Protein 6EH4 (pdb70)

Solvent-accessible surface area: 21125 Å² total; per-residue (Å²): 193,20,109,22,62,10,105,42,77,71,43,69,16,62,57,49,85,107,6,74,0,41,4,42,8,85,31,41,73,8,109,1,0,6,0,0,52,21,48,77,77,89,4,8,73,34,40,11,19,0,49,39,106,66,206,97,65,91,63,78,78,23,40,0,37,10,70,68,104,67,5,132,2,16,0,96,1,43,49,3,88,42,56,7,36,8,33,3,8,0,7,1,12,14,158,70,58,14,62,24,4,99,6,0,128,4,74,5,39,4,101,19,124,123,68,47,8,0,0,0,58,6,96,118,16,200,97,25,101,36,38,2,0,0,0,2,9,0,46,12,148,12,107,21,42,107,28,146,58,108,58,13,48,4,10,90,48,8,56,3,45,14,184,120,97,140,51,65,2,2,3,0,0,0,4,1,97,63,119,122,23,24,1,33,64,7,6,97,64,13,162,38,38,179,112,16,73,75,8,103,103,24,8,117,207,178,59,40,19,68,24,85,40,128,49,42,10,45,30,124,49,71,108,10,74,0,15,1,41,21,39,112,54,29,112,0,0,0,0,1,7,36,19,144,75,125,22,10,70,14,0,1,8,11,58,39,98,75,86,126,26,54,12,133,38,76,71,76,8,50,26,135,9,51,92,113,10,70,0,37,1,34,0,36,89,3,67,56,62,8,35,1,15,0,0,0,0,0,0,136,56,14,25,71,18,54,9,81,23,2,81,8,0,80,1,16,7,6,116,60,27,46,47,0,45,39,4,127,16,10,11,1,46,0,0,104,18,0,8,80,86,21,111,24,0,2,0,0,0,3,0,9,10,0,12,3,55,1,22,70,28,20,2,60,16,78,46,159,79,36,139,67,2,32,19,44,13,86,112,26,32,69,38,104,104,101,73,126,51,1,89,41,2,13,0,0,0,3,5,18,37,0,108,74,0,61,64,72,178,11,46,0,64,0,18,0,47,0,31,14,6,52,165,127,29,151,47,128,72,158,73,88,57,1,58,72,57,100,33,59,20,94,4,115,5,102,98,35

Nearest PDB structures (foldseek):
  6fr5-assembly1_A  TM=1.004E+00  e=1.101E-39  Homo sapiens
  7n2q-assembly2_E  TM=9.812E-01  e=3.203E-37  Homo sapiens
  6px6-assembly1_D  TM=9.253E-01  e=3.366E-32  Homo sapiens
  6dfq-assembly3_C  TM=9.552E-01  e=4.301E-28  Mus musculus
  6dfq-assembly1_E  TM=9.568E-01  e=4.301E-28  Mus musculus

Radius of gyration: 23.77 Å; Cα contacts (8 Å, |Δi|>4): 1247; chains: 2; bounding box: 54×48×65 Å

B-factor: mean 19.68, std 9.57, range [8.16, 81.43]

Structure (mmCIF, N/CA/C/O backbone):
data_6EH4
#
_entry.id   6EH4
#
_cell.length_a   43.230
_cell.length_b   81.220
_cell.length_c   65.070
_cell.angle_alpha   90.00
_cell.angle_beta   90.30
_cell.angle_gamma   90.00
#
_symmetry.space_group_name_H-M   'P 1 21 1'
#
loop_
_entity.id
_entity.type
_entity.pdbx_description
1 polymer 'Human T Cell Receptor Alpha Chain'
2 polymer 'Human T Cell Receptor Beta Chain'
3 non-polymer GLYCEROL
4 non-polymer 1,2-ETHANEDIOL
5 water water
#
loop_
_atom_site.group_PDB
_atom_site.id
_atom_site.type_symbol
_atom_site.label_atom_id
_atom_site.label_alt_id
_atom_site.label_comp_id
_atom_site.label_asym_id
_atom_site.label_entity_id
_atom_site.label_seq_id
_atom_site.pdbx_PDB_ins_code
_atom_site.Cartn_x
_atom_site.Cartn_y
_atom_site.Cartn_z
_atom_site.occupancy
_atom_site.B_iso_or_equiv
_atom_site.auth_seq_id
_atom_site.auth_comp_id
_atom_site.auth_asym_id
_atom_site.auth_atom_id
_atom_site.pdbx_PDB_model_num
ATOM 1 N N . LYS A 1 1 ? 42.071 -18.087 -0.946 1.00 36.29 2 LYS D N 1
ATOM 2 C CA . LYS A 1 1 ? 43.423 -18.017 -0.312 1.00 33.18 2 LYS D CA 1
ATOM 3 C C . LYS A 1 1 ? 43.420 -17.116 0.962 1.00 28.46 2 LYS D C 1
ATOM 4 O O . LYS A 1 1 ? 44.363 -17.209 1.748 1.00 29.41 2 LYS D O 1
ATOM 10 N N . GLN A 1 2 ? 42.422 -16.257 1.175 1.00 24.30 3 GLN D N 1
ATOM 11 C CA . GLN A 1 2 ? 42.300 -15.563 2.468 1.00 21.23 3 GLN D CA 1
ATOM 12 C C . GLN A 1 2 ? 41.917 -16.598 3.578 1.00 21.13 3 GLN D C 1
ATOM 13 O O . GLN A 1 2 ? 41.004 -17.454 3.434 1.00 22.88 3 GLN D O 1
ATOM 19 N N . GLU A 1 3 ? 42.589 -16.532 4.729 1.00 18.50 4 GLU D N 1
ATOM 20 C CA . GLU A 1 3 ? 42.234 -17.339 5.876 1.00 18.43 4 GLU D CA 1
ATOM 21 C C . GLU A 1 3 ? 42.295 -16.357 7.035 1.00 16.48 4 GLU D C 1
ATOM 22 O O . GLU A 1 3 ? 43.322 -15.762 7.322 1.00 16.09 4 GLU D O 1
ATOM 28 N N . VAL A 1 4 ? 41.196 -16.259 7.759 1.00 15.73 5 VAL D N 1
ATOM 29 C CA . VAL A 1 4 ? 41.119 -15.390 8.977 1.00 14.95 5 VAL D CA 1
ATOM 30 C C . VAL A 1 4 ? 41.157 -16.287 10.220 1.00 14.77 5 VAL D C 1
ATOM 31 O O . VAL A 1 4 ? 40.420 -17.283 10.326 1.00 16.79 5 VAL D O 1
ATOM 35 N N . THR A 1 5 ? 42.051 -16.008 11.149 1.00 13.96 6 THR D N 1
ATOM 36 C CA . THR A 1 5 ? 42.213 -16.839 12.396 1.00 13.94 6 THR D CA 1
ATOM 37 C C . THR A 1 5 ? 41.957 -15.937 13.588 1.00 13.02 6 THR D C 1
ATOM 38 O O . THR A 1 5 ? 42.395 -14.738 13.590 1.00 14.27 6 THR D O 1
ATOM 42 N N . GLN A 1 6 ? 41.256 -16.400 14.597 1.00 12.23 7 GLN D N 1
ATOM 43 C CA . GLN A 1 6 ? 41.070 -15.647 15.827 1.00 11.93 7 GLN D CA 1
ATOM 44 C C . GLN A 1 6 ? 41.499 -16.502 16.976 1.00 12.60 7 GLN D C 1
ATOM 45 O O . GLN A 1 6 ? 41.186 -17.714 16.995 1.00 14.30 7 GLN D O 1
ATOM 51 N N . ILE A 1 7 ? 42.221 -15.920 17.915 1.00 12.21 8 ILE D N 1
ATOM 52 C CA . ILE A 1 7 ? 42.555 -16.633 19.188 1.00 12.97 8 ILE D CA 1
ATOM 53 C C . ILE A 1 7 ? 42.397 -15.615 20.284 1.00 12.08 8 ILE D C 1
ATOM 54 O O . ILE A 1 7 ? 42.585 -14.399 20.102 1.00 12.51 8 ILE D O 1
ATOM 59 N N . PRO A 1 8 ? 42.078 -16.072 21.508 1.00 12.40 9 PRO D N 1
ATOM 60 C CA . PRO A 1 8 ? 41.704 -17.465 21.885 1.00 12.61 9 PRO D CA 1
ATOM 61 C C . PRO A 1 8 ? 40.276 -17.812 21.360 1.00 12.60 9 PRO D C 1
ATOM 62 O O . PRO A 1 8 ? 39.471 -16.898 21.136 1.00 13.19 9 PRO D O 1
ATOM 66 N N . ALA A 1 9 ? 39.994 -19.078 21.241 1.00 12.12 10 ALA D N 1
ATOM 67 C CA . ALA A 1 9 ? 38.635 -19.487 20.906 1.00 12.84 10 ALA D CA 1
ATOM 68 C C . ALA A 1 9 ? 37.661 -19.123 21.991 1.00 12.65 10 ALA D C 1
ATOM 69 O O . ALA A 1 9 ? 36.481 -18.780 21.685 1.00 12.45 10 ALA D O 1
ATOM 71 N N . ALA A 1 10 ? 38.087 -19.173 23.239 1.00 13.08 11 ALA D N 1
ATOM 72 C CA . ALA A 1 10 ? 37.175 -18.903 24.368 1.00 13.75 11 ALA D CA 1
ATOM 73 C C . ALA A 1 10 ? 37.990 -18.261 25.452 1.00 13.73 11 ALA D C 1
ATOM 74 O O . ALA A 1 10 ? 39.185 -18.557 25.598 1.00 14.85 11 ALA D O 1
ATOM 76 N N . LEU A 1 11 ? 37.382 -17.323 26.128 1.00 13.92 12 LEU D N 1
ATOM 77 C CA . LEU A 1 11 ? 38.102 -16.568 27.214 1.00 14.69 12 LEU D CA 1
ATOM 78 C C . LEU A 1 11 ? 37.101 -16.412 28.311 1.00 14.82 12 LEU D C 1
ATOM 79 O O . LEU A 1 11 ? 35.941 -16.001 28.128 1.00 14.60 12 LEU D O 1
ATOM 84 N N . SER A 1 12 ? 37.532 -16.727 29.525 1.00 15.72 13 SER D N 1
ATOM 85 C CA . SER A 1 12 ? 36.724 -16.533 30.690 1.00 16.90 13 SER D CA 1
ATOM 86 C C . SER A 1 12 ? 37.572 -15.731 31.691 1.00 17.94 13 SER D C 1
ATOM 87 O O . SER A 1 12 ? 38.764 -16.107 32.008 1.00 20.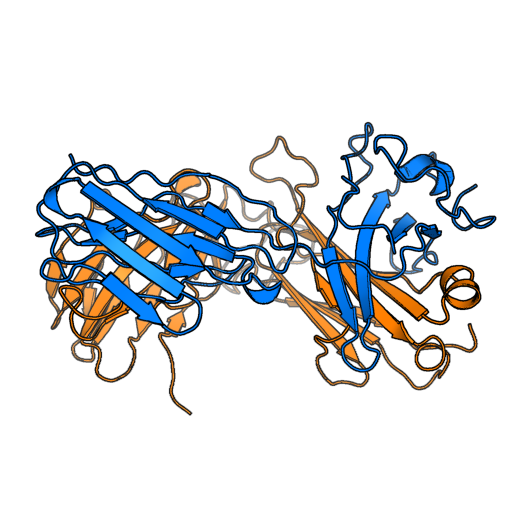13 13 SER D O 1
ATOM 90 N N A VAL A 1 13 ? 37.043 -14.640 32.195 0.50 14.91 14 VAL D N 1
ATOM 91 N N B VAL A 1 13 ? 37.007 -14.612 32.155 0.50 15.44 14 VAL D N 1
ATOM 92 C CA A VAL A 1 13 ? 37.879 -13.850 33.105 0.50 14.60 14 VAL D CA 1
ATOM 93 C CA B VAL A 1 13 ? 37.796 -13.535 32.822 0.50 15.37 14 VAL D CA 1
ATOM 94 C C A VAL A 1 13 ? 37.017 -13.171 34.125 0.50 13.44 14 VAL D C 1
ATOM 95 C C B VAL A 1 13 ? 37.000 -12.897 33.967 0.50 13.84 14 VAL D C 1
ATOM 96 O O A VAL A 1 13 ? 35.827 -13.029 33.979 0.50 12.36 14 VAL D O 1
ATOM 97 O O B VAL A 1 13 ? 35.803 -12.571 33.744 0.50 12.25 14 VAL D O 1
ATOM 104 N N . PRO A 1 14 ? 37.628 -12.673 35.158 1.00 13.30 15 PRO D N 1
ATOM 105 C CA . PRO A 1 14 ? 36.953 -11.894 36.196 1.00 12.76 15 PRO D CA 1
ATOM 106 C C . PRO A 1 14 ? 36.666 -10.485 35.740 1.00 11.79 15 PRO D C 1
ATOM 107 O O . PRO A 1 14 ? 37.537 -9.830 35.124 1.00 11.64 15 PRO D O 1
ATOM 111 N N . GLU A 1 15 ? 35.484 -9.974 36.066 1.00 12.21 16 GLU D N 1
ATOM 112 C CA . GLU A 1 15 ? 35.191 -8.624 35.722 1.00 11.72 16 GLU D CA 1
ATOM 113 C C . GLU A 1 15 ? 36.263 -7.677 36.253 1.00 11.42 16 GLU D C 1
ATOM 114 O O . GLU A 1 15 ? 36.828 -7.844 37.326 1.00 12.27 16 GLU D O 1
ATOM 120 N N . GLY A 1 16 ? 36.447 -6.589 35.494 1.00 11.03 17 GLY D N 1
ATOM 121 C CA . GLY A 1 16 ? 37.436 -5.587 35.834 1.00 11.48 17 GLY D CA 1
ATOM 122 C C . GLY A 1 16 ? 38.730 -5.739 35.115 1.00 11.47 17 GLY D C 1
ATOM 123 O O . GLY A 1 16 ? 39.495 -4.753 34.930 1.00 11.81 17 GLY D O 1
ATOM 124 N N . GLU A 1 17 ? 39.070 -6.954 34.676 1.00 11.00 18 GLU D N 1
ATOM 125 C CA . GLU A 1 17 ? 40.339 -7.162 33.953 1.00 11.19 18 GLU D CA 1
ATOM 126 C C . GLU A 1 17 ? 40.230 -6.634 32.513 1.00 10.68 18 GLU D C 1
ATOM 127 O O . GLU A 1 17 ? 39.188 -6.776 31.819 1.00 10.88 18 GLU D O 1
ATOM 133 N N . ASN A 1 18 ? 41.337 -6.174 32.002 1.00 11.17 19 ASN D N 1
ATOM 134 C CA . ASN A 1 18 ? 41.516 -5.861 30.598 1.00 11.50 19 ASN D CA 1
ATOM 135 C C . ASN A 1 18 ? 41.581 -7.166 29.819 1.00 11.91 19 ASN D C 1
ATOM 136 O O . ASN A 1 18 ? 42.086 -8.196 30.340 1.00 13.70 19 ASN D O 1
ATOM 141 N N . LEU A 1 19 ? 41.198 -7.132 28.548 1.00 11.46 20 LEU D N 1
ATOM 142 C CA . LEU A 1 19 ? 41.169 -8.284 27.663 1.00 13.28 20 LEU D CA 1
ATOM 143 C C . LEU A 1 19 ? 41.858 -7.966 26.329 1.00 11.18 20 LEU D C 1
ATOM 144 O O . LEU A 1 19 ? 41.818 -6.833 25.852 1.00 10.78 20 LEU D O 1
ATOM 149 N N . VAL A 1 20 ? 42.410 -9.024 25.702 1.00 11.00 21 VAL D N 1
ATOM 150 C CA . VAL A 1 20 ? 43.078 -8.933 24.374 1.00 11.31 21 VAL D CA 1
ATOM 151 C C . VAL A 1 20 ? 42.526 -9.975 23.469 1.00 12.21 21 VAL D C 1
ATOM 152 O O . VAL A 1 20 ? 42.588 -11.179 23.824 1.00 14.50 21 VAL D O 1
ATOM 156 N N . LEU A 1 21 ? 41.990 -9.550 22.328 1.00 10.80 22 LEU D N 1
ATOM 157 C CA . LEU A 1 21 ? 41.406 -10.468 21.301 1.00 11.05 22 LEU D CA 1
ATOM 158 C C . LEU A 1 21 ? 42.237 -10.329 20.050 1.00 11.66 22 LEU D C 1
ATOM 159 O O . LEU A 1 21 ? 42.479 -9.215 19.556 1.00 11.84 22 LEU D O 1
ATOM 164 N N . ASN A 1 22 ? 42.676 -11.444 19.486 1.00 11.16 23 ASN D N 1
ATOM 165 C CA . ASN A 1 22 ? 43.611 -11.413 18.372 1.00 11.72 23 ASN D CA 1
ATOM 166 C C . ASN A 1 22 ? 42.932 -11.877 17.088 1.00 11.29 23 ASN D C 1
ATOM 167 O O . ASN A 1 22 ? 42.109 -12.842 17.080 1.00 11.86 23 ASN D O 1
ATOM 172 N N . CYS A 1 23 ? 43.272 -11.214 15.979 1.00 11.67 24 CYS D N 1
ATOM 173 C CA . CYS A 1 23 ? 42.808 -11.609 14.659 1.00 11.97 24 CYS D CA 1
ATOM 174 C C . CYS A 1 23 ? 44.012 -11.593 13.701 1.00 12.36 24 CYS D C 1
ATOM 175 O O . CYS A 1 23 ? 44.870 -10.658 13.755 1.00 13.06 24 CYS D O 1
ATOM 178 N N A SER A 1 24 ? 44.060 -12.547 12.801 0.50 12.25 25 SER D N 1
ATOM 179 N N B SER A 1 24 ? 44.066 -12.561 12.800 0.50 11.96 25 SER D N 1
ATOM 180 C CA A SER A 1 24 ? 45.078 -12.478 11.770 0.50 13.01 25 SER D CA 1
ATOM 181 C CA B SER A 1 24 ? 45.175 -12.638 11.830 0.50 12.58 25 SER D CA 1
ATOM 182 C C A SER A 1 24 ? 44.449 -12.889 10.464 0.50 12.87 25 SER D C 1
ATOM 183 C C B SER A 1 24 ? 44.583 -13.079 10.468 0.50 12.77 25 SER D C 1
ATOM 184 O O A SER A 1 24 ? 43.377 -13.523 10.435 0.50 12.42 25 SER D O 1
ATOM 185 O O B SER A 1 24 ? 43.656 -13.921 10.406 0.50 12.56 25 SER D O 1
ATOM 190 N N . PHE A 1 25 ? 45.112 -12.507 9.393 1.00 13.18 26 PHE D N 1
ATOM 191 C CA . PHE A 1 25 ? 44.630 -12.754 8.024 1.00 13.94 26 PHE D CA 1
ATOM 192 C C . PHE A 1 25 ? 45.813 -12.923 7.108 1.00 14.77 26 PHE D C 1
ATOM 193 O O . PHE A 1 25 ? 46.816 -12.192 7.201 1.00 15.10 26 PHE D O 1
ATOM 201 N N . THR A 1 26 ? 45.731 -13.857 6.194 1.00 15.52 27 THR D N 1
ATOM 202 C CA . THR A 1 26 ? 46.868 -14.251 5.364 1.00 17.28 27 THR D CA 1
ATOM 203 C C . THR A 1 26 ? 47.052 -13.357 4.185 1.00 17.89 27 THR D C 1
ATOM 204 O O . THR A 1 26 ? 48.178 -13.345 3.637 1.00 19.61 27 THR D O 1
ATOM 208 N N . ASP A 1 27 ? 46.011 -12.735 3.659 1.00 17.91 28 ASP D N 1
ATOM 209 C CA . ASP A 1 27 ? 46.042 -11.816 2.551 1.00 19.29 28 ASP D CA 1
ATOM 210 C C . ASP A 1 27 ? 45.896 -10.385 2.962 1.00 19.23 28 ASP D C 1
ATOM 211 O O . ASP A 1 27 ? 44.840 -9.973 3.416 1.00 18.24 28 ASP D O 1
ATOM 216 N N A SER A 1 28 ? 46.970 -9.641 2.772 0.50 20.73 29 SER D N 1
ATOM 217 N N B SER A 1 28 ? 46.972 -9.596 2.845 0.50 19.47 29 SER D N 1
ATOM 218 C CA A SER A 1 28 ? 47.061 -8.291 3.238 0.50 21.59 29 SER D CA 1
ATOM 219 C CA B SER A 1 28 ? 46.985 -8.185 3.317 0.50 19.39 29 SER D CA 1
ATOM 220 C C A SER A 1 28 ? 46.273 -7.295 2.420 0.50 21.07 29 SER D C 1
ATOM 221 C C B SER A 1 28 ? 46.290 -7.201 2.350 0.50 20.18 29 SER D C 1
ATOM 222 O O A SER A 1 28 ? 46.074 -6.170 2.923 0.50 21.18 29 SER D O 1
ATOM 223 O O B SER A 1 28 ? 46.177 -5.967 2.623 0.50 20.82 29 SER D O 1
ATOM 228 N N . ALA A 1 29 ? 45.774 -7.691 1.227 1.00 20.93 30 ALA D N 1
ATOM 229 C CA . ALA A 1 29 ? 45.035 -6.805 0.283 1.00 21.56 30 ALA D CA 1
ATOM 230 C C . ALA A 1 29 ? 43.547 -6.643 0.668 1.00 21.65 30 ALA D C 1
ATOM 231 O O . ALA A 1 29 ? 42.662 -7.102 -0.001 1.00 23.43 30 ALA D O 1
ATOM 233 N N . ILE A 1 30 ? 43.309 -5.961 1.770 1.00 20.80 31 ILE D N 1
ATOM 234 C CA . ILE A 1 30 ? 41.990 -5.758 2.322 1.00 20.02 31 ILE D CA 1
ATOM 235 C C . ILE A 1 30 ? 41.593 -4.312 2.201 1.00 20.44 31 ILE D C 1
ATOM 236 O O . ILE A 1 30 ? 42.481 -3.428 2.161 1.00 22.20 31 ILE D O 1
ATOM 241 N N . TYR A 1 31 ? 40.296 -4.028 2.114 1.00 20.15 32 TYR D N 1
ATOM 242 C CA . TYR A 1 31 ? 39.708 -2.677 2.104 1.00 20.72 32 TYR D CA 1
ATOM 243 C C . TYR A 1 31 ? 39.433 -2.174 3.517 1.00 19.01 32 TYR D C 1
ATOM 244 O O . TYR A 1 31 ? 39.538 -0.992 3.790 1.00 19.75 32 TYR D O 1
ATOM 253 N N . ASN A 1 32 ? 38.967 -3.065 4.401 1.00 16.53 33 ASN D N 1
ATOM 254 C CA . ASN A 1 32 ? 38.697 -2.732 5.788 1.00 16.18 33 ASN D CA 1
ATOM 255 C C . ASN A 1 32 ? 38.724 -4.017 6.610 1.00 14.61 33 ASN D C 1
ATOM 256 O O . ASN A 1 32 ? 38.675 -5.121 6.045 1.00 14.39 33 ASN D O 1
ATOM 261 N N . LEU A 1 33 ? 38.869 -3.823 7.912 1.00 13.62 34 LEU D N 1
ATOM 262 C CA . LEU A 1 33 ? 38.715 -4.870 8.888 1.00 12.57 34 LEU D CA 1
ATOM 263 C C . LEU A 1 33 ? 37.661 -4.368 9.887 1.00 12.34 34 LEU D C 1
ATOM 264 O O . LEU A 1 33 ? 37.653 -3.195 10.266 1.00 13.25 34 LEU D O 1
ATOM 269 N N A GLN A 1 34 ? 36.786 -5.277 10.309 0.50 11.84 35 GLN D N 1
ATOM 270 N N B GLN A 1 34 ? 36.723 -5.259 10.253 0.50 11.79 35 GLN D N 1
ATOM 271 C CA A GLN A 1 34 ? 35.651 -4.869 11.116 0.50 11.92 35 GLN D CA 1
ATOM 272 C CA B GLN A 1 34 ? 35.683 -4.936 11.242 0.50 11.66 35 GLN D CA 1
ATOM 273 C C A GLN A 1 34 ? 35.538 -5.873 12.274 0.50 11.09 35 GLN D C 1
ATOM 274 C C B GLN A 1 34 ? 35.658 -5.924 12.373 0.50 10.97 35 GLN D C 1
ATOM 275 O O A GLN A 1 34 ? 35.677 -7.075 12.057 0.50 11.44 35 GLN D O 1
ATOM 276 O O B GLN A 1 34 ? 35.969 -7.119 12.290 0.50 11.40 35 GLN D O 1
ATOM 287 N N . TRP A 1 35 ? 35.294 -5.371 13.512 1.00 11.05 36 TRP D N 1
ATOM 288 C CA . TRP A 1 35 ? 34.990 -6.186 14.709 1.00 10.37 36 TRP D CA 1
ATOM 289 C C . TRP A 1 35 ? 33.546 -6.040 15.046 1.00 10.65 36 TRP D C 1
ATOM 290 O O . TRP A 1 35 ? 32.995 -4.938 15.035 1.00 11.74 36 TRP D O 1
ATOM 301 N N . PHE A 1 36 ? 32.921 -7.155 15.408 1.00 10.42 37 PHE D N 1
ATOM 302 C CA . PHE A 1 36 ? 31.529 -7.283 15.783 1.00 10.37 37 PHE D CA 1
ATOM 303 C C . PHE A 1 36 ? 31.382 -8.060 17.086 1.00 10.04 37 PHE D C 1
ATOM 304 O O . PHE A 1 36 ? 32.254 -8.857 17.432 1.00 10.72 37 PHE D O 1
ATOM 312 N N . ARG A 1 37 ? 30.256 -7.846 17.775 1.00 10.79 38 ARG D N 1
ATOM 313 C CA . ARG A 1 37 ? 29.839 -8.744 18.856 1.00 11.40 38 ARG D CA 1
ATOM 314 C C . ARG A 1 37 ? 28.544 -9.387 18.463 1.00 11.59 38 ARG D C 1
ATOM 315 O O . ARG A 1 37 ? 27.687 -8.772 17.775 1.00 12.70 38 ARG D O 1
ATOM 323 N N . GLN A 1 38 ? 28.312 -10.598 18.956 1.00 12.04 39 GLN D N 1
ATOM 324 C CA . GLN A 1 38 ? 27.080 -11.360 18.736 1.00 12.92 39 GLN D CA 1
ATOM 325 C C . GLN A 1 38 ? 26.640 -11.972 20.063 1.00 13.58 39 GLN D C 1
ATOM 326 O O . GLN A 1 38 ? 27.375 -12.747 20.671 1.00 13.98 39 GLN D O 1
ATOM 332 N N . ASP A 1 39 ? 25.394 -11.724 20.473 1.00 15.60 40 ASP D N 1
ATOM 333 C CA . ASP A 1 39 ? 24.846 -12.363 21.641 1.00 18.68 40 ASP D CA 1
ATOM 334 C C . ASP A 1 39 ? 24.091 -13.623 21.218 1.00 20.98 40 ASP D C 1
ATOM 335 O O . ASP A 1 39 ? 23.624 -13.701 20.077 1.00 20.35 40 ASP D O 1
ATOM 340 N N . PRO A 1 40 ? 23.894 -14.595 22.148 1.00 23.25 41 PRO D N 1
ATOM 341 C CA . PRO A 1 40 ? 23.140 -15.826 21.873 1.00 27.73 41 PRO D CA 1
ATOM 342 C C . PRO A 1 40 ? 21.762 -15.487 21.317 1.00 29.51 41 PRO D C 1
ATOM 343 O O . PRO A 1 40 ? 21.006 -14.632 21.853 1.00 30.21 41 PRO D O 1
ATOM 347 N N . GLY A 1 41 ? 21.470 -16.096 20.184 1.00 30.36 42 GLY D N 1
ATOM 348 C CA . GLY A 1 41 ? 20.132 -16.002 19.604 1.00 32.11 42 GLY D CA 1
ATOM 349 C C . GLY A 1 41 ? 19.853 -14.688 18.890 1.00 29.41 42 GLY D C 1
ATOM 350 O O . GLY A 1 41 ? 18.682 -14.412 18.463 1.00 33.87 42 GLY D O 1
ATOM 351 N N . LYS A 1 42 ? 20.923 -13.935 18.620 1.00 27.83 43 LYS D N 1
ATOM 352 C CA . LYS A 1 42 ? 20.797 -12.635 17.924 1.00 25.54 43 LYS D CA 1
ATOM 353 C C . LYS A 1 42 ? 21.728 -12.575 16.726 1.00 23.88 43 LYS D C 1
ATOM 354 O O . LYS A 1 42 ? 22.604 -13.465 16.540 1.00 22.73 43 LYS D O 1
ATOM 360 N N . GLY A 1 43 ? 21.580 -11.478 15.932 1.00 22.22 44 GLY D N 1
ATOM 361 C CA . GLY A 1 43 ? 22.504 -11.082 14.920 1.00 21.18 44 GLY D CA 1
ATOM 362 C C . GLY A 1 43 ? 23.740 -10.355 15.430 1.00 18.52 44 GLY D C 1
ATOM 363 O O . GLY A 1 43 ? 24.007 -10.393 16.661 1.00 19.18 44 GLY D O 1
ATOM 364 N N . LEU A 1 44 ? 24.530 -9.759 14.563 1.00 16.41 45 LEU D N 1
ATOM 365 C CA . LEU A 1 44 ? 25.810 -9.150 14.943 1.00 15.39 45 LEU D CA 1
ATOM 366 C C . LEU A 1 44 ? 25.631 -7.639 15.099 1.00 14.83 45 LEU D C 1
ATOM 367 O O . LEU A 1 44 ? 24.784 -7.032 14.416 1.00 17.14 45 LEU D O 1
ATOM 372 N N . THR A 1 45 ? 26.467 -7.021 15.936 1.00 14.56 46 THR D N 1
ATOM 373 C CA . THR A 1 45 ? 26.569 -5.558 16.149 1.00 15.42 46 THR D CA 1
ATOM 374 C C . THR A 1 45 ? 27.948 -5.117 15.806 1.00 14.17 46 THR D C 1
ATOM 375 O O . THR A 1 45 ? 28.926 -5.615 16.412 1.00 13.36 46 THR D O 1
ATOM 379 N N . SER A 1 46 ? 28.085 -4.157 14.879 1.00 14.71 47 SER D N 1
ATOM 380 C CA . SER A 1 46 ? 29.385 -3.598 14.504 1.00 15.27 47 SER D CA 1
ATOM 381 C C . SER A 1 46 ? 29.900 -2.800 15.688 1.00 14.99 47 SER D C 1
ATOM 382 O O . SER A 1 46 ? 29.185 -1.929 16.259 1.00 17.69 47 SER D O 1
ATOM 385 N N . LEU A 1 47 ? 31.143 -3.063 16.021 1.00 13.12 48 LEU D N 1
ATOM 386 C CA . LEU A 1 47 ? 31.852 -2.308 17.102 1.00 13.45 48 LEU D CA 1
ATOM 387 C C . LEU A 1 47 ? 32.820 -1.290 16.537 1.00 13.64 48 LEU D C 1
ATOM 388 O O . LEU A 1 47 ? 32.825 -0.126 17.001 1.00 14.59 48 LEU D O 1
ATOM 393 N N . LEU A 1 48 ? 33.663 -1.687 15.594 1.00 12.92 49 LEU D N 1
ATOM 394 C CA . LEU A 1 48 ? 34.750 -0.825 14.997 1.00 13.59 49 LEU D CA 1
ATOM 395 C C . LEU A 1 48 ? 34.888 -1.231 13.544 1.00 13.51 49 LEU D C 1
ATOM 396 O O . LEU A 1 48 ? 34.757 -2.414 13.204 1.00 14.52 49 LEU D O 1
ATOM 401 N N . LEU A 1 49 ? 35.231 -0.260 12.733 1.00 13.88 50 LEU D N 1
ATOM 402 C CA . LEU A 1 49 ? 35.587 -0.471 11.326 1.00 14.67 50 LEU D CA 1
ATOM 403 C C . LEU A 1 49 ? 36.870 0.307 11.165 1.00 15.24 50 LEU D C 1
ATOM 404 O O . LEU A 1 49 ? 36.936 1.514 11.395 1.00 16.32 50 LEU D O 1
ATOM 409 N N . ILE A 1 50 ? 37.883 -0.390 10.708 1.00 14.43 51 ILE D N 1
ATOM 410 C CA . ILE A 1 50 ? 39.189 0.214 10.485 1.00 14.81 51 ILE D CA 1
ATOM 411 C C . ILE A 1 50 ? 39.430 0.161 8.992 1.00 15.95 51 ILE D C 1
ATOM 412 O O . ILE A 1 50 ? 39.527 -0.936 8.372 1.00 15.79 51 ILE D O 1
ATOM 417 N N . GLN A 1 51 ? 39.578 1.313 8.381 1.00 16.88 52 GLN D N 1
ATOM 418 C CA . GLN A 1 51 ? 39.880 1.319 6.930 1.00 18.77 52 GLN D CA 1
ATOM 419 C C . GLN A 1 51 ? 41.306 0.830 6.670 1.00 18.80 52 GLN D C 1
ATOM 420 O O . GLN A 1 51 ? 42.195 1.000 7.525 1.00 18.23 52 GLN D O 1
ATOM 426 N N . SER A 1 52 ? 41.572 0.298 5.467 1.00 20.64 53 SER D N 1
ATOM 427 C CA . SER A 1 52 ? 42.926 -0.174 5.136 1.00 22.56 53 SER D CA 1
ATOM 428 C C . SER A 1 52 ? 44.040 0.922 5.319 1.00 23.28 53 SER D C 1
ATOM 429 O O . SER A 1 52 ? 45.202 0.554 5.551 1.00 26.62 53 SER D O 1
ATOM 432 N N . SER A 1 53 ? 43.688 2.206 5.277 1.00 23.66 54 SER D N 1
ATOM 433 C CA . SER A 1 53 ? 44.657 3.271 5.460 1.00 25.02 54 SER D CA 1
ATOM 434 C C . SER A 1 53 ? 44.866 3.689 6.907 1.00 24.84 54 SER D C 1
ATOM 435 O O . SER A 1 53 ? 45.693 4.545 7.166 1.00 27.28 54 SER D O 1
ATOM 438 N N . GLN A 1 54 ? 44.100 3.127 7.847 1.00 21.00 55 GLN D N 1
ATOM 439 C CA . GLN A 1 54 ? 44.150 3.529 9.249 1.00 20.80 55 GLN D CA 1
ATOM 440 C C . GLN A 1 54 ? 44.886 2.503 10.066 1.00 19.46 55 GLN D C 1
ATOM 441 O O . GLN A 1 54 ? 44.927 1.308 9.742 1.00 20.28 55 GLN D O 1
ATOM 447 N N . ARG A 1 55 ? 45.472 2.984 11.139 1.00 18.82 56 ARG D N 1
ATOM 448 C CA . ARG A 1 55 ? 46.223 2.125 12.043 1.00 19.45 56 ARG D CA 1
ATOM 449 C C . ARG A 1 55 ? 45.463 1.717 13.313 1.00 17.17 56 ARG D C 1
ATOM 450 O O . ARG A 1 55 ? 45.868 0.796 14.030 1.00 16.85 56 ARG D O 1
ATOM 458 N N . GLU A 1 56 ? 44.396 2.425 13.681 1.00 17.10 57 GLU D N 1
ATOM 459 C CA . GLU A 1 56 ? 43.622 2.099 14.878 1.00 16.78 57 GLU D CA 1
ATOM 460 C C . GLU A 1 56 ? 42.305 2.828 14.883 1.00 15.84 57 GLU D C 1
ATOM 461 O O . GLU A 1 56 ? 42.114 3.790 14.091 1.00 16.95 57 GLU D O 1
ATOM 467 N N . GLN A 1 57 ? 41.354 2.320 15.672 1.00 14.82 58 GLN D N 1
ATOM 468 C CA . GLN A 1 57 ? 40.096 2.988 15.963 1.00 14.94 58 GLN D CA 1
ATOM 469 C C . GLN A 1 57 ? 39.739 2.746 17.398 1.00 13.82 58 GLN D C 1
ATOM 470 O O . GLN A 1 57 ? 40.077 1.701 17.991 1.00 13.19 58 GLN D O 1
ATOM 476 N N . THR A 1 58 ? 39.142 3.718 18.031 1.00 14.54 59 THR D N 1
ATOM 477 C CA . THR A 1 58 ? 38.720 3.604 19.436 1.00 14.97 59 THR D CA 1
ATOM 478 C C . THR A 1 58 ? 37.276 3.997 19.584 1.00 14.56 59 THR D C 1
ATOM 479 O O . THR A 1 58 ? 36.810 4.992 18.977 1.00 17.24 59 THR D O 1
ATOM 483 N N . SER A 1 59 ? 36.552 3.286 20.463 1.00 13.80 60 SER D N 1
ATOM 484 C CA . SER A 1 59 ? 35.178 3.631 20.833 1.00 14.66 60 SER D CA 1
ATOM 485 C C . SER A 1 59 ? 35.015 3.214 22.316 1.00 13.13 60 SER D C 1
ATOM 486 O O . SER A 1 59 ? 34.954 2.045 22.563 1.00 12.27 60 SER D O 1
ATOM 489 N N . GLY A 1 60 ? 34.901 4.194 23.217 1.00 14.52 61 GLY D N 1
ATOM 490 C CA . GLY A 1 60 ? 34.771 3.871 24.629 1.00 14.00 61 GLY D CA 1
ATOM 491 C C . GLY A 1 60 ? 35.934 3.064 25.177 1.00 12.70 61 GLY D C 1
ATOM 492 O O . GLY A 1 60 ? 37.066 3.464 25.090 1.00 14.58 61 GLY D O 1
ATOM 493 N N . ARG A 1 61 ? 35.594 1.929 25.730 1.00 11.73 62 ARG D N 1
ATOM 494 C CA . ARG A 1 61 ? 36.555 0.985 26.294 1.00 11.36 62 ARG D CA 1
ATOM 495 C C . ARG A 1 61 ? 37.196 0.067 25.258 1.00 11.01 62 ARG D C 1
ATOM 496 O O . ARG A 1 61 ? 38.084 -0.726 25.605 1.00 11.27 62 ARG D O 1
ATOM 504 N N . LEU A 1 62 ? 36.829 0.210 23.972 1.00 11.26 63 LEU D N 1
ATOM 505 C CA . LEU A 1 62 ? 37.373 -0.636 22.931 1.00 10.88 63 LEU D CA 1
ATOM 506 C C . LEU A 1 62 ? 38.372 0.123 22.106 1.00 11.03 63 LEU D C 1
ATOM 507 O O . LEU A 1 62 ? 38.093 1.241 21.649 1.00 12.07 63 LEU D O 1
ATOM 512 N N . ASN A 1 63 ? 39.509 -0.498 21.819 1.00 10.92 64 ASN D N 1
ATOM 513 C CA . ASN A 1 63 ? 40.512 0.057 20.921 1.00 12.17 64 ASN D CA 1
ATOM 514 C C . ASN A 1 63 ? 41.028 -1.062 20.114 1.00 11.72 64 ASN D C 1
ATOM 515 O O . ASN A 1 63 ? 41.351 -2.138 20.647 1.00 12.09 64 ASN D O 1
ATOM 520 N N . ALA A 1 64 ? 41.111 -0.868 18.775 1.00 11.95 65 ALA D N 1
ATOM 521 C CA . ALA A 1 64 ? 41.681 -1.947 17.914 1.00 12.32 65 ALA D CA 1
ATOM 522 C C . ALA A 1 64 ? 42.747 -1.369 17.032 1.00 12.75 65 ALA D C 1
ATOM 523 O O . ALA A 1 64 ? 42.583 -0.292 16.470 1.00 14.74 65 ALA D O 1
ATOM 525 N N . SER A 1 65 ? 43.870 -2.081 16.920 1.00 13.12 66 SER D N 1
ATOM 526 C CA . SER A 1 65 ? 44.913 -1.747 16.020 1.00 14.14 66 SER D CA 1
ATOM 527 C C . SER A 1 65 ? 44.760 -2.543 14.739 1.00 13.11 66 SER D C 1
ATOM 528 O O . SER A 1 65 ? 44.216 -3.656 14.766 1.00 13.77 66 SER D O 1
ATOM 531 N N . LEU A 1 66 ? 45.308 -2.007 13.651 1.00 13.06 67 LEU D N 1
ATOM 532 C CA . LEU A 1 66 ? 45.415 -2.736 12.400 1.00 13.77 67 LEU D CA 1
ATOM 533 C C . LEU A 1 66 ? 46.843 -2.582 11.907 1.00 14.75 67 LEU D C 1
ATOM 534 O O . LEU A 1 66 ? 47.363 -1.468 11.731 1.00 15.78 67 LEU D O 1
ATOM 539 N N . ASP A 1 67 ? 47.487 -3.731 11.683 1.00 15.06 68 ASP D N 1
ATOM 540 C CA . ASP A 1 67 ? 48.826 -3.784 11.033 1.00 16.99 68 ASP D CA 1
ATOM 541 C C . ASP A 1 67 ? 48.638 -4.543 9.730 1.00 16.14 68 ASP D C 1
ATOM 542 O O . ASP A 1 67 ? 48.721 -5.769 9.709 1.00 15.92 68 ASP D O 1
ATOM 547 N N . LYS A 1 68 ? 48.245 -3.847 8.721 1.00 16.04 69 LYS D N 1
ATOM 548 C CA . LYS A 1 68 ? 47.870 -4.443 7.445 1.00 16.24 69 LYS D CA 1
ATOM 549 C C . LYS A 1 68 ? 48.991 -5.320 6.893 1.00 15.80 69 LYS D C 1
ATOM 550 O O . LYS A 1 68 ? 48.695 -6.465 6.487 1.00 15.90 69 LYS D O 1
ATOM 556 N N . SER A 1 69 ? 50.206 -4.790 6.800 1.00 16.24 70 SER D N 1
ATOM 557 C CA . SER A 1 69 ? 51.297 -5.535 6.174 1.00 16.95 70 SER D CA 1
ATOM 558 C C . SER A 1 69 ? 51.598 -6.807 7.001 1.00 16.14 70 SER D C 1
ATOM 559 O O . SER A 1 69 ? 52.062 -7.754 6.399 1.00 16.64 70 SER D O 1
ATOM 562 N N . SER A 1 70 ? 51.422 -6.774 8.307 1.00 15.58 71 SER D N 1
ATOM 563 C CA . SER A 1 70 ? 51.656 -7.963 9.134 1.00 15.55 71 SER D CA 1
ATOM 564 C C . SER A 1 70 ? 50.509 -8.931 9.088 1.00 15.14 71 SER D C 1
ATOM 565 O O . SER A 1 70 ? 50.629 -10.039 9.649 1.00 15.96 71 SER D O 1
ATOM 568 N N . GLY A 1 71 ? 49.353 -8.522 8.560 1.00 14.54 72 GLY D N 1
ATOM 569 C CA . GLY A 1 71 ? 48.134 -9.317 8.605 1.00 14.27 72 GLY D CA 1
ATOM 570 C C . GLY A 1 71 ? 47.555 -9.511 9.972 1.00 13.39 72 GLY D C 1
ATOM 571 O O . GLY A 1 71 ? 47.124 -10.643 10.328 1.00 13.07 72 GLY D O 1
ATOM 572 N N . ARG A 1 72 ? 47.501 -8.464 10.792 1.00 12.87 73 ARG D N 1
ATOM 573 C CA . ARG A 1 72 ? 47.041 -8.617 12.171 1.00 12.85 73 ARG D CA 1
ATOM 574 C C . ARG A 1 72 ? 46.168 -7.462 12.607 1.00 12.16 73 ARG D C 1
ATOM 575 O O . ARG A 1 72 ? 46.375 -6.303 12.199 1.00 12.63 73 ARG D O 1
ATOM 583 N N . SER A 1 73 ? 45.217 -7.734 13.491 1.00 11.92 74 SER D N 1
ATOM 584 C CA . SER A 1 73 ? 44.472 -6.733 14.260 1.00 11.64 74 SER D CA 1
ATOM 585 C C . SER A 1 73 ? 44.354 -7.254 15.665 1.00 11.30 74 SER D C 1
ATOM 586 O O . SER A 1 73 ? 44.142 -8.455 15.872 1.00 12.39 74 SER D O 1
ATOM 589 N N . THR A 1 74 ? 44.451 -6.341 16.638 1.00 11.46 75 THR D N 1
ATOM 590 C CA . THR A 1 74 ? 44.206 -6.696 18.044 1.00 11.57 75 THR D CA 1
ATOM 591 C C . THR A 1 74 ? 43.163 -5.807 18.613 1.00 11.04 75 THR D C 1
ATOM 592 O O . THR A 1 74 ? 43.236 -4.579 18.439 1.00 11.88 75 THR D O 1
ATOM 596 N N . LEU A 1 75 ? 42.107 -6.393 19.199 1.00 10.73 76 LEU D N 1
ATOM 597 C CA . LEU A 1 75 ? 41.086 -5.666 19.914 1.00 10.75 76 LEU D CA 1
ATOM 598 C C . LEU A 1 75 ? 41.386 -5.679 21.405 1.00 10.16 76 LEU D C 1
ATOM 599 O O . LEU A 1 75 ? 41.464 -6.808 22.000 1.00 11.90 76 LEU D O 1
ATOM 604 N N . TYR A 1 76 ? 41.523 -4.528 22.013 1.00 10.02 77 TYR D N 1
ATOM 605 C CA . TYR A 1 76 ? 41.730 -4.368 23.460 1.00 10.71 77 TYR D CA 1
ATOM 606 C C . TYR A 1 76 ? 40.434 -3.900 24.060 1.00 10.09 77 TYR D C 1
ATOM 607 O O . TYR A 1 76 ? 39.815 -2.887 23.654 1.00 11.34 77 TYR D O 1
ATOM 616 N N . ILE A 1 77 ? 39.932 -4.618 25.086 1.00 9.92 78 ILE D N 1
ATOM 617 C CA . ILE A 1 77 ? 38.750 -4.218 25.840 1.00 10.36 78 ILE D CA 1
ATOM 618 C C . ILE A 1 77 ? 39.201 -3.872 27.261 1.00 10.20 78 ILE D C 1
ATOM 619 O O . ILE A 1 77 ? 39.683 -4.775 28.020 1.00 10.71 78 ILE D O 1
ATOM 624 N N . ALA A 1 78 ? 39.117 -2.610 27.621 1.00 9.87 79 ALA D N 1
ATOM 625 C CA . ALA A 1 78 ? 39.499 -2.178 28.950 1.00 10.50 79 ALA D CA 1
ATOM 626 C C . ALA A 1 78 ? 38.444 -2.499 29.983 1.00 10.75 79 ALA D C 1
ATOM 627 O O . ALA A 1 78 ? 37.237 -2.372 29.738 1.00 10.93 79 ALA D O 1
ATOM 629 N N . ALA A 1 79 ? 38.880 -2.890 31.183 1.00 11.57 80 ALA D N 1
ATOM 630 C CA . ALA A 1 79 ? 38.031 -2.880 32.361 1.00 11.50 80 ALA D CA 1
ATOM 631 C C . ALA A 1 79 ? 36.730 -3.625 32.132 1.00 11.51 80 ALA D C 1
ATOM 632 O O . ALA A 1 79 ? 35.603 -3.094 32.195 1.00 12.00 80 ALA D O 1
ATOM 634 N N . SER A 1 80 ? 36.832 -4.881 31.801 1.00 10.86 81 SER D N 1
ATOM 635 C CA . SER A 1 80 ? 35.715 -5.697 31.347 1.00 10.82 81 SER D CA 1
ATOM 636 C C . SER A 1 80 ? 34.538 -5.727 32.284 1.00 10.85 81 SER D C 1
ATOM 637 O O . SER A 1 80 ? 34.706 -5.722 33.483 1.00 11.79 81 SER D O 1
ATOM 640 N N . GLN A 1 81 ? 33.364 -5.868 31.666 1.00 10.89 82 GLN D N 1
ATOM 641 C CA . GLN A 1 81 ? 32.112 -5.880 32.395 1.00 12.07 82 GLN D CA 1
ATOM 642 C C . GLN A 1 81 ? 31.359 -7.141 32.047 1.00 11.76 82 GLN D C 1
ATOM 643 O O . GLN A 1 81 ? 31.457 -7.624 30.918 1.00 10.99 82 GLN D O 1
ATOM 649 N N . PRO A 1 82 ? 30.450 -7.589 32.918 1.00 12.76 83 PRO D N 1
ATOM 650 C CA . PRO A 1 82 ? 29.568 -8.709 32.530 1.00 13.72 83 PRO D CA 1
ATOM 651 C C . PRO A 1 82 ? 28.835 -8.541 31.225 1.00 13.55 83 PRO D C 1
ATOM 652 O O . PRO A 1 82 ? 28.757 -9.508 30.431 1.00 13.84 83 PRO D O 1
ATOM 656 N N . GLY A 1 83 ? 28.387 -7.362 30.896 1.00 13.54 84 GLY D N 1
ATOM 657 C CA . GLY A 1 83 ? 27.689 -7.084 29.659 1.00 13.65 84 GLY D CA 1
ATOM 658 C C . GLY A 1 83 ? 28.564 -7.045 28.401 1.00 12.52 84 GLY D C 1
ATOM 659 O O . GLY A 1 83 ? 28.039 -6.983 27.296 1.00 13.53 84 GLY D O 1
ATOM 660 N N . ASP A 1 84 ? 29.871 -7.265 28.582 1.00 11.57 85 ASP D N 1
ATOM 661 C CA . ASP A 1 84 ? 30.733 -7.532 27.456 1.00 10.71 85 ASP D CA 1
ATOM 662 C C . ASP A 1 84 ? 30.638 -8.990 26.998 1.00 10.92 85 ASP D C 1
ATOM 663 O O . ASP A 1 84 ? 31.144 -9.338 25.901 1.00 10.94 85 ASP D O 1
ATOM 668 N N . SER A 1 85 ? 30.057 -9.870 27.791 1.00 10.95 86 SER D N 1
ATOM 669 C CA . SER A 1 85 ? 30.014 -11.327 27.413 1.00 11.68 86 SER D CA 1
ATOM 670 C C . SER A 1 85 ? 29.231 -11.456 26.112 1.00 11.87 86 SER D C 1
ATOM 671 O O . SER A 1 85 ? 28.086 -10.972 25.972 1.00 13.19 86 SER D O 1
ATOM 674 N N . ALA A 1 86 ? 29.852 -12.123 25.120 1.00 11.43 87 ALA D N 1
ATOM 675 C CA . ALA A 1 86 ? 29.397 -12.217 23.737 1.00 11.49 87 ALA D CA 1
ATOM 676 C C . ALA A 1 86 ? 30.413 -13.019 22.948 1.00 11.13 87 ALA D C 1
ATOM 677 O O . ALA A 1 86 ? 31.532 -13.262 23.461 1.00 10.78 87 ALA D O 1
ATOM 679 N N . THR A 1 87 ? 30.052 -13.334 21.704 1.00 11.19 88 THR D N 1
ATOM 680 C CA . THR A 1 87 ? 31.048 -13.785 20.747 1.00 11.64 88 THR D CA 1
ATOM 681 C C . THR A 1 87 ? 31.603 -12.636 19.960 1.00 10.69 88 THR D C 1
ATOM 682 O O . THR A 1 87 ? 30.785 -11.845 19.402 1.00 12.99 88 THR D O 1
ATOM 686 N N . TYR A 1 88 ? 32.911 -12.495 19.839 1.00 9.99 89 TYR D N 1
ATOM 687 C CA . TYR A 1 88 ? 33.491 -11.391 19.117 1.00 10.33 89 TYR D CA 1
ATOM 688 C C . TYR A 1 88 ? 34.094 -11.908 17.792 1.00 10.30 89 TYR D C 1
ATOM 689 O O . TYR A 1 88 ? 34.884 -12.884 17.764 1.00 11.26 89 TYR D O 1
ATOM 698 N N . LEU A 1 89 ? 33.676 -11.287 16.687 1.00 10.28 90 LEU D N 1
ATOM 699 C CA . LEU A 1 89 ? 34.016 -11.749 15.310 1.00 11.65 90 LEU D CA 1
ATOM 700 C C . LEU A 1 89 ? 34.851 -10.685 14.646 1.00 10.87 90 LEU D C 1
ATOM 701 O O . LEU A 1 89 ? 34.554 -9.502 14.694 1.00 12.17 90 LEU D O 1
ATOM 706 N N A CYS A 1 90 ? 35.874 -11.175 13.937 0.50 10.85 91 CYS D N 1
ATOM 707 N N B CYS A 1 90 ? 35.969 -11.069 14.018 0.50 12.03 91 CYS D N 1
ATOM 708 C CA A CYS A 1 90 ? 36.797 -10.387 13.114 0.50 10.63 91 CYS D CA 1
ATOM 709 C CA B CYS A 1 90 ? 36.642 -10.150 13.085 0.50 12.68 91 CYS D CA 1
ATOM 710 C C A CYS A 1 90 ? 36.371 -10.654 11.647 0.50 11.59 91 CYS D C 1
ATOM 711 C C B CYS A 1 90 ? 36.508 -10.607 11.657 0.50 12.61 91 CYS D C 1
ATOM 712 O O A CYS A 1 90 ? 36.062 -11.796 11.284 0.50 11.79 91 CYS D O 1
ATOM 713 O O B CYS A 1 90 ? 36.647 -11.810 11.309 0.50 12.17 91 CYS D O 1
ATOM 718 N N . ALA A 1 91 ? 36.221 -9.614 10.840 1.00 12.11 92 ALA D N 1
ATOM 719 C CA . ALA A 1 91 ? 35.952 -9.820 9.411 1.00 12.69 92 ALA D CA 1
ATOM 720 C C . ALA A 1 91 ? 36.803 -8.934 8.615 1.00 12.58 92 ALA D C 1
ATOM 721 O O . ALA A 1 91 ? 37.108 -7.784 8.977 1.00 12.23 92 ALA D O 1
ATOM 723 N N . VAL A 1 92 ? 37.157 -9.444 7.427 1.00 12.67 93 VAL D N 1
ATOM 724 C CA . VAL A 1 92 ? 37.843 -8.597 6.482 1.00 13.98 93 VAL D CA 1
ATOM 725 C C . VAL A 1 92 ? 37.059 -8.561 5.176 1.00 14.49 93 VAL D C 1
ATOM 726 O O . VAL A 1 92 ? 36.403 -9.505 4.772 1.00 14.73 93 VAL D O 1
ATOM 730 N N . THR A 1 93 ? 37.149 -7.405 4.504 1.00 15.39 94 THR D N 1
ATOM 731 C CA . THR A 1 93 ? 36.592 -7.183 3.164 1.00 17.50 94 THR D CA 1
ATOM 732 C C . THR A 1 93 ? 37.740 -7.164 2.222 1.00 18.92 94 THR D C 1
ATOM 733 O O . THR A 1 93 ? 38.614 -6.298 2.286 1.00 18.47 94 THR D O 1
ATOM 737 N N . ASN A 1 94 ? 37.726 -8.140 1.310 1.00 21.16 95 ASN D N 1
ATOM 738 C CA . ASN A 1 94 ? 38.679 -8.299 0.259 1.00 21.77 95 ASN D CA 1
ATOM 739 C C . ASN A 1 94 ? 38.120 -7.676 -1.053 1.00 23.98 95 ASN D C 1
ATOM 740 O O . ASN A 1 94 ? 37.051 -7.031 -1.092 1.00 24.54 95 ASN D O 1
ATOM 745 N N . PHE A 1 95 ? 38.842 -7.796 -2.148 1.00 25.48 96 PHE D N 1
ATOM 746 C CA . PHE A 1 95 ? 38.417 -7.078 -3.348 1.00 27.88 96 PHE D CA 1
ATOM 747 C C . PHE A 1 95 ? 36.941 -7.412 -3.690 1.00 27.04 96 PHE D C 1
ATOM 748 O O . PHE A 1 95 ? 36.129 -6.533 -4.132 1.00 27.95 96 PHE D O 1
ATOM 756 N N . ASN A 1 96 ? 36.645 -8.712 -3.656 1.00 25.66 97 ASN D N 1
ATOM 757 C CA . ASN A 1 96 ? 35.332 -9.193 -4.168 1.00 25.47 97 ASN D CA 1
ATOM 758 C C . ASN A 1 96 ? 34.762 -10.346 -3.266 1.00 23.70 97 ASN D C 1
ATOM 759 O O . ASN A 1 96 ? 33.955 -11.148 -3.740 1.00 24.54 97 ASN D O 1
ATOM 764 N N . LYS A 1 97 ? 35.245 -10.447 -2.030 1.00 22.65 98 LYS D N 1
ATOM 765 C CA . LYS A 1 97 ? 34.820 -11.464 -1.093 1.00 21.89 98 LYS D CA 1
ATOM 766 C C . LYS A 1 97 ? 34.817 -10.862 0.317 1.00 20.76 98 LYS D C 1
ATOM 767 O O . LYS A 1 97 ? 35.491 -9.822 0.612 1.00 20.03 98 LYS D O 1
ATOM 773 N N . PHE A 1 98 ? 34.161 -11.544 1.267 1.00 19.59 99 PHE D N 1
ATOM 774 C CA . PHE A 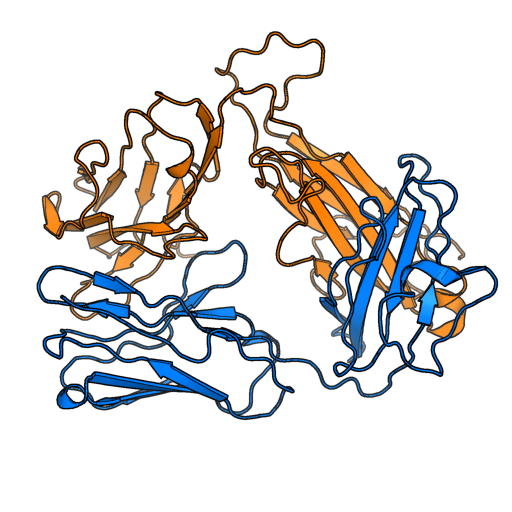1 98 ? 34.119 -11.143 2.624 1.00 18.13 99 PHE D CA 1
ATOM 775 C C . PHE A 1 98 ? 34.341 -12.343 3.490 1.00 16.15 99 PHE D C 1
ATOM 776 O O . PHE A 1 98 ? 33.821 -13.377 3.150 1.00 17.14 99 PHE D O 1
ATOM 784 N N . TYR A 1 99 ? 35.181 -12.219 4.535 1.00 14.80 100 TYR D N 1
ATOM 785 C CA . TYR A 1 99 ? 35.575 -13.405 5.310 1.00 14.69 100 TYR D CA 1
ATOM 786 C C . TYR A 1 99 ? 35.503 -13.107 6.756 1.00 13.90 100 TYR D C 1
ATOM 787 O O . TYR A 1 99 ? 36.008 -12.089 7.230 1.00 14.46 100 TYR D O 1
ATOM 796 N N . PHE A 1 100 ? 34.830 -13.982 7.490 1.00 13.33 101 PHE D N 1
ATOM 797 C CA . PHE A 1 100 ? 34.724 -13.896 8.943 1.00 13.53 101 PHE D CA 1
ATOM 798 C C . PHE A 1 100 ? 35.554 -14.938 9.660 1.00 13.45 101 PHE D C 1
ATOM 799 O O . PHE A 1 100 ? 35.576 -16.109 9.253 1.00 15.17 101 PHE D O 1
ATOM 807 N N . GLY A 1 101 ? 36.218 -14.540 10.720 1.00 12.49 102 GLY D N 1
ATOM 808 C CA . GLY A 1 101 ? 36.837 -15.527 11.633 1.00 13.13 102 GLY D CA 1
ATOM 809 C C . GLY A 1 101 ? 35.779 -16.304 12.409 1.00 13.64 102 GLY D C 1
ATOM 810 O O . GLY A 1 101 ? 34.590 -16.006 12.437 1.00 14.76 102 GLY D O 1
ATOM 811 N N . SER A 1 102 ? 36.266 -17.346 13.097 1.00 14.17 103 SER D N 1
ATOM 812 C CA . SER A 1 102 ? 35.426 -18.230 13.857 1.00 15.40 103 SER D CA 1
ATOM 813 C C . SER A 1 102 ? 35.053 -17.710 15.216 1.00 14.02 103 SER D C 1
ATOM 814 O O . SER A 1 102 ? 34.214 -18.373 15.866 1.00 16.41 103 SER D O 1
ATOM 817 N N . GLY A 1 103 ? 35.598 -16.602 15.673 1.00 12.07 104 GLY D N 1
ATOM 818 C CA . GLY A 1 103 ? 35.164 -15.982 16.895 1.00 12.17 104 GLY D CA 1
ATOM 819 C C . GLY A 1 103 ? 35.960 -16.260 18.122 1.00 12.14 104 GLY D C 1
ATOM 820 O O . GLY A 1 103 ? 36.530 -17.347 18.261 1.00 13.08 104 GLY D O 1
ATOM 821 N N . THR A 1 104 ? 35.899 -15.326 19.042 1.00 11.24 105 THR D N 1
ATOM 822 C CA . THR A 1 104 ? 36.305 -15.544 20.448 1.00 10.91 105 THR D CA 1
ATOM 823 C C . THR A 1 104 ? 35.002 -15.463 21.286 1.00 11.49 105 THR D C 1
ATOM 824 O O . THR A 1 104 ? 34.332 -14.399 21.313 1.00 11.26 105 THR D O 1
ATOM 828 N N . LYS A 1 105 ? 34.710 -16.512 22.019 1.00 11.22 106 LYS D N 1
ATOM 829 C CA . LYS A 1 105 ? 33.552 -16.531 22.928 1.00 12.01 106 LYS D CA 1
ATOM 830 C C . LYS A 1 105 ? 34.043 -16.046 24.279 1.00 11.25 106 LYS D C 1
ATOM 831 O O . LYS A 1 105 ? 34.785 -16.766 24.981 1.00 12.12 106 LYS D O 1
ATOM 837 N N . LEU A 1 106 ? 33.572 -14.889 24.659 1.00 10.22 107 LEU D N 1
ATOM 838 C CA . LEU A 1 106 ? 33.982 -14.192 25.913 1.00 10.69 107 LEU D CA 1
ATOM 839 C C . LEU A 1 106 ? 32.908 -14.322 26.996 1.00 11.25 107 LEU D C 1
ATOM 840 O O . LEU A 1 106 ? 31.779 -13.920 26.785 1.00 11.41 107 LEU D O 1
ATOM 845 N N . ASN A 1 107 ? 33.347 -14.795 28.155 1.00 11.28 108 ASN D N 1
ATOM 846 C CA . ASN A 1 107 ? 32.522 -14.750 29.339 1.00 12.06 108 ASN D CA 1
ATOM 847 C C . ASN A 1 107 ? 33.233 -13.940 30.432 1.00 12.13 108 ASN D C 1
ATOM 848 O O . ASN A 1 107 ? 34.334 -14.311 30.807 1.00 13.20 108 ASN D O 1
ATOM 853 N N . VAL A 1 108 ? 32.595 -12.861 30.895 1.00 11.57 109 VAL D N 1
ATOM 854 C CA . VAL A 1 108 ? 33.157 -11.997 31.964 1.00 11.24 109 VAL D CA 1
ATOM 855 C C . VAL A 1 108 ? 32.349 -12.291 33.222 1.00 11.95 109 VAL D C 1
ATOM 856 O O . VAL A 1 108 ? 31.140 -12.063 33.271 1.00 12.34 109 VAL D O 1
ATOM 860 N N . LYS A 1 109 ? 33.029 -12.898 34.233 1.00 12.07 110 LYS D N 1
ATOM 861 C CA . LYS A 1 109 ? 32.361 -13.381 35.450 1.00 12.79 110 LYS D CA 1
ATOM 862 C C . LYS A 1 109 ? 32.222 -12.277 36.494 1.00 13.38 110 LYS D C 1
ATOM 863 O O . LYS A 1 109 ? 33.131 -11.511 36.768 1.00 13.09 110 LYS D O 1
ATOM 869 N N . PRO A 1 110 ? 31.087 -12.241 37.244 1.00 13.97 111 PRO D N 1
ATOM 870 C CA . PRO A 1 110 ? 30.974 -11.306 38.348 1.00 15.06 111 PRO D CA 1
ATOM 871 C C . PRO A 1 110 ? 31.824 -11.678 39.491 1.00 15.12 111 PRO D C 1
ATOM 872 O O . PRO A 1 110 ? 32.023 -12.854 39.794 1.00 14.98 111 PRO D O 1
ATOM 876 N N . ASN A 1 111 ? 32.262 -10.680 40.254 1.00 15.74 112 ASN D N 1
ATOM 877 C CA . ASN A 1 111 ? 32.896 -10.955 41.519 1.00 17.28 112 ASN D CA 1
ATOM 878 C C . ASN A 1 111 ? 31.809 -11.073 42.585 1.00 17.83 112 ASN D C 1
ATOM 879 O O . ASN A 1 111 ? 31.294 -10.034 43.002 1.00 20.00 112 ASN D O 1
ATOM 884 N N . ILE A 1 112 ? 31.620 -12.230 43.145 1.00 17.35 113 ILE D N 1
ATOM 885 C CA . ILE A 1 112 ? 30.587 -12.460 44.106 1.00 18.28 113 ILE D CA 1
ATOM 886 C C . ILE A 1 112 ? 31.168 -12.007 45.451 1.00 20.05 113 ILE D C 1
ATOM 887 O O . ILE A 1 112 ? 32.088 -12.601 46.000 1.00 22.39 113 ILE D O 1
ATOM 892 N N A GLN A 1 113 ? 30.512 -11.000 46.018 0.50 21.13 114 GLN D N 1
ATOM 893 N N B GLN A 1 113 ? 30.541 -11.000 46.026 0.50 21.41 114 GLN D N 1
ATOM 894 C CA A GLN A 1 113 ? 30.956 -10.352 47.252 0.50 22.72 114 GLN D CA 1
ATOM 895 C CA B GLN A 1 113 ? 31.119 -10.394 47.204 0.50 23.18 114 GLN D CA 1
ATOM 896 C C A GLN A 1 113 ? 30.814 -11.254 48.452 0.50 23.26 114 GLN D C 1
ATOM 897 C C B GLN A 1 113 ? 30.792 -11.192 48.486 0.50 23.53 114 GLN D C 1
ATOM 898 O O A GLN A 1 113 ? 31.731 -11.363 49.282 0.50 24.05 114 GLN D O 1
ATOM 899 O O B GLN A 1 113 ? 31.600 -11.197 49.411 0.50 24.20 114 GLN D O 1
ATOM 910 N N . ASN A 1 114 ? 29.652 -11.892 48.558 1.00 23.41 115 ASN D N 1
ATOM 911 C CA . ASN A 1 114 ? 29.292 -12.677 49.699 1.00 24.55 115 ASN D CA 1
ATOM 912 C C . ASN A 1 114 ? 28.797 -14.066 49.295 1.00 23.77 115 ASN D C 1
ATOM 913 O O . ASN A 1 114 ? 27.620 -14.360 49.484 1.00 23.39 115 ASN D O 1
ATOM 918 N N . PRO A 1 115 ? 29.762 -14.959 48.971 1.00 16.61 116 PRO D N 1
ATOM 919 C CA . PRO A 1 115 ? 29.298 -16.324 48.605 1.00 16.49 116 PRO D CA 1
ATOM 920 C C . PRO A 1 115 ? 28.587 -17.028 49.775 1.00 16.67 116 PRO D C 1
ATOM 921 O O . PRO A 1 115 ? 28.936 -16.852 50.958 1.00 17.91 116 PRO D O 1
ATOM 925 N N . ASP A 1 116 ? 27.573 -17.791 49.413 1.00 14.28 117 ASP D N 1
ATOM 926 C CA . ASP A 1 116 ? 26.716 -18.503 50.355 1.00 14.55 117 ASP D CA 1
ATOM 927 C C . ASP A 1 116 ? 26.262 -19.788 49.711 1.00 13.55 117 ASP D C 1
ATOM 928 O O . ASP A 1 116 ? 25.061 -20.047 49.512 1.00 12.72 117 ASP D O 1
ATOM 933 N N . PRO A 1 117 ? 27.194 -20.640 49.279 1.00 12.84 118 PRO D N 1
ATOM 934 C CA . PRO A 1 117 ? 26.824 -21.795 48.452 1.00 12.44 118 PRO D CA 1
ATOM 935 C C . PRO A 1 117 ? 25.824 -22.713 49.141 1.00 12.50 118 PRO D C 1
ATOM 936 O O . PRO A 1 117 ? 25.957 -23.019 50.330 1.00 13.33 118 PRO D O 1
ATOM 940 N N . ALA A 1 118 ? 24.831 -23.169 48.373 1.00 11.69 119 ALA D N 1
ATOM 941 C CA . ALA A 1 118 ? 23.785 -24.006 48.889 1.00 11.91 119 ALA D CA 1
ATOM 942 C C . ALA A 1 118 ? 23.151 -24.850 47.788 1.00 11.18 119 ALA D C 1
ATOM 943 O O . ALA A 1 118 ? 23.172 -24.410 46.620 1.00 10.97 119 ALA D O 1
ATOM 945 N N . VAL A 1 119 ? 22.610 -26.009 48.127 1.00 11.30 120 VAL D N 1
ATOM 946 C CA . VAL A 1 119 ? 21.791 -26.791 47.190 1.00 11.21 120 VAL D CA 1
ATOM 947 C C . VAL A 1 119 ? 20.409 -26.940 47.824 1.00 11.57 120 VAL D C 1
ATOM 948 O O . VAL A 1 119 ? 20.253 -27.510 48.903 1.00 12.88 120 VAL D O 1
ATOM 952 N N . TYR A 1 120 ? 19.416 -26.375 47.066 1.00 11.06 121 TYR D N 1
ATOM 953 C CA . TYR A 1 120 ? 18.017 -26.372 47.523 1.00 11.61 121 TYR D CA 1
ATOM 954 C C . TYR A 1 120 ? 17.156 -27.294 46.653 1.00 12.00 121 TYR D C 1
ATOM 955 O O . TYR A 1 120 ? 17.427 -27.457 45.443 1.00 11.78 121 TYR D O 1
ATOM 964 N N . GLN A 1 121 ? 16.125 -27.854 47.207 1.00 13.20 122 GLN D N 1
ATOM 965 C CA . GLN A 1 121 ? 15.138 -28.617 46.453 1.00 14.68 122 GLN D CA 1
ATOM 966 C C . GLN A 1 121 ? 13.953 -27.716 46.189 1.00 14.63 122 GLN D C 1
ATOM 967 O O . GLN A 1 121 ? 13.382 -27.176 47.118 1.00 16.01 122 GLN D O 1
ATOM 973 N N A LEU A 1 122 ? 13.561 -27.544 44.928 0.50 13.52 123 LEU D N 1
ATOM 974 N N B LEU A 1 122 ? 13.592 -27.578 44.897 0.50 13.74 123 LEU D N 1
ATOM 975 C CA A LEU A 1 122 ? 12.353 -26.747 44.674 0.50 13.85 123 LEU D CA 1
ATOM 976 C CA B LEU A 1 122 ? 12.391 -26.831 44.444 0.50 14.13 123 LEU D CA 1
ATOM 977 C C A LEU A 1 122 ? 11.141 -27.602 44.835 0.50 14.60 123 LEU D C 1
ATOM 978 C C B LEU A 1 122 ? 11.144 -27.620 44.821 0.50 14.80 123 LEU D C 1
ATOM 979 O O A LEU A 1 122 ? 11.204 -28.835 44.912 0.50 14.41 123 LEU D O 1
ATOM 980 O O B LEU A 1 122 ? 11.176 -28.856 44.963 0.50 14.64 123 LEU D O 1
ATOM 989 N N . ARG A 1 123 ? 10.012 -26.936 44.998 1.00 15.60 124 ARG D N 1
ATOM 990 C CA . ARG A 1 123 ? 8.813 -27.677 45.308 1.00 18.31 124 ARG D CA 1
ATOM 991 C C . ARG A 1 123 ? 8.374 -28.527 44.073 1.00 18.28 124 ARG D C 1
ATOM 992 O O . ARG A 1 123 ? 8.533 -28.091 42.990 1.00 18.43 124 ARG D O 1
ATOM 1000 N N . ASP A 1 124 ? 7.844 -29.713 44.320 1.00 21.93 125 ASP D N 1
ATOM 1001 C CA . ASP A 1 124 ? 7.256 -30.577 43.283 1.00 24.34 125 ASP D CA 1
ATOM 1002 C C . ASP A 1 124 ? 6.199 -29.745 42.382 1.00 24.63 125 ASP D C 1
ATOM 1003 O O . ASP A 1 124 ? 5.430 -28.958 43.011 1.00 25.52 125 ASP D O 1
ATOM 1008 N N . SER A 1 125 ? 6.139 -29.802 41.027 1.00 26.15 126 SER D N 1
ATOM 1009 C CA . SER A 1 125 ? 5.026 -29.159 40.273 1.00 28.65 126 SER D CA 1
ATOM 1010 C C . SER A 1 125 ? 3.959 -30.223 40.084 1.00 30.42 126 SER D C 1
ATOM 1011 O O . SER A 1 125 ? 4.238 -31.383 39.804 1.00 29.01 126 SER D O 1
ATOM 1014 N N . LYS A 1 126 ? 2.731 -29.767 40.143 1.00 32.85 127 LYS D N 1
ATOM 1015 C CA . LYS A 1 126 ? 1.597 -30.690 40.049 1.00 36.74 127 LYS D CA 1
ATOM 1016 C C . LYS A 1 126 ? 1.327 -30.906 38.591 1.00 36.99 127 LYS D C 1
ATOM 1017 O O . LYS A 1 126 ? 0.466 -31.716 38.254 1.00 36.84 127 LYS D O 1
ATOM 1023 N N . SER A 1 127 ? 2.000 -30.152 37.710 1.00 33.88 128 SER D N 1
ATOM 1024 C CA . SER A 1 127 ? 1.853 -30.352 36.276 1.00 35.64 128 SER D CA 1
ATOM 1025 C C . SER A 1 127 ? 3.217 -30.616 35.719 1.00 32.81 128 SER D C 1
ATOM 1026 O O . SER A 1 127 ? 3.546 -30.063 34.655 1.00 37.26 128 SER D O 1
ATOM 1029 N N . SER A 1 128 ? 4.118 -31.280 36.484 1.00 25.36 129 SER D N 1
ATOM 1030 C CA . SER A 1 128 ? 5.359 -31.822 35.885 1.00 21.90 129 SER D CA 1
ATOM 1031 C C . SER A 1 128 ? 5.729 -33.099 36.609 1.00 21.23 129 SER D C 1
ATOM 1032 O O . SER A 1 128 ? 5.441 -33.201 37.771 1.00 25.22 129 SER D O 1
ATOM 1035 N N . ASP A 1 129 ? 6.391 -33.985 35.945 1.00 19.46 130 ASP D N 1
ATOM 1036 C CA . ASP A 1 129 ? 6.901 -35.157 36.672 1.00 19.85 130 ASP D CA 1
ATOM 1037 C C . ASP A 1 129 ? 8.388 -35.089 37.024 1.00 18.17 130 ASP D C 1
ATOM 1038 O O . ASP A 1 129 ? 8.988 -36.094 37.418 1.00 17.38 130 ASP D O 1
ATOM 1043 N N . LYS A 1 130 ? 8.986 -33.939 36.896 1.00 16.23 131 LYS D N 1
ATOM 1044 C CA . LYS A 1 130 ? 10.402 -33.771 37.238 1.00 15.09 131 LYS D CA 1
ATOM 1045 C C . LYS A 1 130 ? 10.632 -33.285 38.622 1.00 14.23 131 LYS D C 1
ATOM 1046 O O . LYS A 1 130 ? 9.829 -32.599 39.227 1.00 15.88 131 LYS D O 1
ATOM 1052 N N . SER A 1 131 ? 11.779 -33.725 39.180 1.00 13.35 132 SER D N 1
ATOM 1053 C CA . SER A 1 131 ? 12.304 -33.222 40.470 1.00 13.19 132 SER D CA 1
ATOM 1054 C C . SER A 1 131 ? 13.408 -32.270 40.162 1.00 11.84 132 SER D C 1
ATOM 1055 O O . SER A 1 131 ? 14.290 -32.610 39.331 1.00 11.53 132 SER D O 1
ATOM 1058 N N . VAL A 1 132 ? 13.495 -31.130 40.836 1.00 11.12 133 VAL D N 1
ATOM 1059 C CA . VAL A 1 132 ? 14.421 -30.071 40.473 1.00 11.20 133 VAL D CA 1
ATOM 1060 C C . VAL A 1 132 ? 15.245 -29.609 41.684 1.00 10.62 133 VAL D C 1
ATOM 1061 O O . VAL A 1 132 ? 14.655 -29.386 42.794 1.00 11.31 133 VAL D O 1
ATOM 1065 N N . CYS A 1 133 ? 16.520 -29.432 41.471 1.00 10.42 134 CYS D N 1
ATOM 1066 C CA . CYS A 1 133 ? 17.460 -29.034 42.518 1.00 11.30 134 CYS D CA 1
ATOM 1067 C C . CYS A 1 133 ? 18.181 -27.788 42.022 1.00 10.91 134 CYS D C 1
ATOM 1068 O O . CYS A 1 133 ? 18.489 -27.656 40.780 1.00 12.47 134 CYS D O 1
ATOM 1071 N N . LEU A 1 134 ? 18.505 -26.847 42.883 1.00 10.37 135 LEU D N 1
ATOM 1072 C CA . LEU A 1 134 ? 19.123 -25.597 42.544 1.00 10.09 135 LEU D CA 1
ATOM 1073 C C . LEU A 1 134 ? 20.422 -25.426 43.309 1.00 10.00 135 LEU D C 1
ATOM 1074 O O . LEU A 1 134 ? 20.351 -25.319 44.602 1.00 10.96 135 LEU D O 1
ATOM 1079 N N . PHE A 1 135 ? 21.566 -25.452 42.667 1.00 9.59 136 PHE D N 1
ATOM 1080 C CA . PHE A 1 135 ? 22.846 -25.114 43.333 1.00 9.89 136 PHE D CA 1
ATOM 1081 C C . PHE A 1 135 ? 23.053 -23.634 43.113 1.00 9.55 136 PHE D C 1
ATOM 1082 O O . PHE A 1 135 ? 23.016 -23.149 41.947 1.00 10.12 136 PHE D O 1
ATOM 1090 N N . THR A 1 136 ? 23.199 -22.813 44.172 1.00 9.69 137 THR D N 1
ATOM 1091 C CA . THR A 1 136 ? 23.150 -21.362 44.024 1.00 9.62 137 THR D CA 1
ATOM 1092 C C . THR A 1 136 ? 24.135 -20.704 44.979 1.00 9.96 137 THR D C 1
ATOM 1093 O O . THR A 1 136 ? 24.530 -21.294 46.012 1.00 10.80 137 THR D O 1
ATOM 1097 N N . ASP A 1 137 ? 24.467 -19.463 44.647 1.00 9.83 138 ASP D N 1
ATOM 1098 C CA . ASP A 1 137 ? 25.140 -18.512 45.558 1.00 10.58 138 ASP D CA 1
ATOM 1099 C C . ASP A 1 137 ? 26.596 -18.836 45.745 1.00 10.81 138 ASP D C 1
ATOM 1100 O O . ASP A 1 137 ? 27.254 -18.293 46.657 1.00 11.92 138 ASP D O 1
ATOM 1105 N N . PHE A 1 138 ? 27.190 -19.685 44.913 1.00 10.72 139 PHE D N 1
ATOM 1106 C CA . PHE A 1 138 ? 28.582 -19.989 44.947 1.00 11.32 139 PHE D CA 1
ATOM 1107 C C . PHE A 1 138 ? 29.440 -18.902 44.231 1.00 11.61 139 PHE D C 1
ATOM 1108 O O . PHE A 1 138 ? 28.903 -18.152 43.391 1.00 11.21 139 PHE D O 1
ATOM 1116 N N A ASP A 1 139 ? 30.720 -18.848 44.581 0.50 12.84 140 ASP D N 1
ATOM 1117 N N B ASP A 1 139 ? 30.701 -18.852 44.499 0.50 12.52 140 ASP D N 1
ATOM 1118 C CA A ASP A 1 139 ? 31.719 -17.966 43.962 0.50 13.94 140 ASP D CA 1
ATOM 1119 C CA B ASP A 1 139 ? 31.455 -17.879 43.792 0.50 13.11 140 ASP D CA 1
ATOM 1120 C C A ASP A 1 139 ? 31.847 -18.331 42.432 0.50 13.11 140 ASP D C 1
ATOM 1121 C C B ASP A 1 139 ? 31.887 -18.355 42.391 0.50 12.85 140 ASP D C 1
ATOM 1122 O O A ASP A 1 139 ? 31.465 -19.420 42.004 0.50 12.47 140 ASP D O 1
ATOM 1123 O O B ASP A 1 139 ? 31.894 -19.535 42.032 0.50 12.48 140 ASP D O 1
ATOM 1132 N N . SER A 1 140 ? 32.355 -17.385 41.636 1.00 13.47 141 SER D N 1
ATOM 1133 C CA . SER A 1 140 ? 32.555 -17.605 40.205 1.00 13.93 141 SER D CA 1
ATOM 1134 C C . SER A 1 140 ? 33.728 -18.513 39.861 1.00 15.21 141 SER D C 1
ATOM 1135 O O . SER A 1 140 ? 33.835 -18.920 38.694 1.00 16.45 141 SER D O 1
ATOM 1138 N N . GLN A 1 141 ? 34.592 -18.895 40.802 1.00 15.56 142 GLN D N 1
ATOM 1139 C CA . GLN A 1 141 ? 35.608 -19.885 40.596 1.00 16.83 142 GLN D CA 1
ATOM 1140 C C . GLN A 1 141 ? 35.038 -21.298 40.530 1.00 16.78 142 GLN D C 1
ATOM 1141 O O . GLN A 1 141 ? 35.780 -22.217 40.096 1.00 18.01 142 GLN D O 1
ATOM 1147 N N . THR A 1 142 ? 33.853 -21.509 41.034 1.00 16.05 143 THR D N 1
ATOM 1148 C CA . THR A 1 142 ? 33.232 -22.845 40.987 1.00 17.84 143 THR D CA 1
ATOM 1149 C C . THR A 1 142 ? 32.906 -23.256 39.547 1.00 18.65 143 THR D C 1
ATOM 1150 O O . THR A 1 142 ? 32.308 -22.496 38.807 1.00 18.80 143 THR D O 1
ATOM 1154 N N . ASN A 1 143 ? 33.316 -24.471 39.190 1.00 19.73 144 ASN D N 1
ATOM 1155 C CA . ASN A 1 143 ? 32.969 -25.138 37.931 1.00 20.81 144 ASN D CA 1
ATOM 1156 C C . ASN A 1 143 ? 31.837 -26.186 38.169 1.00 19.44 144 ASN D C 1
ATOM 1157 O O . ASN A 1 143 ? 31.982 -27.011 39.065 1.00 20.50 144 ASN D O 1
ATOM 1162 N N . VAL A 1 144 ? 30.784 -26.104 37.367 1.00 18.99 145 VAL D N 1
ATOM 1163 C CA . VAL A 1 144 ? 29.662 -27.067 37.424 1.00 17.62 145 VAL D CA 1
ATOM 1164 C C . VAL A 1 144 ? 29.824 -28.134 36.332 1.00 18.56 145 VAL D C 1
ATOM 1165 O O . VAL A 1 144 ? 30.012 -27.786 35.184 1.00 20.69 145 VAL D O 1
ATOM 1169 N N . SER A 1 145 ? 29.930 -29.384 36.759 1.00 19.23 146 SER D N 1
ATOM 1170 C CA . SER A 1 145 ? 30.105 -30.533 35.845 1.00 20.20 146 SER D CA 1
ATOM 1171 C C . SER A 1 145 ? 28.733 -31.172 35.490 1.00 18.82 146 SER D C 1
ATOM 1172 O O . SER A 1 145 ? 27.766 -31.041 36.212 1.00 17.75 146 SER D O 1
ATOM 1175 N N . GLN A 1 146 ? 28.696 -31.856 34.352 1.00 20.15 147 GLN D N 1
ATOM 1176 C CA . GLN A 1 146 ? 27.553 -32.722 33.989 1.00 20.05 147 GLN D CA 1
ATOM 1177 C C . GLN A 1 146 ? 27.475 -33.915 34.920 1.00 19.71 147 GLN D C 1
ATOM 1178 O O . GLN A 1 146 ? 28.487 -34.323 35.545 1.00 21.24 147 GLN D O 1
ATOM 1184 N N . SER A 1 147 ? 26.272 -34.486 35.049 1.00 19.08 148 SER D N 1
ATOM 1185 C CA . SER A 1 147 ? 26.118 -35.695 35.839 1.00 19.35 148 SER D CA 1
ATOM 1186 C C . SER A 1 147 ? 26.777 -36.895 35.173 1.00 21.26 148 SER D C 1
ATOM 1187 O O . SER A 1 147 ? 26.942 -36.914 33.980 1.00 21.60 148 SER D O 1
ATOM 1190 N N A LYS A 1 148 ? 27.149 -37.863 36.012 0.50 22.80 149 LYS D N 1
ATOM 1191 N N B LYS A 1 148 ? 27.164 -37.889 35.963 0.50 22.90 149 LYS D N 1
ATOM 1192 C CA A LYS A 1 148 ? 27.529 -39.203 35.584 0.50 24.98 149 LYS D CA 1
ATOM 1193 C CA B LYS A 1 148 ? 27.565 -39.163 35.389 0.50 25.10 149 LYS D CA 1
ATOM 1194 C C A LYS A 1 148 ? 26.343 -39.928 34.903 0.50 24.57 149 LYS D C 1
ATOM 1195 C C B LYS A 1 148 ? 26.336 -39.978 34.914 0.50 24.65 149 LYS D C 1
ATOM 1196 O O A LYS A 1 148 ? 26.555 -40.768 34.038 0.50 25.93 149 LYS D O 1
ATOM 1197 O O B LYS A 1 148 ? 26.515 -40.962 34.214 0.50 26.08 149 LYS D O 1
ATOM 1208 N N . ASP A 1 149 ? 25.107 -39.567 35.271 1.00 22.91 150 ASP D N 1
ATOM 1209 C CA . ASP A 1 149 ? 23.867 -40.249 34.797 1.00 23.41 150 ASP D CA 1
ATOM 1210 C C . ASP A 1 149 ? 23.293 -39.548 33.515 1.00 21.32 150 ASP D C 1
ATOM 1211 O O . ASP A 1 149 ? 22.995 -38.353 33.535 1.00 19.46 150 ASP D O 1
ATOM 1216 N N . SER A 1 150 ? 23.074 -40.315 32.442 1.00 22.00 151 SER D N 1
ATOM 1217 C CA . SER A 1 150 ? 22.510 -39.721 31.214 1.00 22.36 151 SER D CA 1
ATOM 1218 C C . SER A 1 150 ? 21.081 -39.188 31.331 1.00 21.40 151 SER D C 1
ATOM 1219 O O . SER A 1 150 ? 20.684 -38.389 30.510 1.00 22.72 151 SER D O 1
ATOM 1222 N N . ASP A 1 151 ? 20.332 -39.623 32.363 1.00 19.43 152 ASP D N 1
ATOM 1223 C CA . ASP A 1 151 ? 18.958 -39.099 32.576 1.00 18.12 152 ASP D CA 1
ATOM 1224 C C . ASP A 1 151 ? 18.896 -38.083 33.720 1.00 15.88 152 ASP D C 1
ATOM 1225 O O . ASP A 1 151 ? 17.760 -37.758 34.193 1.00 15.03 152 ASP D O 1
ATOM 1230 N N . VAL A 1 152 ? 20.004 -37.474 34.095 1.00 14.31 153 VAL D N 1
ATOM 1231 C CA . VAL A 1 152 ? 20.009 -36.307 34.989 1.00 13.21 153 VAL D CA 1
ATOM 1232 C C . VAL A 1 152 ? 20.549 -35.168 34.151 1.00 12.96 153 VAL D C 1
ATOM 1233 O O . VAL A 1 152 ? 21.632 -35.292 33.534 1.00 14.08 153 VAL D O 1
ATOM 1237 N N . TYR A 1 153 ? 19.824 -34.066 34.125 1.00 12.17 154 TYR D N 1
ATOM 1238 C CA . TYR A 1 153 ? 20.184 -32.912 33.316 1.00 12.40 154 TYR D CA 1
ATOM 1239 C C . TYR A 1 153 ? 20.693 -31.815 34.217 1.00 11.28 154 TYR D C 1
ATOM 1240 O O . TYR A 1 153 ? 20.047 -31.487 35.211 1.00 11.56 154 TYR D O 1
ATOM 1249 N N . ILE A 1 154 ? 21.853 -31.219 33.885 1.00 11.37 155 ILE D N 1
ATOM 1250 C CA . ILE A 1 154 ? 22.422 -30.155 34.676 1.00 11.17 155 ILE D CA 1
ATOM 1251 C C . ILE A 1 154 ? 22.817 -29.011 33.722 1.00 11.77 155 ILE D C 1
ATOM 1252 O O . ILE A 1 154 ? 23.548 -29.237 32.735 1.00 12.81 155 ILE D O 1
ATOM 1257 N N A THR A 1 155 ? 22.366 -27.820 34.044 0.50 10.93 156 THR D N 1
ATOM 1258 N N B THR A 1 155 ? 22.405 -27.809 34.075 0.50 12.28 156 THR D N 1
ATOM 1259 C CA A THR A 1 155 ? 22.700 -26.642 33.176 0.50 11.35 156 THR D CA 1
ATOM 1260 C CA B THR A 1 155 ? 22.834 -26.607 33.298 0.50 13.92 156 THR D CA 1
ATOM 1261 C C A THR A 1 155 ? 23.761 -25.816 33.911 0.50 12.32 156 THR D C 1
ATOM 1262 C C B THR A 1 155 ? 24.141 -26.118 33.850 0.50 15.52 156 THR D C 1
ATOM 1263 O O A THR A 1 155 ? 23.721 -25.740 35.174 0.50 11.42 156 THR D O 1
ATOM 1264 O O B THR A 1 155 ? 24.704 -26.554 34.829 0.50 17.46 156 THR D O 1
ATOM 1271 N N . ASP A 1 156 ? 24.728 -25.262 33.081 1.00 15.83 157 ASP D N 1
ATOM 1272 C CA . ASP A 1 156 ? 25.860 -24.528 33.580 1.00 17.52 157 ASP D CA 1
ATOM 1273 C C . ASP A 1 156 ? 25.488 -23.337 34.377 1.00 17.27 157 ASP D C 1
ATOM 1274 O O . ASP A 1 156 ? 24.311 -22.869 34.340 1.00 16.36 157 ASP D O 1
ATOM 1279 N N A LYS A 1 157 ? 26.440 -22.798 35.098 0.50 16.79 158 LYS D N 1
ATOM 1280 N N B LYS A 1 157 ? 26.429 -22.815 35.176 0.50 15.66 158 LYS D N 1
ATOM 1281 C CA A LYS A 1 157 ? 26.203 -21.624 35.863 0.50 16.08 158 LYS D CA 1
ATOM 1282 C CA B LYS A 1 157 ? 26.259 -21.595 35.985 0.50 14.52 158 LYS D CA 1
ATOM 1283 C C A LYS A 1 157 ? 25.690 -20.507 34.955 0.50 14.55 158 LYS D C 1
ATOM 1284 C C B LYS A 1 157 ? 25.791 -20.441 35.063 0.50 13.78 158 LYS D C 1
ATOM 1285 O O A LYS A 1 157 ? 26.095 -20.331 33.823 0.50 15.83 158 LYS D O 1
ATOM 1286 O O B LYS A 1 157 ? 26.366 -20.143 34.066 0.50 14.50 158 LYS D O 1
ATOM 1297 N N . CYS A 1 158 ? 24.725 -19.789 35.530 1.00 12.62 159 CYS D N 1
ATOM 1298 C CA . CYS A 1 158 ? 24.044 -18.693 34.912 1.00 12.04 159 CYS D CA 1
ATOM 1299 C C . CYS A 1 158 ? 24.034 -17.569 35.950 1.00 11.16 159 CYS D C 1
ATOM 1300 O O . CYS A 1 158 ? 23.692 -17.858 37.125 1.00 11.68 159 CYS D O 1
ATOM 1303 N N . VAL A 1 159 ? 24.385 -16.322 35.614 1.00 11.08 160 VAL D N 1
ATOM 1304 C CA . VAL A 1 159 ? 24.390 -15.242 36.552 1.00 11.70 160 VAL D CA 1
ATOM 1305 C C . VAL A 1 159 ? 23.110 -14.401 36.435 1.00 11.28 160 VAL D C 1
ATOM 1306 O O . VAL A 1 159 ? 22.769 -13.935 35.343 1.00 11.86 160 VAL D O 1
ATOM 1310 N N . LEU A 1 160 ? 22.411 -14.189 37.536 1.00 10.51 161 LEU D N 1
ATOM 1311 C CA . LEU A 1 160 ? 21.250 -13.256 37.611 1.00 11.38 161 LEU D CA 1
ATOM 1312 C C . LEU A 1 160 ? 21.646 -12.049 38.430 1.00 11.83 161 LEU D C 1
ATOM 1313 O O . LEU A 1 160 ? 22.530 -12.146 39.327 1.00 11.21 161 LEU D O 1
ATOM 1318 N N . ASP A 1 161 ? 21.051 -10.912 38.095 1.00 12.87 162 ASP D N 1
ATOM 1319 C CA . ASP A 1 161 ? 21.378 -9.639 38.722 1.00 14.10 162 ASP D CA 1
ATOM 1320 C C . ASP A 1 161 ? 20.084 -9.050 39.260 1.00 15.10 162 ASP D C 1
ATOM 1321 O O . ASP A 1 161 ? 19.142 -8.756 38.519 1.00 16.20 162 ASP D O 1
ATOM 1326 N N . MET A 1 162 ? 20.075 -8.888 40.555 1.00 15.49 163 MET D N 1
ATOM 1327 C CA . MET A 1 162 ? 18.967 -8.223 41.262 1.00 17.57 163 MET D CA 1
ATOM 1328 C C . MET A 1 162 ? 19.403 -6.789 41.491 1.00 20.14 163 MET D C 1
ATOM 1329 O O . MET A 1 162 ? 19.887 -6.434 42.554 1.00 19.68 163 MET D O 1
ATOM 1334 N N A ARG A 1 163 ? 19.167 -5.972 40.468 0.50 22.99 164 ARG D N 1
ATOM 1335 N N B ARG A 1 163 ? 19.312 -5.912 40.483 0.50 22.79 164 ARG D N 1
ATOM 1336 C CA A ARG A 1 163 ? 19.791 -4.652 40.407 0.50 25.59 164 ARG D CA 1
ATOM 1337 C CA B ARG A 1 163 ? 19.988 -4.595 40.599 0.50 25.26 164 ARG D CA 1
ATOM 1338 C C A ARG A 1 163 ? 19.430 -3.723 41.600 0.50 26.07 164 ARG D C 1
ATOM 1339 C C B ARG A 1 163 ? 19.464 -3.693 41.725 0.50 25.72 164 ARG D C 1
ATOM 1340 O O A ARG A 1 163 ? 20.281 -3.085 42.189 0.50 26.84 164 ARG D O 1
ATOM 1341 O O B ARG A 1 163 ? 20.241 -3.009 42.395 0.50 26.52 164 ARG D O 1
ATOM 1356 N N . SER A 1 164 ? 18.153 -3.698 41.956 1.00 26.93 165 SER D N 1
ATOM 1357 C CA . SER A 1 164 ? 17.656 -2.840 43.041 1.00 28.28 165 SER D CA 1
ATOM 1358 C C . SER A 1 164 ? 18.200 -3.239 44.418 1.00 28.07 165 SER D C 1
ATOM 1359 O O . SER A 1 164 ? 18.146 -2.429 45.348 1.00 28.40 165 SER D O 1
ATOM 1362 N N A MET A 1 165 ? 18.714 -4.465 44.556 0.50 25.91 166 MET D N 1
ATOM 1363 N N B MET A 1 165 ? 18.748 -4.442 44.555 0.50 25.87 166 MET D N 1
ATOM 1364 C CA A MET A 1 165 ? 19.381 -4.924 45.803 0.50 26.31 166 MET D CA 1
ATOM 1365 C CA B MET A 1 165 ? 19.404 -4.856 45.812 0.50 26.27 166 MET D CA 1
ATOM 1366 C C A MET A 1 165 ? 20.906 -4.913 45.769 0.50 25.57 166 MET D C 1
ATOM 1367 C C B MET A 1 165 ? 20.910 -4.968 45.741 0.50 25.52 166 MET D C 1
ATOM 1368 O O A MET A 1 165 ? 21.574 -5.338 46.739 0.50 24.82 166 MET D O 1
ATOM 1369 O O B MET A 1 165 ? 21.563 -5.530 46.644 0.50 24.77 166 MET D O 1
ATOM 1378 N N . ASP A 1 166 ? 21.472 -4.469 44.654 1.00 25.08 167 ASP D N 1
ATOM 1379 C CA . ASP A 1 166 ? 22.952 -4.494 44.506 1.00 24.37 167 ASP D CA 1
ATOM 1380 C C . ASP A 1 166 ? 23.472 -5.905 44.710 1.00 22.35 167 ASP D C 1
ATOM 1381 O O . ASP A 1 166 ? 24.461 -6.095 45.498 1.00 23.14 167 ASP D O 1
ATOM 1386 N N . PHE A 1 167 ? 22.848 -6.871 44.022 1.00 19.17 168 PHE D N 1
ATOM 1387 C CA . PHE A 1 167 ? 23.130 -8.253 44.314 1.00 17.25 168 PHE D CA 1
ATOM 1388 C C . PHE A 1 167 ? 23.176 -9.081 43.075 1.00 15.95 168 PHE D C 1
ATOM 1389 O O . PHE A 1 167 ? 22.265 -8.964 42.240 1.00 18.10 168 PHE D O 1
ATOM 1397 N N . LYS A 1 168 ? 24.178 -9.946 42.907 1.00 14.55 169 LYS D N 1
ATOM 1398 C CA . LYS A 1 168 ? 24.235 -10.891 41.775 1.00 14.16 169 LYS D CA 1
ATOM 1399 C C . LYS A 1 168 ? 24.490 -12.238 42.321 1.00 12.63 169 LYS D C 1
ATOM 1400 O O . LYS A 1 168 ? 25.096 -12.396 43.409 1.00 12.77 169 LYS D O 1
ATOM 1406 N N . SER A 1 169 ? 24.035 -13.261 41.611 1.00 11.01 170 SER D N 1
ATOM 1407 C CA . SER A 1 169 ? 24.262 -14.646 42.066 1.00 10.63 170 SER D CA 1
ATOM 1408 C C . SER A 1 169 ? 24.346 -15.609 40.894 1.00 10.06 170 SER D C 1
ATOM 1409 O O . SER A 1 169 ? 23.655 -15.437 39.847 1.00 10.44 170 SER D O 1
ATOM 1412 N N . ASN A 1 170 ? 25.231 -16.566 41.047 1.00 9.83 171 ASN D N 1
ATOM 1413 C CA . ASN A 1 170 ? 25.347 -17.744 40.166 1.00 9.96 171 ASN D CA 1
ATOM 1414 C C . ASN A 1 170 ? 24.378 -18.829 40.565 1.00 10.02 171 ASN D C 1
ATOM 1415 O O . ASN A 1 170 ? 24.036 -19.009 41.753 1.00 10.36 171 ASN D O 1
ATOM 1420 N N . SER A 1 171 ? 23.845 -19.588 39.609 1.00 9.92 172 SER D N 1
ATOM 1421 C CA . SER A 1 171 ? 23.190 -20.845 39.900 1.00 10.21 172 SER D CA 1
ATOM 1422 C C . SER A 1 171 ? 23.277 -21.817 38.795 1.00 10.25 172 SER D C 1
ATOM 1423 O O . SER A 1 171 ? 23.470 -21.425 37.591 1.00 11.87 172 SER D O 1
ATOM 1426 N N . ALA A 1 172 ? 23.132 -23.108 39.112 1.00 9.61 173 ALA D N 1
ATOM 1427 C CA . ALA A 1 172 ? 22.983 -24.209 38.180 1.00 10.38 173 ALA D CA 1
ATOM 1428 C C . ALA A 1 172 ? 21.794 -25.022 38.552 1.00 9.90 173 ALA D C 1
ATOM 1429 O O . ALA A 1 172 ? 21.498 -25.193 39.771 1.00 10.63 173 ALA D O 1
ATOM 1431 N N . VAL A 1 173 ? 21.041 -25.502 37.562 1.00 9.75 174 VAL D N 1
ATOM 1432 C CA . VAL A 1 173 ? 19.826 -26.322 37.806 1.00 9.97 174 VAL D CA 1
ATOM 1433 C C . VAL A 1 173 ? 20.104 -27.737 37.463 1.00 9.90 174 VAL D C 1
ATOM 1434 O O . VAL A 1 173 ? 20.681 -28.024 36.407 1.00 10.89 174 VAL D O 1
ATOM 1438 N N . ALA A 1 174 ? 19.701 -28.706 38.288 1.00 9.98 175 ALA D N 1
ATOM 1439 C CA . ALA A 1 174 ? 19.698 -30.103 37.966 1.00 10.28 175 ALA D CA 1
ATOM 1440 C C . ALA A 1 174 ? 18.314 -30.667 38.048 1.00 10.39 175 ALA D C 1
ATOM 1441 O O . ALA A 1 174 ? 17.536 -30.319 38.997 1.00 11.53 175 ALA D O 1
ATOM 1443 N N . TRP A 1 175 ? 17.933 -31.540 37.169 1.00 10.00 176 TRP D N 1
ATOM 1444 C CA . TRP A 1 175 ? 16.602 -32.199 37.279 1.00 10.40 176 TRP D CA 1
ATOM 1445 C C . TRP A 1 175 ? 16.638 -33.591 36.698 1.00 10.60 176 TRP D C 1
ATOM 1446 O O . TRP A 1 175 ? 17.514 -33.950 35.864 1.00 10.81 176 TRP D O 1
ATOM 1457 N N . SER A 1 176 ? 15.615 -34.352 37.057 1.00 10.82 177 SER D N 1
ATOM 1458 C CA . SER A 1 176 ? 15.436 -35.695 36.528 1.00 11.44 177 SER D CA 1
ATOM 1459 C C . SER A 1 176 ? 14.028 -36.140 36.824 1.00 12.08 177 SER D C 1
ATOM 1460 O O . SER A 1 176 ? 13.402 -35.615 37.754 1.00 12.32 177 SER D O 1
ATOM 1463 N N . ASN A 1 177 ? 13.544 -37.152 36.143 1.00 12.63 178 ASN D N 1
ATOM 1464 C CA . ASN A 1 177 ? 12.334 -37.859 36.565 1.00 13.78 178 ASN D CA 1
ATOM 1465 C C . ASN A 1 177 ? 12.579 -39.312 36.939 1.00 14.46 178 ASN D C 1
ATOM 1466 O O . ASN A 1 177 ? 11.633 -40.065 37.175 1.00 14.91 178 ASN D O 1
ATOM 1471 N N . LYS A 1 178 ? 13.856 -39.679 37.122 1.00 14.44 179 LYS D N 1
ATOM 1472 C CA . LYS A 1 178 ? 14.119 -40.992 37.694 1.00 15.98 179 LYS D CA 1
ATOM 1473 C C . LYS A 1 178 ? 13.786 -40.931 39.224 1.00 16.05 179 LYS D C 1
ATOM 1474 O O . LYS A 1 178 ? 13.876 -39.872 39.853 1.00 15.42 179 LYS D O 1
ATOM 1480 N N . SER A 1 179 ? 13.473 -42.086 39.800 1.00 17.47 180 SER D N 1
ATOM 1481 C CA . SER A 1 179 ? 13.151 -42.113 41.236 1.00 18.48 180 SER D CA 1
ATOM 1482 C C . SER A 1 179 ? 14.369 -42.213 42.161 1.00 19.91 180 SER D C 1
ATOM 1483 O O . SER A 1 179 ? 14.224 -41.808 43.295 1.00 21.29 180 SER D O 1
ATOM 1486 N N . ASP A 1 180 ? 15.497 -42.713 41.688 1.00 21.19 181 ASP D N 1
ATOM 1487 C CA . ASP A 1 180 ? 16.742 -42.766 42.501 1.00 23.30 181 ASP D CA 1
ATOM 1488 C C . ASP A 1 180 ? 17.526 -41.525 42.139 1.00 22.26 181 ASP D C 1
ATOM 1489 O O . ASP A 1 180 ? 18.507 -41.546 41.315 1.00 24.17 181 ASP D O 1
ATOM 1494 N N . PHE A 1 181 ? 16.969 -40.398 42.545 1.00 21.45 182 PHE D N 1
ATOM 1495 C CA . PHE A 1 181 ? 17.533 -39.087 42.308 1.00 20.35 182 PHE D CA 1
ATOM 1496 C C . PHE A 1 181 ? 17.197 -38.247 43.515 1.00 20.51 182 PHE D C 1
ATOM 1497 O O . PHE A 1 181 ? 16.067 -38.238 43.923 1.00 22.68 182 PHE D O 1
ATOM 1505 N N . ALA A 1 182 ? 18.181 -37.568 44.107 1.00 19.67 183 ALA D N 1
ATOM 1506 C CA . ALA A 1 182 ? 17.930 -36.674 45.241 1.00 20.47 183 ALA D CA 1
ATOM 1507 C C . ALA A 1 182 ? 18.890 -35.482 45.137 1.00 18.55 183 ALA D C 1
ATOM 1508 O O . ALA A 1 182 ? 20.020 -35.610 44.688 1.00 17.40 183 ALA D O 1
ATOM 1510 N N . CYS A 1 183 ? 18.453 -34.357 45.678 1.00 17.51 184 CYS D N 1
ATOM 1511 C CA . CYS A 1 183 ? 19.351 -33.162 45.670 1.00 17.21 184 CYS D CA 1
ATOM 1512 C C . CYS A 1 183 ? 20.664 -33.339 46.391 1.00 18.27 184 CYS D C 1
ATOM 1513 O O . CYS A 1 183 ? 21.665 -32.752 45.981 1.00 17.78 184 CYS D O 1
ATOM 1516 N N . ALA A 1 184 ? 20.662 -34.178 47.434 1.00 19.50 185 ALA D N 1
ATOM 1517 C CA . ALA A 1 184 ? 21.918 -34.482 48.164 1.00 22.15 185 ALA D CA 1
ATOM 1518 C C . ALA A 1 184 ? 23.013 -34.973 47.189 1.00 21.81 185 ALA D C 1
ATOM 1519 O O . ALA A 1 184 ? 24.209 -34.711 47.453 1.00 24.25 185 ALA D O 1
ATOM 1521 N N . ASN A 1 185 ? 22.607 -35.724 46.143 1.00 21.41 186 ASN D N 1
ATOM 1522 C CA . ASN A 1 185 ? 23.522 -36.375 45.197 1.00 22.35 186 ASN D CA 1
ATOM 1523 C C . ASN A 1 185 ? 23.628 -35.732 43.839 1.00 20.19 186 ASN D C 1
ATOM 1524 O O . ASN A 1 185 ? 24.465 -36.101 43.031 1.00 20.93 186 ASN D O 1
ATOM 1529 N N . ALA A 1 186 ? 22.811 -34.753 43.596 1.00 17.49 187 ALA D N 1
ATOM 1530 C CA . ALA A 1 186 ? 22.596 -34.263 42.219 1.00 16.40 187 ALA D CA 1
ATOM 1531 C C . ALA A 1 186 ? 23.913 -33.739 41.641 1.00 16.09 187 ALA D C 1
ATOM 1532 O O . ALA A 1 186 ? 24.245 -33.996 40.453 1.00 15.62 187 ALA D O 1
ATOM 1534 N N . PHE A 1 187 ? 24.680 -33.033 42.475 1.00 15.73 188 PHE D N 1
ATOM 1535 C CA . PHE A 1 187 ? 25.927 -32.378 42.028 1.00 17.04 188 PHE D CA 1
ATOM 1536 C C . PHE A 1 187 ? 27.189 -33.135 42.405 1.00 18.93 188 PHE D C 1
ATOM 1537 O O . PHE A 1 187 ? 28.277 -32.533 42.438 1.00 20.59 188 PHE D O 1
ATOM 1545 N N . ASN A 1 188 ? 27.048 -34.412 42.672 1.00 20.54 189 ASN D N 1
ATOM 1546 C CA . ASN A 1 188 ? 28.177 -35.213 43.168 1.00 23.40 189 ASN D CA 1
ATOM 1547 C C . ASN A 1 188 ? 29.361 -35.246 42.218 1.00 23.84 189 ASN D C 1
ATOM 1548 O O . ASN A 1 188 ? 30.469 -35.544 42.687 1.00 25.32 189 ASN D O 1
ATOM 1553 N N . ASN A 1 189 ? 29.201 -34.980 40.920 1.00 22.82 190 ASN D N 1
ATOM 1554 C CA . ASN A 1 189 ? 30.263 -35.023 39.933 1.00 24.50 190 ASN D CA 1
ATOM 1555 C C . ASN A 1 189 ? 30.949 -33.684 39.770 1.00 23.72 190 ASN D C 1
ATOM 1556 O O . ASN A 1 189 ? 31.865 -33.558 38.992 1.00 25.68 190 ASN D O 1
ATOM 1561 N N . SER A 1 190 ? 30.521 -32.695 40.561 1.00 22.32 191 SER D N 1
ATOM 1562 C CA . SER A 1 190 ? 31.154 -31.407 40.536 1.00 21.78 191 SER D CA 1
ATOM 1563 C C . SER A 1 190 ? 31.991 -31.216 41.785 1.00 22.97 191 SER D C 1
ATOM 1564 O O . SER A 1 190 ? 31.705 -31.773 42.818 1.00 23.84 191 SER D O 1
ATOM 1567 N N . ILE A 1 191 ? 33.031 -30.386 41.671 1.00 22.78 192 ILE D N 1
ATOM 1568 C CA . ILE A 1 191 ? 33.797 -29.924 42.846 1.00 23.56 192 ILE D CA 1
ATOM 1569 C C . ILE A 1 191 ? 33.123 -28.694 43.427 1.00 23.22 192 ILE D C 1
ATOM 1570 O O . ILE A 1 191 ? 33.167 -27.633 42.825 1.00 23.69 192 ILE D O 1
ATOM 1575 N N . ILE A 1 192 ? 32.399 -28.881 44.528 1.00 21.98 193 ILE D N 1
ATOM 1576 C CA . ILE A 1 192 ? 31.662 -27.830 45.159 1.00 21.66 193 ILE D CA 1
ATOM 1577 C C . ILE A 1 192 ? 32.265 -27.424 46.481 1.00 22.94 193 ILE D C 1
ATOM 1578 O O . ILE A 1 192 ? 33.090 -28.157 47.064 1.00 24.00 193 ILE D O 1
ATOM 1583 N N . PRO A 1 193 ? 31.941 -26.203 46.944 1.00 21.48 194 PRO D N 1
ATOM 1584 C CA . PRO A 1 193 ? 32.625 -25.760 48.149 1.00 23.27 194 PRO D CA 1
ATOM 1585 C C . PRO A 1 193 ? 32.348 -26.673 49.343 1.00 24.55 194 PRO D C 1
ATOM 1586 O O . PRO A 1 193 ? 31.249 -27.259 49.502 1.00 23.90 194 PRO D O 1
ATOM 1590 N N . GLU A 1 194 ? 33.364 -26.868 50.160 1.00 27.46 195 GLU D N 1
ATOM 1591 C CA . GLU A 1 194 ? 33.167 -27.748 51.229 1.00 29.87 195 GLU D CA 1
ATOM 1592 C C . GLU A 1 194 ? 32.085 -27.296 52.198 1.00 28.44 195 GLU D C 1
ATOM 1593 O O . GLU A 1 194 ? 31.444 -28.136 52.796 1.00 29.89 195 GLU D O 1
ATOM 1599 N N . ASP A 1 195 ? 31.884 -25.976 52.320 1.00 27.89 196 ASP D N 1
ATOM 1600 C CA . ASP A 1 195 ? 30.865 -25.376 53.207 1.00 28.72 196 ASP D CA 1
ATOM 1601 C C . ASP A 1 195 ? 29.470 -25.230 52.565 1.00 25.40 196 ASP D C 1
ATOM 1602 O O . ASP A 1 195 ? 28.640 -24.518 53.096 1.00 25.78 196 ASP D O 1
ATOM 1607 N N . THR A 1 196 ? 29.252 -25.866 51.427 1.00 21.08 197 THR D N 1
ATOM 1608 C CA . THR A 1 196 ? 27.928 -25.785 50.790 1.00 18.42 197 THR D CA 1
ATOM 1609 C C . THR A 1 196 ? 26.861 -26.251 51.749 1.00 18.38 197 THR D C 1
ATOM 1610 O O . THR A 1 196 ? 26.936 -27.363 52.364 1.00 20.96 197 THR D O 1
ATOM 1614 N N . PHE A 1 197 ? 25.793 -25.450 51.845 1.00 16.80 198 PHE D N 1
ATOM 1615 C CA . PHE A 1 197 ? 24.636 -25.730 52.723 1.00 17.23 198 PHE D CA 1
ATOM 1616 C C . PHE A 1 197 ? 23.669 -26.705 52.045 1.00 16.41 198 PHE D C 1
ATOM 1617 O O . PHE A 1 197 ? 23.192 -26.398 50.956 1.00 14.82 198 PHE D O 1
ATOM 1625 N N . PHE A 1 198 ? 23.354 -27.844 52.688 1.00 17.60 199 PHE D N 1
ATOM 1626 C CA . PHE A 1 198 ? 22.402 -28.818 52.238 1.00 17.88 199 PHE D CA 1
ATOM 1627 C C . PHE A 1 198 ? 21.314 -28.863 53.333 1.00 19.01 199 PHE D C 1
ATOM 1628 O O . PHE A 1 198 ? 21.437 -29.587 54.335 1.00 21.18 199 PHE D O 1
ATOM 1636 N N . PRO A 1 199 ? 20.250 -28.084 53.156 1.00 18.14 200 PRO D N 1
ATOM 1637 C CA . PRO A 1 199 ? 19.165 -28.121 54.129 1.00 20.15 200 PRO D CA 1
ATOM 1638 C C . PRO A 1 199 ? 18.507 -29.458 54.231 1.00 22.56 200 PRO D C 1
ATOM 1639 O O . PRO A 1 199 ? 18.390 -30.182 53.273 1.00 22.69 200 PRO D O 1
ATOM 1643 N N . SER A 1 200 ? 17.998 -29.805 55.390 1.00 25.90 201 SER D N 1
ATOM 1644 C CA . SER A 1 200 ? 17.250 -31.082 55.535 1.00 31.19 201 SER D CA 1
ATOM 1645 C C . SER A 1 200 ? 15.745 -30.795 55.418 1.00 37.83 201 SER D C 1
ATOM 1646 O O . SER A 1 200 ? 15.246 -30.123 56.342 1.00 40.62 201 SER D O 1
ATOM 1649 N N . PRO A 1 201 ? 14.987 -31.299 54.411 1.00 47.12 202 PRO D N 1
ATOM 1650 C CA . PRO A 1 201 ? 15.491 -32.016 53.178 1.00 49.04 202 PRO D CA 1
ATOM 1651 C C . PRO A 1 201 ? 15.354 -31.321 51.787 1.00 53.08 202 PRO D C 1
ATOM 1652 O O . PRO A 1 201 ? 14.745 -31.887 50.868 1.00 61.24 202 PRO D O 1
ATOM 1656 N N . GLU A 1 202 ? 15.966 -30.133 51.625 1.00 51.13 203 GLU D N 1
ATOM 1657 C CA . GLU A 1 202 ? 16.368 -29.597 50.310 1.00 39.20 203 GLU D CA 1
ATOM 1658 C C . GLU A 1 202 ? 17.659 -30.390 49.800 1.00 45.53 203 GLU D C 1
ATOM 1659 O O . GLU A 1 202 ? 18.685 -29.828 49.220 1.00 31.17 203 GLU D O 1
ATOM 1665 N N . SER A 1 203 ? 17.598 -31.721 49.974 1.00 46.98 204 SER D N 1
ATOM 1666 C CA . SER A 1 203 ? 18.790 -32.560 49.765 1.00 45.48 204 SER D CA 1
ATOM 1667 C C . SER A 1 203 ? 18.505 -34.086 49.960 1.00 45.52 204 SER D C 1
ATOM 1668 O O . SER A 1 203 ? 18.230 -34.819 48.967 1.00 30.77 204 SER D O 1
ATOM 1671 N N . SER A 1 204 ? 18.571 -34.518 51.241 1.00 53.06 205 SER D N 1
ATOM 1672 C CA . SER A 1 204 ? 18.502 -35.949 51.722 1.00 55.96 205 SER D CA 1
ATOM 1673 C C . SER A 1 204 ? 19.415 -36.252 52.953 1.00 61.54 205 SER D C 1
ATOM 1674 O O . SER A 1 204 ? 20.381 -37.048 52.888 1.00 61.07 205 SER D O 1
ATOM 1678 N N . MET B 2 1 ? 12.308 6.230 16.616 1.00 72.86 1 MET E N 1
ATOM 1679 C CA . MET B 2 1 ? 11.446 5.126 16.108 1.00 71.17 1 MET E CA 1
ATOM 1680 C C . MET B 2 1 ? 12.231 4.056 15.352 1.00 60.56 1 MET E C 1
ATOM 1681 O O . MET B 2 1 ? 11.935 2.871 15.488 1.00 61.43 1 MET E O 1
ATOM 1686 N N . LYS B 2 2 ? 13.253 4.490 14.616 1.00 53.11 2 LYS E N 1
ATOM 1687 C CA . LYS B 2 2 ? 13.697 3.853 13.354 1.00 46.39 2 LYS E CA 1
ATOM 1688 C C . LYS B 2 2 ? 13.769 2.346 13.327 1.00 40.79 2 LYS E C 1
ATOM 1689 O O . LYS B 2 2 ? 14.283 1.711 14.262 1.00 39.17 2 LYS E O 1
ATOM 1695 N N . ALA B 2 3 ? 13.219 1.778 12.244 1.00 34.36 3 ALA E N 1
ATOM 1696 C CA . ALA B 2 3 ? 13.419 0.380 11.948 1.00 30.27 3 ALA E CA 1
ATOM 1697 C C . ALA B 2 3 ? 14.896 0.085 11.619 1.00 26.50 3 ALA E C 1
ATOM 1698 O O . ALA B 2 3 ? 15.599 0.889 10.952 1.00 27.07 3 ALA E O 1
ATOM 1700 N N . GLY B 2 4 ? 15.342 -1.006 12.194 1.00 24.07 4 GLY E N 1
ATOM 1701 C CA . GLY B 2 4 ? 16.594 -1.635 11.894 1.00 20.98 4 GLY E CA 1
ATOM 1702 C C . GLY B 2 4 ? 16.421 -2.468 10.618 1.00 18.31 4 GLY E C 1
ATOM 1703 O O . GLY B 2 4 ? 15.432 -2.298 9.883 1.00 19.32 4 GLY E O 1
ATOM 1704 N N . VAL B 2 5 ? 17.363 -3.331 10.377 1.00 16.37 5 VAL E N 1
ATOM 1705 C CA . VAL B 2 5 ? 17.225 -4.339 9.297 1.00 15.02 5 VAL E CA 1
ATOM 1706 C C . VAL B 2 5 ? 16.123 -5.283 9.703 1.00 14.78 5 VAL E C 1
ATOM 1707 O O . VAL B 2 5 ? 16.107 -5.796 10.833 1.00 17.19 5 VAL E O 1
ATOM 1711 N N . THR B 2 6 ? 15.207 -5.532 8.781 1.00 13.12 6 THR E N 1
ATOM 1712 C CA . THR B 2 6 ? 14.138 -6.486 9.049 1.00 12.99 6 THR E CA 1
ATOM 1713 C C . THR B 2 6 ? 14.252 -7.713 8.180 1.00 11.66 6 THR E C 1
ATOM 1714 O O . THR B 2 6 ? 14.715 -7.614 7.006 1.00 11.30 6 THR E O 1
ATOM 1718 N N . GLN B 2 7 ? 13.914 -8.894 8.693 1.00 11.27 7 GLN E N 1
ATOM 1719 C CA . GLN B 2 7 ? 13.976 -10.174 8.013 1.00 11.04 7 GLN E CA 1
ATOM 1720 C C . GLN B 2 7 ? 12.671 -10.884 8.253 1.00 11.90 7 GLN E C 1
ATOM 1721 O O . GLN B 2 7 ? 12.132 -10.904 9.366 1.00 14.01 7 GLN E O 1
ATOM 1727 N N . THR B 2 8 ? 12.217 -11.586 7.239 1.00 11.89 8 THR E N 1
ATOM 1728 C CA . THR B 2 8 ? 10.976 -12.387 7.326 1.00 13.78 8 THR E CA 1
ATOM 1729 C C . THR B 2 8 ? 11.163 -13.589 6.495 1.00 13.00 8 THR E C 1
ATOM 1730 O O . THR B 2 8 ? 11.825 -13.533 5.393 1.00 14.01 8 THR E O 1
ATOM 1734 N N . PRO B 2 9 ? 10.697 -14.790 6.875 1.00 13.08 9 PRO E N 1
ATOM 1735 C CA . PRO B 2 9 ? 10.121 -15.103 8.163 1.00 13.97 9 PRO E CA 1
ATOM 1736 C C . PRO B 2 9 ? 11.188 -15.205 9.213 1.00 13.27 9 PRO E C 1
ATOM 1737 O O . PRO B 2 9 ? 12.388 -15.332 8.930 1.00 15.82 9 PRO E O 1
ATOM 1741 N N . ARG B 2 10 ? 10.768 -15.237 10.453 1.00 13.56 10 ARG E N 1
ATOM 1742 C CA . ARG B 2 10 ? 11.753 -15.459 11.569 1.00 14.19 10 ARG E CA 1
ATOM 1743 C C . ARG B 2 10 ? 12.224 -16.912 11.689 1.00 13.19 10 ARG E C 1
ATOM 1744 O O . ARG B 2 10 ? 13.395 -17.150 11.966 1.00 12.15 10 ARG E O 1
ATOM 1752 N N . TYR B 2 11 ? 11.292 -17.817 11.473 1.00 13.01 11 TYR E N 1
ATOM 1753 C CA . TYR B 2 11 ? 11.562 -19.240 11.695 1.00 13.27 11 TYR E CA 1
ATOM 1754 C C . TYR B 2 11 ? 10.943 -20.069 10.561 1.00 13.44 11 TYR E C 1
ATOM 1755 O O . TYR B 2 11 ? 9.766 -19.724 10.111 1.00 15.96 11 TYR E O 1
ATOM 1764 N N . LEU B 2 12 ? 11.567 -21.145 10.156 1.00 12.28 12 LEU E N 1
ATOM 1765 C CA . LEU B 2 12 ? 11.004 -22.074 9.145 1.00 13.09 12 LEU E CA 1
ATOM 1766 C C . LEU B 2 12 ? 11.376 -23.487 9.458 1.00 12.05 12 LEU E C 1
ATOM 1767 O O . LEU B 2 12 ? 12.557 -23.716 9.787 1.00 11.54 12 LEU E O 1
ATOM 1772 N N . ILE B 2 13 ? 10.446 -24.412 9.270 1.00 12.23 13 ILE E N 1
ATOM 1773 C CA . ILE B 2 13 ? 10.754 -25.843 9.354 1.00 12.92 13 ILE E CA 1
ATOM 1774 C C . ILE B 2 13 ? 10.357 -26.463 8.016 1.00 13.19 13 ILE E C 1
ATOM 1775 O O . ILE B 2 13 ? 9.211 -26.281 7.537 1.00 14.26 13 ILE E O 1
ATOM 1780 N N . LYS B 2 14 ? 11.291 -27.131 7.365 1.00 12.41 14 LYS E N 1
ATOM 1781 C CA . LYS B 2 14 ? 11.094 -27.692 6.006 1.00 12.83 14 LYS E CA 1
ATOM 1782 C C . LYS B 2 14 ? 11.571 -29.119 6.046 1.00 13.30 14 LYS E C 1
ATOM 1783 O O . LYS B 2 14 ? 12.397 -29.521 6.885 1.00 13.47 14 LYS E O 1
ATOM 1789 N N . THR B 2 15 ? 11.103 -29.878 5.071 1.00 13.47 15 THR E N 1
ATOM 1790 C CA . THR B 2 15 ? 11.624 -31.217 4.813 1.00 14.00 15 THR E CA 1
ATOM 1791 C C . THR B 2 15 ? 12.586 -31.233 3.662 1.00 13.43 15 THR E C 1
ATOM 1792 O O . THR B 2 15 ? 12.658 -30.263 2.876 1.00 12.52 15 THR E O 1
ATOM 1796 N N . ARG B 2 16 ? 13.347 -32.318 3.516 1.00 14.24 16 ARG E N 1
ATOM 1797 C CA . ARG B 2 16 ? 14.352 -32.396 2.518 1.00 13.74 16 ARG E CA 1
ATOM 1798 C C . ARG B 2 16 ? 13.730 -32.272 1.083 1.00 13.70 16 ARG E C 1
ATOM 1799 O O . ARG B 2 16 ? 12.649 -32.782 0.812 1.00 15.00 16 ARG E O 1
ATOM 1807 N N . GLY B 2 17 ? 14.429 -31.564 0.197 1.00 13.41 17 GLY E N 1
ATOM 1808 C CA . GLY B 2 17 ? 13.932 -31.390 -1.153 1.00 14.11 17 GLY E CA 1
ATOM 1809 C C . GLY B 2 17 ? 13.077 -30.164 -1.416 1.00 14.07 17 GLY E C 1
ATOM 1810 O O . GLY B 2 17 ? 12.775 -29.824 -2.568 1.00 14.80 17 GLY E O 1
ATOM 1811 N N . GLN B 2 18 ? 12.551 -29.556 -0.350 1.00 13.25 18 GLN E N 1
ATOM 1812 C CA . GLN B 2 18 ? 11.713 -28.395 -0.488 1.00 13.34 18 GLN E CA 1
ATOM 1813 C C . GLN B 2 18 ? 12.558 -27.163 -0.828 1.00 13.12 18 GLN E C 1
ATOM 1814 O O . GLN B 2 18 ? 13.778 -27.218 -0.942 1.00 13.17 18 GLN E O 1
ATOM 1820 N N . GLN B 2 19 ? 11.882 -26.054 -0.986 1.00 13.29 19 GLN E N 1
ATOM 1821 C CA . GLN B 2 19 ? 12.545 -24.770 -1.263 1.00 13.83 19 GLN E CA 1
ATOM 1822 C C . GLN B 2 19 ? 12.024 -23.692 -0.338 1.00 13.35 19 GLN E C 1
ATOM 1823 O O . GLN B 2 19 ? 10.926 -23.780 0.186 1.00 15.03 19 GLN E O 1
ATOM 1829 N N . VAL B 2 20 ? 12.840 -22.678 -0.128 1.00 12.07 20 VAL E N 1
ATOM 1830 C CA . VAL B 2 20 ? 12.416 -21.490 0.691 1.00 12.43 20 VAL E CA 1
ATOM 1831 C C . VAL B 2 20 ? 12.864 -20.203 0.037 1.00 11.28 20 VAL E C 1
ATOM 1832 O O . VAL B 2 20 ? 13.879 -20.175 -0.657 1.00 12.51 20 VAL E O 1
ATOM 1836 N N . THR B 2 21 ? 12.065 -19.159 0.229 1.00 11.46 21 THR E N 1
ATOM 1837 C CA . THR B 2 21 ? 12.414 -17.781 -0.140 1.00 11.49 21 THR E CA 1
ATOM 1838 C C . THR B 2 21 ? 12.362 -16.910 1.100 1.00 11.09 21 THR E C 1
ATOM 1839 O O . THR B 2 21 ? 11.364 -16.923 1.862 1.00 12.47 21 THR E O 1
ATOM 1843 N N . LEU B 2 22 ? 13.450 -16.186 1.349 1.00 10.07 22 LEU E N 1
ATOM 1844 C CA . LEU B 2 22 ? 13.652 -15.353 2.558 1.00 10.39 22 LEU E CA 1
ATOM 1845 C C . LEU B 2 22 ? 13.749 -13.898 2.111 1.00 10.33 22 LEU E C 1
ATOM 1846 O O . LEU B 2 22 ? 14.294 -13.641 1.003 1.00 11.52 22 LEU E O 1
ATOM 1851 N N . SER B 2 23 ? 13.248 -12.940 2.897 1.00 9.93 23 SER E N 1
ATOM 1852 C CA . SER B 2 23 ? 13.291 -11.508 2.558 1.00 10.30 23 SER E CA 1
ATOM 1853 C C . SER B 2 23 ? 14.025 -10.705 3.603 1.00 10.07 23 SER E C 1
ATOM 1854 O O . SER B 2 23 ? 13.982 -11.011 4.820 1.00 10.11 23 SER E O 1
ATOM 1857 N N . CYS B 2 24 ? 14.657 -9.643 3.170 1.00 10.09 24 CYS E N 1
ATOM 1858 C CA . CYS B 2 24 ? 15.346 -8.696 4.010 1.00 10.42 24 CYS E CA 1
ATOM 1859 C C . CYS B 2 24 ? 15.098 -7.285 3.530 1.00 10.86 24 CYS E C 1
ATOM 1860 O O . CYS B 2 24 ? 15.267 -7.006 2.329 1.00 11.93 24 CYS E O 1
ATOM 1863 N N . SER B 2 25 ? 14.754 -6.370 4.437 1.00 10.45 25 SER E N 1
ATOM 1864 C CA . SER B 2 25 ? 14.655 -4.954 4.151 1.00 11.39 25 SER E CA 1
ATOM 1865 C C . SER B 2 25 ? 15.792 -4.237 4.852 1.00 11.79 25 SER E C 1
ATOM 1866 O O . SER B 2 25 ? 15.901 -4.268 6.120 1.00 12.11 25 SER E O 1
ATOM 1869 N N . PRO B 2 26 ? 16.590 -3.520 4.089 1.00 12.03 26 PRO E N 1
ATOM 1870 C CA . PRO B 2 26 ? 17.715 -2.745 4.742 1.00 12.67 26 PRO E CA 1
ATOM 1871 C C . PRO B 2 26 ? 17.231 -1.588 5.534 1.00 13.93 26 PRO E C 1
ATOM 1872 O O . PRO B 2 26 ? 16.078 -1.109 5.399 1.00 13.90 26 PRO E O 1
ATOM 1876 N N . ILE B 2 27 ? 18.093 -1.039 6.371 1.00 14.12 27 ILE E N 1
ATOM 1877 C CA . ILE B 2 27 ? 17.869 0.253 6.958 1.00 15.96 27 ILE E CA 1
ATOM 1878 C C . ILE B 2 27 ? 17.655 1.288 5.899 1.00 16.48 27 ILE E C 1
ATOM 1879 O O . ILE B 2 27 ? 18.271 1.251 4.871 1.00 15.23 27 ILE E O 1
ATOM 1884 N N . SER B 2 28 ? 16.752 2.233 6.154 1.00 18.01 28 SER E N 1
ATOM 1885 C CA . SER B 2 28 ? 16.435 3.258 5.157 1.00 20.20 28 SER E CA 1
ATOM 1886 C C . SER B 2 28 ? 17.658 4.040 4.851 1.00 21.48 28 SER E C 1
ATOM 1887 O O . SER B 2 28 ? 18.378 4.548 5.758 1.00 22.96 28 SER E O 1
ATOM 1890 N N . GLY B 2 29 ? 17.958 4.153 3.569 1.00 21.96 29 GLY E N 1
ATOM 1891 C CA . GLY B 2 29 ? 19.192 4.833 3.165 1.00 22.73 29 GLY E CA 1
ATOM 1892 C C . GLY B 2 29 ? 20.332 3.902 2.839 1.00 22.22 29 GLY E C 1
ATOM 1893 O O . GLY B 2 29 ? 21.317 4.333 2.211 1.00 23.58 29 GLY E O 1
ATOM 1894 N N . HIS B 2 30 ? 20.238 2.648 3.256 1.00 18.86 30 HIS E N 1
ATOM 1895 C CA . HIS B 2 30 ? 21.289 1.654 2.910 1.00 17.32 30 HIS E CA 1
ATOM 1896 C C . HIS B 2 30 ? 20.877 1.005 1.626 1.00 18.02 30 HIS E C 1
ATOM 1897 O O . HIS B 2 30 ? 19.714 0.600 1.443 1.00 20.80 30 HIS E O 1
ATOM 1904 N N . ARG B 2 31 ? 21.826 0.870 0.722 1.00 16.90 31 ARG E N 1
ATOM 1905 C CA . ARG B 2 31 ? 21.617 0.293 -0.561 1.00 17.23 31 ARG E CA 1
ATOM 1906 C C . ARG B 2 31 ? 22.317 -1.020 -0.773 1.00 15.74 31 ARG E C 1
ATOM 1907 O O . ARG B 2 31 ? 21.928 -1.768 -1.662 1.00 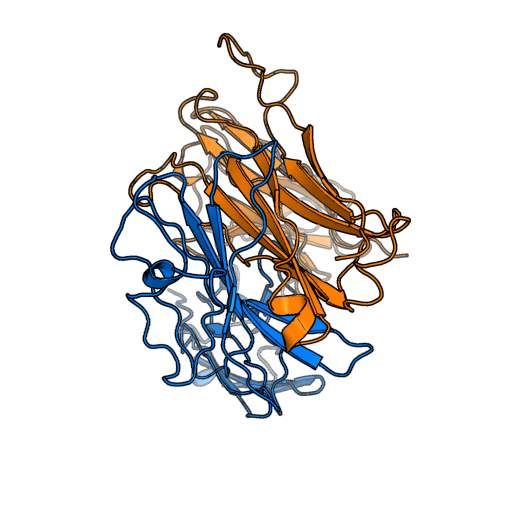16.13 31 ARG E O 1
ATOM 1915 N N . SER B 2 32 ? 23.338 -1.322 -0.003 1.00 13.79 32 SER E N 1
ATOM 1916 C CA . SER B 2 32 ? 24.061 -2.623 -0.059 1.00 13.56 32 SER E CA 1
ATOM 1917 C C . SER B 2 32 ? 23.422 -3.634 0.857 1.00 12.61 32 SER E C 1
ATOM 1918 O O . SER B 2 32 ? 23.221 -3.330 2.074 1.00 13.96 32 SER E O 1
ATOM 1921 N N . VAL B 2 33 ? 23.012 -4.794 0.296 1.00 11.97 33 VAL E N 1
ATOM 1922 C CA . VAL B 2 33 ? 22.424 -5.851 1.074 1.00 11.77 33 VAL E CA 1
ATOM 1923 C C . VAL B 2 33 ? 23.181 -7.125 0.865 1.00 11.44 33 VAL E C 1
ATOM 1924 O O . VAL B 2 33 ? 23.299 -7.567 -0.287 1.00 11.96 33 VAL E O 1
ATOM 1928 N N . SER B 2 34 ? 23.628 -7.733 1.943 1.00 11.73 34 SER E N 1
ATOM 1929 C CA . SER B 2 34 ? 24.473 -8.933 1.912 1.00 12.63 34 SER E CA 1
ATOM 1930 C C . SER B 2 34 ? 23.752 -10.068 2.653 1.00 11.80 34 SER E C 1
ATOM 1931 O O . SER B 2 34 ? 23.056 -9.809 3.688 1.00 12.23 34 SER E O 1
ATOM 1934 N N . TRP B 2 35 ? 23.924 -11.306 2.219 1.00 10.25 35 TRP E N 1
ATOM 1935 C CA . TRP B 2 35 ? 23.421 -12.502 2.884 1.00 9.94 35 TRP E CA 1
ATOM 1936 C C . TRP B 2 35 ? 24.572 -13.352 3.365 1.00 10.37 35 TRP E C 1
ATOM 1937 O O . TRP B 2 35 ? 25.563 -13.519 2.625 1.00 10.66 35 TRP E O 1
ATOM 1948 N N . TYR B 2 36 ? 24.435 -13.946 4.515 1.00 10.25 36 TYR E N 1
ATOM 1949 C CA . TYR B 2 36 ? 25.385 -14.883 5.123 1.00 10.97 36 TYR E CA 1
ATOM 1950 C C . TYR B 2 36 ? 24.680 -16.060 5.722 1.00 10.98 36 TYR E C 1
ATOM 1951 O O . TYR B 2 36 ? 23.538 -15.960 6.194 1.00 11.32 36 TYR E O 1
ATOM 1960 N N . GLN B 2 37 ? 25.327 -17.239 5.714 1.00 10.67 37 GLN E N 1
ATOM 1961 C CA . GLN B 2 37 ? 24.821 -18.450 6.380 1.00 10.72 37 GLN E CA 1
ATOM 1962 C C . GLN B 2 37 ? 25.684 -18.686 7.603 1.00 11.58 37 GLN E C 1
ATOM 1963 O O . GLN B 2 37 ? 26.894 -18.800 7.500 1.00 12.30 37 GLN E O 1
ATOM 1969 N N . GLN B 2 38 ? 25.015 -18.878 8.744 1.00 11.79 38 GLN E N 1
ATOM 1970 C CA . GLN B 2 38 ? 25.717 -19.189 10.005 1.00 13.52 38 GLN E CA 1
ATOM 1971 C C . GLN B 2 38 ? 25.331 -20.523 10.466 1.00 13.93 38 GLN E C 1
ATOM 1972 O O . GLN B 2 38 ? 24.166 -20.787 10.732 1.00 13.75 38 GLN E O 1
ATOM 1978 N N . THR B 2 39 ? 26.308 -21.412 10.565 1.00 16.36 39 THR E N 1
ATOM 1979 C CA . THR B 2 39 ? 26.110 -22.763 11.061 1.00 18.12 39 THR E CA 1
ATOM 1980 C C . THR B 2 39 ? 27.121 -22.953 12.230 1.00 20.56 39 THR E C 1
ATOM 1981 O O . THR B 2 39 ? 28.164 -22.293 12.318 1.00 19.93 39 THR E O 1
ATOM 1985 N N . PRO B 2 40 ? 26.844 -23.888 13.166 1.00 26.09 40 PRO E N 1
ATOM 1986 C CA . PRO B 2 40 ? 27.765 -24.227 14.265 1.00 29.44 40 PRO E CA 1
ATOM 1987 C C . PRO B 2 40 ? 29.171 -24.624 13.752 1.00 29.75 40 PRO E C 1
ATOM 1988 O O . PRO B 2 40 ? 30.235 -24.161 14.223 1.00 33.52 40 PRO E O 1
ATOM 1992 N N . GLY B 2 41 ? 29.135 -25.474 12.753 1.00 29.66 41 GLY E N 1
ATOM 1993 C CA . GLY B 2 41 ? 30.356 -26.069 12.200 1.00 32.67 41 GLY E CA 1
ATOM 1994 C C . GLY B 2 41 ? 31.170 -25.250 11.212 1.00 33.81 41 GLY E C 1
ATOM 1995 O O . GLY B 2 41 ? 32.393 -25.440 11.129 1.00 35.83 41 GLY E O 1
ATOM 1996 N N . GLN B 2 42 ? 30.531 -24.346 10.445 1.00 30.64 42 GLN E N 1
ATOM 1997 C CA . GLN B 2 42 ? 31.300 -23.507 9.521 1.00 31.88 42 GLN E CA 1
ATOM 1998 C C . GLN B 2 42 ? 31.248 -22.051 9.870 1.00 28.09 42 GLN E C 1
ATOM 1999 O O . GLN B 2 42 ? 31.849 -21.208 9.188 1.00 30.03 42 GLN E O 1
ATOM 2005 N N . GLY B 2 43 ? 30.538 -21.687 10.943 1.00 25.72 43 GLY E N 1
ATOM 2006 C CA . GLY B 2 43 ? 30.503 -20.267 11.381 1.00 24.12 43 GLY E CA 1
ATOM 2007 C C . GLY B 2 43 ? 29.758 -19.436 10.316 1.00 19.67 43 GLY E C 1
ATOM 2008 O O . GLY B 2 43 ? 28.874 -19.959 9.651 1.00 19.46 43 GLY E O 1
ATOM 2009 N N A LEU B 2 44 ? 29.971 -18.081 10.226 0.50 19.31 44 LEU E N 1
ATOM 2010 N N B LEU B 2 44 ? 30.163 -18.203 10.149 0.50 20.08 44 LEU E N 1
ATOM 2011 C CA A LEU B 2 44 ? 29.438 -17.186 9.120 0.50 16.99 44 LEU E CA 1
ATOM 2012 C CA B LEU B 2 44 ? 29.523 -17.282 9.258 0.50 17.58 44 LEU E CA 1
ATOM 2013 C C A LEU B 2 44 ? 30.176 -17.347 7.813 0.50 16.18 44 LEU E C 1
ATOM 2014 C C B LEU B 2 44 ? 30.178 -17.311 7.831 0.50 16.41 44 LEU E C 1
ATOM 2015 O O A LEU B 2 44 ? 31.407 -17.168 7.730 0.50 18.07 44 LEU E O 1
ATOM 2016 O O B LEU B 2 44 ? 31.397 -17.095 7.704 0.50 18.33 44 LEU E O 1
ATOM 2025 N N . GLN B 2 45 ? 29.381 -17.647 6.783 1.00 14.20 45 GLN E N 1
ATOM 2026 C CA . GLN B 2 45 ? 29.882 -17.803 5.372 1.00 13.84 45 GLN E CA 1
ATOM 2027 C C . GLN B 2 45 ? 29.105 -16.897 4.453 1.00 12.87 45 GLN E C 1
ATOM 2028 O O . GLN B 2 45 ? 27.889 -16.897 4.429 1.00 12.37 45 GLN E O 1
ATOM 2034 N N . PHE B 2 46 ? 29.826 -16.141 3.630 1.00 12.83 46 PHE E N 1
ATOM 2035 C CA . PHE B 2 46 ? 29.211 -15.190 2.691 1.00 12.51 46 PHE E CA 1
ATOM 2036 C C . PHE B 2 46 ? 28.465 -15.892 1.569 1.00 11.92 46 PHE E C 1
ATOM 2037 O O . PHE B 2 46 ? 29.057 -16.756 0.908 1.00 13.76 46 PHE E O 1
ATOM 2045 N N . LEU B 2 47 ? 27.246 -15.433 1.309 1.00 11.27 47 LEU E N 1
ATOM 2046 C CA . LEU B 2 47 ? 26.474 -15.907 0.155 1.00 11.49 47 LEU E CA 1
ATOM 2047 C C . LEU B 2 47 ? 26.687 -14.942 -1.037 1.00 11.74 47 LEU E C 1
ATOM 2048 O O . LEU B 2 47 ? 27.160 -15.358 -2.109 1.00 12.72 47 LEU E O 1
ATOM 2053 N N . PHE B 2 48 ? 26.234 -13.702 -0.885 1.00 11.66 48 PHE E N 1
ATOM 2054 C CA . PHE B 2 48 ? 26.232 -12.736 -1.982 1.00 11.74 48 PHE E CA 1
ATOM 2055 C C . PHE B 2 48 ? 25.794 -11.365 -1.483 1.00 11.31 48 PHE E C 1
ATOM 2056 O O . PHE B 2 48 ? 25.191 -11.232 -0.424 1.00 11.32 48 PHE E O 1
ATOM 2064 N N . GLU B 2 49 ? 26.131 -10.354 -2.271 1.00 12.36 49 GLU E N 1
ATOM 2065 C CA . GLU B 2 49 ? 25.791 -8.953 -1.948 1.00 12.56 49 GLU E CA 1
ATOM 2066 C C . GLU B 2 49 ? 25.173 -8.323 -3.168 1.00 12.44 49 GLU E C 1
ATOM 2067 O O . GLU B 2 49 ? 25.646 -8.519 -4.280 1.00 13.16 49 GLU E O 1
ATOM 2073 N N . TYR B 2 50 ? 24.162 -7.484 -2.956 1.00 12.22 50 TYR E N 1
ATOM 2074 C CA . TYR B 2 50 ? 23.410 -6.800 -3.992 1.00 12.64 50 TYR E CA 1
ATOM 2075 C C . TYR B 2 50 ? 23.512 -5.273 -3.783 1.00 12.86 50 TYR E C 1
ATOM 2076 O O . TYR B 2 50 ? 23.487 -4.801 -2.600 1.00 13.12 50 TYR E O 1
ATOM 2085 N N . PHE B 2 51 ? 23.531 -4.479 -4.857 1.00 13.83 51 PHE E N 1
ATOM 2086 C CA . PHE B 2 51 ? 23.471 -3.016 -4.792 1.00 14.46 51 PHE E CA 1
ATOM 2087 C C . PHE B 2 51 ? 22.773 -2.592 -6.075 1.00 15.23 51 PHE E C 1
ATOM 2088 O O . PHE B 2 51 ? 23.129 -3.087 -7.182 1.00 15.94 51 PHE E O 1
ATOM 2096 N N A SER B 2 52 ? 21.777 -1.702 -5.953 0.50 15.45 52 SER E N 1
ATOM 2097 N N B SER B 2 52 ? 21.814 -1.653 -6.002 0.50 15.39 52 SER E N 1
ATOM 2098 C CA A SER B 2 52 ? 21.041 -1.148 -7.066 0.50 16.73 52 SER E CA 1
ATOM 2099 C CA B SER B 2 52 ? 21.091 -1.145 -7.165 0.50 16.65 52 SER E CA 1
ATOM 2100 C C A SER B 2 52 ? 20.580 -2.260 -8.008 0.50 16.72 52 SER E C 1
ATOM 2101 C C B SER B 2 52 ? 20.583 -2.282 -8.033 0.50 16.64 52 SER E C 1
ATOM 2102 O O A SER B 2 52 ? 20.712 -2.176 -9.249 0.50 17.56 52 SER E O 1
ATOM 2103 O O B SER B 2 52 ? 20.696 -2.241 -9.274 0.50 17.42 52 SER E O 1
ATOM 2108 N N . GLU B 2 53 ? 19.976 -3.292 -7.430 1.00 16.03 53 GLU E N 1
ATOM 2109 C CA . GLU B 2 53 ? 19.298 -4.380 -8.175 1.00 16.79 53 GLU E CA 1
ATOM 2110 C C . GLU B 2 53 ? 20.214 -5.405 -8.837 1.00 17.07 53 GLU E C 1
ATOM 2111 O O . GLU B 2 53 ? 19.688 -6.301 -9.518 1.00 17.86 53 GLU E O 1
ATOM 2117 N N . THR B 2 54 ? 21.528 -5.288 -8.670 1.00 16.54 54 THR E N 1
ATOM 2118 C CA . THR B 2 54 ? 22.412 -6.295 -9.234 1.00 16.90 54 THR E CA 1
ATOM 2119 C C . THR B 2 54 ? 23.345 -6.908 -8.242 1.00 16.29 54 THR E C 1
ATOM 2120 O O . THR B 2 54 ? 23.707 -6.288 -7.194 1.00 15.86 54 THR E O 1
ATOM 2124 N N . GLN B 2 55 ? 23.692 -8.188 -8.483 1.00 16.27 55 GLN E N 1
ATOM 2125 C CA . GLN B 2 55 ? 24.632 -8.905 -7.611 1.00 16.17 55 GLN E CA 1
ATOM 2126 C C . GLN B 2 55 ? 26.008 -8.316 -7.853 1.00 16.51 55 GLN E C 1
ATOM 2127 O O . GLN B 2 55 ? 26.480 -8.226 -9.011 1.00 19.22 55 GLN E O 1
ATOM 2133 N N . ARG B 2 56 ? 26.666 -7.819 -6.797 1.00 15.90 56 ARG E N 1
ATOM 2134 C CA . ARG B 2 56 ? 27.996 -7.198 -6.941 1.00 17.18 56 ARG E CA 1
ATOM 2135 C C . ARG B 2 56 ? 29.118 -8.159 -6.579 1.00 17.18 56 ARG E C 1
ATOM 2136 O O . ARG B 2 56 ? 30.222 -8.052 -7.076 1.00 18.93 56 ARG E O 1
ATOM 2144 N N . ASN B 2 57 ? 28.859 -9.050 -5.612 1.00 16.56 57 ASN E N 1
ATOM 2145 C CA . ASN B 2 57 ? 29.867 -10.023 -5.143 1.00 17.18 57 ASN E CA 1
ATOM 2146 C C . ASN B 2 57 ? 29.131 -11.328 -4.772 1.00 16.24 57 ASN E C 1
ATOM 2147 O O . ASN B 2 57 ? 27.935 -11.287 -4.422 1.00 14.52 57 ASN E O 1
ATOM 2152 N N A LYS B 2 58 ? 29.794 -12.484 -4.907 0.50 16.88 58 LYS E N 1
ATOM 2153 N N B LYS B 2 58 ? 29.901 -12.409 -4.769 0.50 16.74 58 LYS E N 1
ATOM 2154 C CA A LYS B 2 58 ? 29.203 -13.809 -4.577 0.50 17.12 58 LYS E CA 1
ATOM 2155 C CA B LYS B 2 58 ? 29.353 -13.706 -4.490 0.50 16.94 58 LYS E CA 1
ATOM 2156 C C A LYS B 2 58 ? 30.283 -14.661 -3.942 0.50 17.11 58 LYS E C 1
ATOM 2157 C C B LYS B 2 58 ? 30.384 -14.568 -3.791 0.50 16.87 58 LYS E C 1
ATOM 2158 O O A LYS B 2 58 ? 31.449 -14.610 -4.359 0.50 18.09 58 LYS E O 1
ATOM 2159 O O B LYS B 2 58 ? 31.611 -14.416 -3.969 0.50 17.33 58 LYS E O 1
ATOM 2170 N N . GLY B 2 59 ? 29.873 -15.436 -2.924 1.00 15.39 59 GLY E N 1
ATOM 2171 C CA . GLY B 2 59 ? 30.662 -16.469 -2.252 1.00 16.46 59 GLY E CA 1
ATOM 2172 C C . GLY B 2 59 ? 30.741 -17.757 -3.035 1.00 17.92 59 GLY E C 1
ATOM 2173 O O . GLY B 2 59 ? 30.720 -17.777 -4.309 1.00 20.49 59 GLY E O 1
ATOM 2174 N N . ASN B 2 60 ? 30.923 -18.862 -2.346 1.00 18.05 60 ASN E N 1
ATOM 2175 C CA . ASN B 2 60 ? 31.212 -20.148 -2.966 1.00 20.14 60 ASN E CA 1
ATOM 2176 C C . ASN B 2 60 ? 30.105 -21.198 -2.851 1.00 18.35 60 ASN E C 1
ATOM 2177 O O . ASN B 2 60 ? 30.339 -22.411 -3.065 1.00 19.14 60 ASN E O 1
ATOM 2182 N N . PHE B 2 61 ? 28.882 -20.769 -2.595 1.00 16.15 61 PHE E N 1
ATOM 2183 C CA . PHE B 2 61 ? 27.790 -21.734 -2.484 1.00 14.95 61 PHE E CA 1
ATOM 2184 C C . PHE B 2 61 ? 27.337 -22.242 -3.880 1.00 15.24 61 PHE E C 1
ATOM 2185 O O . PHE B 2 61 ? 27.477 -21.493 -4.834 1.00 16.64 61 PHE E O 1
ATOM 2193 N N . PRO B 2 62 ? 26.756 -23.433 -3.969 1.00 15.49 62 PRO E N 1
ATOM 2194 C CA . PRO B 2 62 ? 26.310 -23.922 -5.305 1.00 16.81 62 PRO E CA 1
ATOM 2195 C C . PRO B 2 62 ? 25.066 -23.175 -5.737 1.00 15.09 62 PRO E C 1
ATOM 2196 O O . PRO B 2 62 ? 24.468 -22.392 -5.047 1.00 14.00 62 PRO E O 1
ATOM 2200 N N . GLY B 2 63 ? 24.710 -23.459 -7.009 1.00 15.83 63 GLY E N 1
ATOM 2201 C CA . GLY B 2 63 ? 23.740 -22.598 -7.698 1.00 15.62 63 GLY E CA 1
ATOM 2202 C C . GLY B 2 63 ? 22.329 -22.777 -7.194 1.00 14.14 63 GLY E C 1
ATOM 2203 O O . GLY B 2 63 ? 21.501 -21.906 -7.449 1.00 14.41 63 GLY E O 1
ATOM 2204 N N . ARG B 2 64 ? 22.024 -23.749 -6.334 1.00 13.58 64 ARG E N 1
ATOM 2205 C CA . ARG B 2 64 ? 20.730 -23.846 -5.669 1.00 12.88 64 ARG E CA 1
ATOM 2206 C C . ARG B 2 64 ? 20.518 -22.757 -4.615 1.00 11.51 64 ARG E C 1
ATOM 2207 O O . ARG B 2 64 ? 19.392 -22.593 -4.122 1.00 11.78 64 ARG E O 1
ATOM 2215 N N . PHE B 2 65 ? 21.578 -21.993 -4.285 1.00 11.10 65 PHE E N 1
ATOM 2216 C CA . PHE B 2 65 ? 21.459 -20.781 -3.476 1.00 11.16 65 PHE E CA 1
ATOM 2217 C C . PHE B 2 65 ? 21.495 -19.560 -4.437 1.00 11.33 65 PHE E C 1
ATOM 2218 O O . PHE B 2 65 ? 22.471 -19.338 -5.108 1.00 13.62 65 PHE E O 1
ATOM 2226 N N A SER B 2 66 ? 20.426 -18.770 -4.400 0.50 11.37 66 SER E N 1
ATOM 2227 N N B SER B 2 66 ? 20.397 -18.798 -4.424 0.50 10.86 66 SER E N 1
ATOM 2228 C CA A SER B 2 66 ? 20.295 -17.629 -5.295 0.50 12.14 66 SER E CA 1
ATOM 2229 C CA B SER B 2 66 ? 20.220 -17.652 -5.327 0.50 11.26 66 SER E CA 1
ATOM 2230 C C A SER B 2 66 ? 19.692 -16.432 -4.627 0.50 11.28 66 SER E C 1
ATOM 2231 C C B SER B 2 66 ? 19.692 -16.434 -4.624 0.50 10.78 66 SER E C 1
ATOM 2232 O O A SER B 2 66 ? 19.104 -16.534 -3.555 0.50 10.92 66 SER E O 1
ATOM 2233 O O B SER B 2 66 ? 19.163 -16.519 -3.517 0.50 10.41 66 SER E O 1
ATOM 2238 N N . GLY B 2 67 ? 19.819 -15.267 -5.265 1.00 11.22 67 GLY E N 1
ATOM 2239 C CA . GLY B 2 67 ? 19.330 -14.030 -4.655 1.00 11.65 67 GLY E CA 1
ATOM 2240 C C . GLY B 2 67 ? 18.941 -13.021 -5.687 1.00 11.62 67 GLY E C 1
ATOM 2241 O O . GLY B 2 67 ? 19.127 -13.191 -6.930 1.00 13.42 67 GLY E O 1
ATOM 2242 N N . ARG B 2 68 ? 18.295 -11.949 -5.214 1.00 11.85 68 ARG E N 1
ATOM 2243 C CA . ARG B 2 68 ? 17.838 -10.831 -6.051 1.00 12.48 68 ARG E CA 1
ATOM 2244 C C . ARG B 2 68 ? 17.628 -9.599 -5.198 1.00 11.93 68 ARG E C 1
ATOM 2245 O O . ARG B 2 68 ? 17.493 -9.746 -3.969 1.00 10.93 68 ARG E O 1
ATOM 2253 N N . GLN B 2 69 ? 17.522 -8.426 -5.822 1.00 12.63 69 GLN E N 1
ATOM 2254 C CA . GLN B 2 69 ? 17.239 -7.187 -5.091 1.00 12.94 69 GLN E CA 1
ATOM 2255 C C . GLN B 2 69 ? 16.270 -6.359 -5.911 1.00 14.10 69 GLN E C 1
ATOM 2256 O O . GLN B 2 69 ? 16.481 -6.158 -7.130 1.00 15.60 69 GLN E O 1
ATOM 2262 N N . PHE B 2 70 ? 15.208 -5.823 -5.313 1.00 14.80 70 PHE E N 1
ATOM 2263 C CA . PHE B 2 70 ? 14.179 -4.987 -5.915 1.00 16.40 70 PHE E CA 1
ATOM 2264 C C . PHE B 2 70 ? 14.597 -3.519 -5.902 1.00 16.52 70 PHE E C 1
ATOM 2265 O O . PHE B 2 70 ? 15.589 -3.137 -5.291 1.00 16.51 70 PHE E O 1
ATOM 2273 N N . SER B 2 71 ? 13.844 -2.690 -6.643 1.00 19.00 71 SER E N 1
ATOM 2274 C CA . SER B 2 71 ? 14.185 -1.286 -6.789 1.00 19.90 71 SER E CA 1
ATOM 2275 C C . SER B 2 71 ? 14.182 -0.479 -5.538 1.00 20.15 71 SER E C 1
ATOM 2276 O O . SER B 2 71 ? 14.928 0.484 -5.445 1.00 21.23 71 SER E O 1
ATOM 2279 N N . ASN B 2 72 ? 13.459 -0.943 -4.510 1.00 18.93 72 ASN E N 1
ATOM 2280 C CA . ASN B 2 72 ? 13.476 -0.242 -3.218 1.00 18.53 72 ASN E CA 1
ATOM 2281 C C . ASN B 2 72 ? 14.530 -0.795 -2.305 1.00 17.08 72 ASN E C 1
ATOM 2282 O O . ASN B 2 72 ? 14.540 -0.487 -1.092 1.00 17.08 72 ASN E O 1
ATOM 2287 N N . SER B 2 73 ? 15.468 -1.605 -2.852 1.00 15.32 73 SER E N 1
ATOM 2288 C CA . SER B 2 73 ? 16.635 -2.191 -2.078 1.00 14.32 73 SER E CA 1
ATOM 2289 C C . SER B 2 73 ? 16.293 -3.434 -1.263 1.00 12.94 73 SER E C 1
ATOM 2290 O O . SER B 2 73 ? 17.216 -4.063 -0.759 1.00 12.84 73 SER E O 1
ATOM 2293 N N . ARG B 2 74 ? 14.992 -3.746 -1.114 1.00 12.86 74 ARG E N 1
ATOM 2294 C CA . ARG B 2 74 ? 14.654 -5.016 -0.479 1.00 12.52 74 ARG E CA 1
ATOM 2295 C C . ARG B 2 74 ? 15.313 -6.200 -1.222 1.00 11.44 74 ARG E C 1
ATOM 2296 O O . ARG B 2 74 ? 15.421 -6.147 -2.473 1.00 12.24 74 ARG E O 1
ATOM 2304 N N . SER B 2 75 ? 15.728 -7.250 -0.540 1.00 10.69 75 SER E N 1
ATOM 2305 C CA . SER B 2 75 ? 16.415 -8.378 -1.183 1.00 10.47 75 SER E CA 1
ATOM 2306 C C . SER B 2 75 ? 15.757 -9.674 -0.782 1.00 10.47 75 SER E C 1
ATOM 2307 O O . SER B 2 75 ? 15.305 -9.815 0.371 1.00 11.31 75 SER E O 1
ATOM 2310 N N . GLU B 2 76 ? 15.679 -10.661 -1.706 1.00 10.84 76 GLU E N 1
ATOM 2311 C CA . GLU B 2 76 ? 15.238 -12.033 -1.363 1.00 11.13 76 GLU E CA 1
ATOM 2312 C C . GLU B 2 76 ? 16.387 -12.945 -1.650 1.00 10.69 76 GLU E C 1
ATOM 2313 O O . GLU B 2 76 ? 17.169 -12.723 -2.634 1.00 13.23 76 GLU E O 1
ATOM 2319 N N . MET B 2 77 ? 16.483 -14.030 -0.897 1.00 9.88 77 MET E N 1
ATOM 2320 C CA . MET B 2 77 ? 17.322 -15.181 -1.274 1.00 10.02 77 MET E CA 1
ATOM 2321 C C . MET B 2 77 ? 16.482 -16.415 -1.326 1.00 10.49 77 MET E C 1
ATOM 2322 O O . MET B 2 77 ? 15.449 -16.524 -0.638 1.00 10.74 77 MET E O 1
ATOM 2327 N N A ASN B 2 78 ? 16.900 -17.375 -2.132 0.50 10.44 78 ASN E N 1
ATOM 2328 N N B ASN B 2 78 ? 16.876 -17.357 -2.161 0.50 11.25 78 ASN E N 1
ATOM 2329 C CA A ASN B 2 78 ? 16.128 -18.615 -2.332 0.50 11.19 78 ASN E CA 1
ATOM 2330 C CA B ASN B 2 78 ? 16.178 -18.639 -2.196 0.50 12.53 78 ASN E CA 1
ATOM 2331 C C A ASN B 2 78 ? 17.088 -19.797 -2.239 0.50 11.30 78 ASN E C 1
ATOM 2332 C C B ASN B 2 78 ? 17.165 -19.775 -2.093 0.50 12.09 78 ASN E C 1
ATOM 2333 O O A ASN B 2 78 ? 18.187 -19.717 -2.812 0.50 11.03 78 ASN E O 1
ATOM 2334 O O B ASN B 2 78 ? 18.326 -19.660 -2.486 0.50 12.04 78 ASN E O 1
ATOM 2343 N N . VAL B 2 79 ? 16.666 -20.881 -1.557 1.00 11.67 79 VAL E N 1
ATOM 2344 C CA . VAL B 2 79 ? 17.417 -22.149 -1.504 1.00 12.32 79 VAL E CA 1
ATOM 2345 C C . VAL B 2 79 ? 16.502 -23.247 -2.003 1.00 13.12 79 VAL E C 1
ATOM 2346 O O . VAL B 2 79 ? 15.420 -23.435 -1.422 1.00 13.61 79 VAL E O 1
ATOM 2350 N N . SER B 2 80 ? 16.958 -23.945 -3.020 1.00 13.76 80 SER E N 1
ATOM 2351 C CA . SER B 2 80 ? 16.272 -25.131 -3.594 1.00 15.34 80 SER E CA 1
ATOM 2352 C C . SER B 2 80 ? 16.878 -26.416 -3.129 1.00 14.41 80 SER E C 1
ATOM 2353 O O . SER B 2 80 ? 18.046 -26.460 -2.711 1.00 13.64 80 SER E O 1
ATOM 2356 N N . THR B 2 81 ? 16.094 -27.480 -3.250 1.00 14.42 81 THR E N 1
ATOM 2357 C CA . THR B 2 81 ? 16.559 -28.856 -2.958 1.00 15.56 81 THR E CA 1
ATOM 2358 C C . THR B 2 81 ? 17.232 -28.974 -1.576 1.00 14.40 81 THR E C 1
ATOM 2359 O O . THR B 2 81 ? 18.359 -29.389 -1.444 1.00 14.99 81 THR E O 1
ATOM 2363 N N . LEU B 2 82 ? 16.454 -28.576 -0.563 1.00 12.93 82 LEU E N 1
ATOM 2364 C CA . LEU B 2 82 ? 17.016 -28.429 0.757 1.00 12.70 82 LEU E CA 1
ATOM 2365 C C . LEU B 2 82 ? 17.494 -29.771 1.328 1.00 13.41 82 LEU E C 1
ATOM 2366 O O . LEU B 2 82 ? 16.912 -30.856 1.175 1.00 14.18 82 LEU E O 1
ATOM 2371 N N . GLU B 2 83 ? 18.618 -29.661 2.051 1.00 14.37 83 GLU E N 1
ATOM 2372 C CA . GLU B 2 83 ? 19.254 -30.806 2.729 1.00 15.73 83 GLU E CA 1
ATOM 2373 C C . GLU B 2 83 ? 19.448 -30.462 4.223 1.00 15.56 83 GLU E C 1
ATOM 2374 O O . GLU B 2 83 ? 19.413 -29.302 4.610 1.00 14.73 83 GLU E O 1
ATOM 2380 N N . LEU B 2 84 ? 19.611 -31.468 5.068 1.00 15.41 84 LEU E N 1
ATOM 2381 C CA . LEU B 2 84 ? 19.697 -31.305 6.541 1.00 15.93 84 LEU E CA 1
ATOM 2382 C C . LEU B 2 84 ? 20.767 -30.283 6.847 1.00 15.09 84 LEU E C 1
ATOM 2383 O O . LEU B 2 84 ? 20.578 -29.441 7.734 1.00 15.52 84 LEU E O 1
ATOM 2388 N N . GLY B 2 85 ? 21.893 -30.305 6.180 1.00 14.89 85 GLY E N 1
ATOM 2389 C CA . GLY B 2 85 ? 22.988 -29.374 6.457 1.00 15.48 85 GLY E CA 1
ATOM 2390 C C . GLY B 2 85 ? 22.777 -27.951 6.022 1.00 14.70 85 GLY E C 1
ATOM 2391 O O . GLY B 2 85 ? 23.639 -27.070 6.236 1.00 15.89 85 GLY E O 1
ATOM 2392 N N . ASP B 2 86 ? 21.625 -27.670 5.381 1.00 13.29 86 ASP E N 1
ATOM 2393 C CA . ASP B 2 86 ? 21.216 -26.278 5.124 1.00 12.62 86 ASP E CA 1
ATOM 2394 C C . ASP B 2 86 ? 20.565 -25.630 6.332 1.00 12.27 86 ASP E C 1
ATOM 2395 O O . ASP B 2 86 ? 20.290 -24.427 6.300 1.00 11.89 86 ASP E O 1
ATOM 2400 N N . SER B 2 87 ? 20.309 -26.410 7.382 1.00 11.73 87 SER E N 1
ATOM 2401 C CA . SER B 2 87 ? 19.807 -25.817 8.664 1.00 12.26 87 SER E CA 1
ATOM 2402 C C . SER B 2 87 ? 20.837 -24.795 9.191 1.00 12.81 87 SER E C 1
ATOM 2403 O O . SER B 2 87 ? 22.017 -25.114 9.294 1.00 14.19 87 SER E O 1
ATOM 2406 N N . ALA B 2 88 ? 20.380 -23.591 9.460 1.00 11.86 88 ALA E N 1
ATOM 2407 C CA . ALA B 2 88 ? 21.292 -22.453 9.705 1.00 11.37 88 ALA E CA 1
ATOM 2408 C C . ALA B 2 88 ? 20.504 -21.237 10.074 1.00 10.81 88 ALA E C 1
ATOM 2409 O O . ALA B 2 88 ? 19.271 -21.212 9.927 1.00 10.87 88 ALA E O 1
ATOM 2411 N N . LEU B 2 89 ? 21.247 -20.247 10.571 1.00 11.39 89 LEU E N 1
ATOM 2412 C CA . LEU B 2 89 ? 20.719 -18.890 10.696 1.00 11.18 89 LEU E CA 1
ATOM 2413 C C . LEU B 2 89 ? 21.106 -18.108 9.396 1.00 10.30 89 LEU E C 1
ATOM 2414 O O . LEU B 2 89 ? 22.338 -17.964 9.150 1.00 11.45 89 LEU E O 1
ATOM 2419 N N . TYR B 2 90 ? 20.162 -17.658 8.618 1.00 9.66 90 TYR E N 1
ATOM 2420 C CA . TYR B 2 90 ? 20.405 -16.945 7.403 1.00 9.54 90 TYR E CA 1
ATOM 2421 C C . TYR B 2 90 ? 20.301 -15.458 7.755 1.00 10.10 90 TYR E C 1
ATOM 2422 O O . TYR B 2 90 ? 19.207 -14.923 8.022 1.00 11.26 90 TYR E O 1
ATOM 2431 N N . LEU B 2 91 ? 21.470 -14.801 7.762 1.00 10.35 91 LEU E N 1
ATOM 2432 C CA . LEU B 2 91 ? 21.591 -13.428 8.227 1.00 10.83 91 LEU E CA 1
ATOM 2433 C C . LEU B 2 91 ? 21.710 -12.453 7.065 1.00 11.25 91 LEU E C 1
ATOM 2434 O O . LEU B 2 91 ? 22.408 -12.701 6.095 1.00 11.96 91 LEU E O 1
ATOM 2439 N N A CYS B 2 92 ? 21.042 -11.319 7.219 0.50 10.31 92 CYS E N 1
ATOM 2440 N N B CYS B 2 92 ? 21.004 -11.348 7.103 0.50 11.50 92 CYS E N 1
ATOM 2441 C CA A CYS B 2 92 ? 21.084 -10.214 6.272 0.50 9.95 92 CYS E CA 1
ATOM 2442 C CA B CYS B 2 92 ? 21.328 -10.295 6.163 0.50 12.11 92 CYS E CA 1
ATOM 2443 C C A CYS B 2 92 ? 21.844 -9.074 6.923 0.50 10.38 92 CYS E C 1
ATOM 2444 C C B CYS B 2 92 ? 21.863 -9.102 6.885 0.50 11.43 92 CYS E C 1
ATOM 2445 O O A CYS B 2 92 ? 21.667 -8.810 8.087 0.50 11.30 92 CYS E O 1
ATOM 2446 O O B CYS B 2 92 ? 21.547 -8.817 8.008 0.50 12.29 92 CYS E O 1
ATOM 2451 N N . ALA B 2 93 ? 22.690 -8.397 6.159 1.00 11.35 93 ALA E N 1
ATOM 2452 C CA . ALA B 2 93 ? 23.300 -7.148 6.590 1.00 11.89 93 ALA E CA 1
ATOM 2453 C C . ALA B 2 93 ? 23.110 -6.069 5.574 1.00 11.73 93 ALA E C 1
ATOM 2454 O O . ALA B 2 93 ? 23.284 -6.310 4.363 1.00 12.51 93 ALA E O 1
ATOM 2456 N N . SER B 2 94 ? 22.848 -4.857 6.058 1.00 11.57 94 SER E N 1
ATOM 2457 C CA . SER B 2 94 ? 22.800 -3.722 5.157 1.00 11.82 94 SER E CA 1
ATOM 2458 C C . SER B 2 94 ? 23.902 -2.765 5.464 1.00 11.47 94 SER E C 1
ATOM 2459 O O . SER B 2 94 ? 24.410 -2.687 6.604 1.00 11.24 94 SER E O 1
ATOM 2462 N N . SER B 2 95 ? 24.289 -1.981 4.484 1.00 11.43 95 SER E N 1
ATOM 2463 C CA . SER B 2 95 ? 25.307 -0.968 4.691 1.00 11.99 95 SER E CA 1
ATOM 2464 C C . SER B 2 95 ? 25.069 0.169 3.697 1.00 11.83 95 SER E C 1
ATOM 2465 O O . SER B 2 95 ? 24.492 -0.013 2.592 1.00 11.58 95 SER E O 1
ATOM 2468 N N . PHE B 2 96 ? 25.539 1.334 4.026 1.00 12.55 96 PHE E N 1
ATOM 2469 C CA . PHE B 2 96 ? 25.555 2.407 3.043 1.00 13.40 96 PHE E CA 1
ATOM 2470 C C . PHE B 2 96 ? 26.517 2.064 1.941 1.00 14.39 96 PHE E C 1
ATOM 2471 O O . PHE B 2 96 ? 26.267 2.440 0.790 1.00 14.58 96 PHE E O 1
ATOM 2479 N N . ASP B 2 97 ? 27.594 1.343 2.192 1.00 15.25 97 ASP E N 1
ATOM 2480 C CA . ASP B 2 97 ? 28.671 1.040 1.236 1.00 16.82 97 ASP E CA 1
ATOM 2481 C C . ASP B 2 97 ? 29.529 -0.056 1.934 1.00 16.70 97 ASP E C 1
ATOM 2482 O O . ASP B 2 97 ? 30.235 0.277 2.907 1.00 16.72 97 ASP E O 1
ATOM 2487 N N . SER B 2 98 ? 29.491 -1.304 1.497 1.00 16.82 98 SER E N 1
ATOM 2488 C CA . SER B 2 98 ? 30.245 -2.372 2.272 1.00 17.81 98 SER E CA 1
ATOM 2489 C C . SER B 2 98 ? 31.753 -2.206 2.201 1.00 19.96 98 SER E C 1
ATOM 2490 O O . SER B 2 98 ? 32.480 -2.814 3.048 1.00 21.16 98 SER E O 1
ATOM 2493 N N . GLY B 2 99 ? 32.249 -1.413 1.274 1.00 20.49 99 GLY E N 1
ATOM 2494 C CA . GLY B 2 99 ? 33.690 -1.194 1.131 1.00 21.28 99 GLY E CA 1
ATOM 2495 C C . GLY B 2 99 ? 34.292 -0.354 2.239 1.00 22.42 99 GLY E C 1
ATOM 2496 O O . GLY B 2 99 ? 35.498 -0.447 2.540 1.00 23.45 99 GLY E O 1
ATOM 2497 N N . ASN B 2 100 ? 33.490 0.548 2.828 1.00 21.05 100 ASN E N 1
ATOM 2498 C CA . ASN B 2 100 ? 33.993 1.538 3.761 1.00 21.51 100 ASN E CA 1
ATOM 2499 C C . ASN B 2 100 ? 33.072 1.933 4.856 1.00 20.46 100 ASN E C 1
ATOM 2500 O O . ASN B 2 100 ? 33.396 2.890 5.574 1.00 21.12 100 ASN E O 1
ATOM 2505 N N . SER B 2 101 ? 31.950 1.261 5.018 1.00 19.20 101 SER E N 1
ATOM 2506 C CA . SER B 2 101 ? 30.937 1.678 6.010 1.00 18.73 101 SER E CA 1
ATOM 2507 C C . SER B 2 101 ? 30.507 0.421 6.728 1.00 17.28 101 SER E C 1
ATOM 2508 O O . SER B 2 101 ? 30.525 -0.672 6.175 1.00 18.23 101 SER E O 1
ATOM 2511 N N . PRO B 2 102 ? 30.103 0.528 8.040 1.00 17.75 102 PRO E N 1
ATOM 2512 C CA . PRO B 2 102 ? 29.808 -0.693 8.784 1.00 17.46 102 PRO E CA 1
ATOM 2513 C C . PRO B 2 102 ? 28.678 -1.540 8.268 1.00 16.65 102 PRO E C 1
ATOM 2514 O O . PRO B 2 102 ? 27.742 -1.013 7.617 1.00 16.71 102 PRO E O 1
ATOM 2518 N N . LEU B 2 103 ? 28.771 -2.830 8.401 1.00 15.44 103 LEU E N 1
ATOM 2519 C CA . LEU B 2 103 ? 27.639 -3.726 8.217 1.00 14.70 103 LEU E CA 1
ATOM 2520 C C . LEU B 2 103 ? 26.660 -3.667 9.405 1.00 14.62 103 LEU E C 1
ATOM 2521 O O . LEU B 2 103 ? 27.114 -3.729 10.569 1.00 16.88 103 LEU E O 1
ATOM 2526 N N . HIS B 2 104 ? 25.347 -3.564 9.142 1.00 13.48 104 HIS E N 1
ATOM 2527 C CA . HIS B 2 104 ? 24.312 -3.615 10.182 1.00 14.14 104 HIS E CA 1
ATOM 2528 C C . HIS B 2 104 ? 23.514 -4.894 9.932 1.00 12.85 104 HIS E C 1
ATOM 2529 O O . HIS B 2 104 ? 22.898 -5.013 8.895 1.00 12.99 104 HIS E O 1
ATOM 2536 N N . PHE B 2 105 ? 23.492 -5.805 10.857 1.00 13.38 105 PHE E N 1
ATOM 2537 C CA . PHE B 2 105 ? 22.811 -7.096 10.665 1.00 13.25 105 PHE E CA 1
ATOM 2538 C C . PHE B 2 105 ? 21.391 -7.095 11.215 1.00 13.22 105 PHE E C 1
ATOM 2539 O O . PHE B 2 105 ? 21.051 -6.440 12.229 1.00 15.29 105 PHE E O 1
ATOM 2547 N N . GLY B 2 106 ? 20.547 -7.843 10.517 1.00 12.26 106 GLY E N 1
ATOM 2548 C CA . GLY B 2 106 ? 19.263 -8.263 11.056 1.00 13.89 106 GLY E CA 1
ATOM 2549 C C . GLY B 2 106 ? 19.417 -9.416 12.047 1.00 14.03 106 GLY E C 1
ATOM 2550 O O . GLY B 2 106 ? 20.563 -9.830 12.433 1.00 14.72 106 GLY E O 1
ATOM 2551 N N . ASN B 2 107 ? 18.296 -9.937 12.569 1.00 14.42 107 ASN E N 1
ATOM 2552 C CA . ASN B 2 107 ? 18.364 -11.039 13.504 1.00 16.06 107 ASN E CA 1
ATOM 2553 C C . ASN B 2 107 ? 18.209 -12.404 12.856 1.00 14.45 107 ASN E C 1
ATOM 2554 O O . ASN B 2 107 ? 18.293 -13.445 13.534 1.00 15.87 107 ASN E O 1
ATOM 2559 N N . GLY B 2 108 ? 18.114 -12.455 11.563 1.00 12.49 108 GLY E N 1
ATOM 2560 C CA . GLY B 2 108 ? 18.160 -13.668 10.824 1.00 12.01 108 GLY E CA 1
ATOM 2561 C C . GLY B 2 108 ? 16.859 -14.421 10.634 1.00 11.79 108 GLY E C 1
ATOM 2562 O O . GLY B 2 108 ? 15.885 -14.196 11.367 1.00 14.26 108 GLY E O 1
ATOM 2563 N N . THR B 2 109 ? 16.874 -15.327 9.685 1.00 11.12 109 THR E N 1
ATOM 2564 C CA . THR B 2 109 ? 15.832 -16.370 9.556 1.00 11.72 109 THR E CA 1
ATOM 2565 C C . THR B 2 109 ? 16.473 -17.649 10.030 1.00 11.16 109 THR E C 1
ATOM 2566 O O . THR B 2 109 ? 17.465 -18.075 9.461 1.00 10.90 109 THR E O 1
ATOM 2570 N N . ARG B 2 110 ? 15.840 -18.261 11.037 1.00 10.70 110 ARG E N 1
ATOM 2571 C CA . ARG B 2 110 ? 16.265 -19.586 11.538 1.00 11.73 110 ARG E CA 1
ATOM 2572 C C . ARG B 2 110 ? 15.580 -20.678 10.748 1.00 11.31 110 ARG E C 1
ATOM 2573 O O . ARG B 2 110 ? 14.352 -20.785 10.801 1.00 12.56 110 ARG E O 1
ATOM 2581 N N . LEU B 2 111 ? 16.341 -21.407 9.937 1.00 10.59 111 LEU E N 1
ATOM 2582 C CA . LEU B 2 111 ? 15.806 -22.501 9.133 1.00 11.25 111 LEU E CA 1
ATOM 2583 C C . LEU B 2 111 ? 16.257 -23.806 9.691 1.00 11.49 111 LEU E C 1
ATOM 2584 O O . LEU B 2 111 ? 17.429 -24.060 9.940 1.00 12.07 111 LEU E O 1
ATOM 2589 N N . THR B 2 112 ? 15.303 -24.710 9.929 1.00 11.54 112 THR E N 1
ATOM 2590 C CA . THR B 2 112 ? 15.586 -26.127 10.255 1.00 12.65 112 THR E CA 1
ATOM 2591 C C . THR B 2 112 ? 14.999 -26.999 9.127 1.00 12.41 112 THR E C 1
ATOM 2592 O O . THR B 2 112 ? 13.835 -26.916 8.797 1.00 12.68 112 THR E O 1
ATOM 2596 N N . VAL B 2 113 ? 15.895 -27.831 8.606 1.00 11.99 113 VAL E N 1
ATOM 2597 C CA . VAL B 2 113 ? 15.523 -28.868 7.596 1.00 11.70 113 VAL E CA 1
ATOM 2598 C C . VAL B 2 113 ? 15.551 -30.203 8.304 1.00 12.35 113 VAL E C 1
ATOM 2599 O O . VAL B 2 113 ? 16.520 -30.511 8.992 1.00 14.29 113 VAL E O 1
ATOM 2603 N N . VAL B 2 114 ? 14.470 -30.981 8.275 1.00 12.17 114 VAL E N 1
ATOM 2604 C CA . VAL B 2 114 ? 14.343 -32.263 8.967 1.00 13.41 114 VAL E CA 1
ATOM 2605 C C . VAL B 2 114 ? 13.936 -33.363 8.007 1.00 13.85 114 VAL E C 1
ATOM 2606 O O . VAL B 2 114 ? 13.319 -33.084 6.969 1.00 14.47 114 VAL E O 1
ATOM 2610 N N . GLU B 2 115 ? 14.189 -34.620 8.362 1.00 15.01 115 GLU E N 1
ATOM 2611 C CA . GLU B 2 115 ? 13.688 -35.724 7.527 1.00 16.31 115 GLU E CA 1
ATOM 2612 C C . GLU B 2 115 ? 12.198 -35.824 7.499 1.00 16.60 115 GLU E C 1
ATOM 2613 O O . GLU B 2 115 ? 11.600 -36.341 6.533 1.00 17.57 115 GLU E O 1
ATOM 2619 N N A ASP B 2 116 ? 11.538 -35.490 8.616 0.50 16.59 116 ASP E N 1
ATOM 2620 N N B ASP B 2 116 ? 11.560 -35.563 8.636 0.50 16.14 116 ASP E N 1
ATOM 2621 C CA A ASP B 2 116 ? 10.212 -36.039 8.882 0.50 18.25 116 ASP E CA 1
ATOM 2622 C CA B ASP B 2 116 ? 10.154 -35.825 8.674 0.50 17.09 116 ASP E CA 1
ATOM 2623 C C A ASP B 2 116 ? 9.501 -35.032 9.835 0.50 17.65 116 ASP E C 1
ATOM 2624 C C B ASP B 2 116 ? 9.576 -34.880 9.696 0.50 16.91 116 ASP E C 1
ATOM 2625 O O A ASP B 2 116 ? 9.971 -34.841 10.975 0.50 17.64 116 ASP E O 1
ATOM 2626 O O B ASP B 2 116 ? 10.187 -34.605 10.714 0.50 17.01 116 ASP E O 1
ATOM 2635 N N . LEU B 2 117 ? 8.395 -34.377 9.420 1.00 17.54 117 LEU E N 1
ATOM 2636 C CA . LEU B 2 117 ? 7.710 -33.474 10.357 1.00 17.84 117 LEU E CA 1
ATOM 2637 C C . LEU B 2 117 ? 7.262 -34.184 11.658 1.00 18.82 117 LEU E C 1
ATOM 2638 O O . LEU B 2 117 ? 6.986 -33.486 12.664 1.00 18.92 117 LEU E O 1
ATOM 2643 N N A ASN B 2 118 ? 7.208 -35.527 11.696 0.50 20.46 118 ASN E N 1
ATOM 2644 N N B ASN B 2 118 ? 7.178 -35.509 11.655 0.50 19.72 118 ASN E N 1
ATOM 2645 C CA A ASN B 2 118 ? 7.008 -36.273 12.987 0.50 20.94 118 ASN E CA 1
ATOM 2646 C CA B ASN B 2 118 ? 6.888 -36.212 12.886 0.50 19.62 118 ASN E CA 1
ATOM 2647 C C A ASN B 2 118 ? 8.066 -36.108 14.023 0.50 19.77 118 ASN E C 1
ATOM 2648 C C B ASN B 2 118 ? 8.042 -36.237 13.885 0.50 19.04 118 ASN E C 1
ATOM 2649 O O A ASN B 2 118 ? 7.889 -36.432 15.229 0.50 19.12 118 ASN E O 1
ATOM 2650 O O B ASN B 2 118 ? 7.833 -36.778 14.980 0.50 18.84 118 ASN E O 1
ATOM 2659 N N . LYS B 2 119 ? 9.162 -35.524 13.625 1.00 18.60 119 LYS E N 1
ATOM 2660 C CA . LYS B 2 119 ? 10.234 -35.204 14.573 1.00 18.17 119 LYS E CA 1
ATOM 2661 C C . LYS B 2 119 ? 9.960 -33.896 15.347 1.00 16.11 119 LYS E C 1
ATOM 2662 O O . LYS B 2 119 ? 10.656 -33.600 16.292 1.00 15.33 119 LYS E O 1
ATOM 2668 N N . VAL B 2 120 ? 8.913 -33.147 14.994 1.00 14.90 120 VAL E N 1
ATOM 2669 C CA . VAL B 2 120 ? 8.679 -31.824 15.550 1.00 13.85 120 VAL E CA 1
ATOM 2670 C C . VAL B 2 120 ? 7.751 -31.968 16.786 1.00 13.18 120 VAL E C 1
ATOM 2671 O O . VAL B 2 120 ? 6.707 -32.584 16.674 1.00 13.83 120 VAL E O 1
ATOM 2675 N N . PHE B 2 121 ? 8.185 -31.349 17.859 1.00 12.86 121 PHE E N 1
ATOM 2676 C CA . PHE B 2 121 ? 7.438 -31.383 19.155 1.00 12.61 121 PHE E CA 1
ATOM 2677 C C . PHE B 2 121 ? 7.469 -30.038 19.779 1.00 11.90 121 PHE E C 1
ATOM 2678 O O . PHE B 2 121 ? 8.515 -29.459 19.886 1.00 11.08 121 PHE E O 1
ATOM 2686 N N . PRO B 2 122 ? 6.334 -29.538 20.336 1.00 12.03 122 PRO E N 1
ATOM 2687 C CA . PRO B 2 122 ? 6.363 -28.303 21.139 1.00 11.94 122 PRO E CA 1
ATOM 2688 C C . PRO B 2 122 ? 6.975 -28.580 22.532 1.00 10.94 122 PRO E C 1
ATOM 2689 O O . PRO B 2 122 ? 7.034 -29.736 22.941 1.00 11.92 122 PRO E O 1
ATOM 2693 N N . PRO B 2 123 ? 7.359 -27.547 23.220 1.00 10.59 123 PRO E N 1
ATOM 2694 C CA . PRO B 2 123 ? 7.835 -27.735 24.601 1.00 10.62 123 PRO E CA 1
ATOM 2695 C C . PRO B 2 123 ? 6.699 -28.052 25.558 1.00 10.63 123 PRO E C 1
ATOM 2696 O O . PRO B 2 123 ? 5.584 -27.555 25.375 1.00 11.19 123 PRO E O 1
ATOM 2700 N N . GLU B 2 124 ? 6.998 -28.831 26.595 1.00 10.53 124 GLU E N 1
ATOM 2701 C CA . GLU B 2 124 ? 6.241 -28.781 27.818 1.00 11.02 124 GLU E CA 1
ATOM 27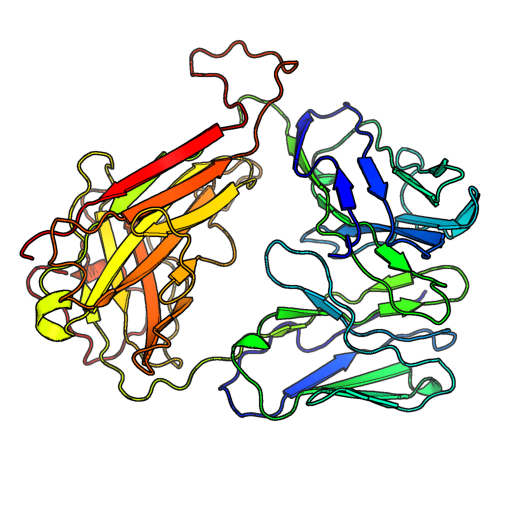02 C C . GLU B 2 124 ? 6.902 -27.753 28.725 1.00 10.44 124 GLU E C 1
ATOM 2703 O O . GLU B 2 124 ? 8.122 -27.580 28.682 1.00 11.34 124 GLU E O 1
ATOM 2709 N N . VAL B 2 125 ? 6.103 -26.983 29.453 1.00 9.66 125 VAL E N 1
ATOM 2710 C CA . VAL B 2 125 ? 6.602 -25.884 30.296 1.00 9.53 125 VAL E CA 1
ATOM 2711 C C . VAL B 2 125 ? 6.042 -26.020 31.669 1.00 8.95 125 VAL E C 1
ATOM 2712 O O . VAL B 2 125 ? 4.877 -26.278 31.874 1.00 10.01 125 VAL E O 1
ATOM 2716 N N . ALA B 2 126 ? 6.958 -25.913 32.673 1.00 8.72 126 ALA E N 1
ATOM 2717 C CA . ALA B 2 126 ? 6.583 -26.055 34.078 1.00 9.46 126 ALA E CA 1
ATOM 2718 C C . ALA B 2 126 ? 7.333 -25.005 34.914 1.00 9.28 126 ALA E C 1
ATOM 2719 O O . ALA B 2 126 ? 8.512 -24.778 34.646 1.00 9.32 126 ALA E O 1
ATOM 2721 N N . VAL B 2 127 ? 6.674 -24.493 35.938 1.00 10.65 127 VAL E N 1
ATOM 2722 C CA . VAL B 2 127 ? 7.270 -23.645 36.940 1.00 10.64 127 VAL E CA 1
ATOM 2723 C C . VAL B 2 127 ? 7.380 -24.398 38.247 1.00 11.00 127 VAL E C 1
ATOM 2724 O O . VAL B 2 127 ? 6.415 -25.091 38.645 1.00 12.58 127 VAL E O 1
ATOM 2728 N N . PHE B 2 128 ? 8.517 -24.254 38.906 1.00 10.45 128 PHE E N 1
ATOM 2729 C CA . PHE B 2 128 ? 8.799 -24.881 40.175 1.00 10.89 128 PHE E CA 1
ATOM 2730 C C . PHE B 2 128 ? 8.921 -23.776 41.182 1.00 10.70 128 PHE E C 1
ATOM 2731 O O . PHE B 2 128 ? 9.746 -22.851 41.010 1.00 10.83 128 PHE E O 1
ATOM 2739 N N . GLU B 2 129 ? 8.175 -23.909 42.261 1.00 11.79 129 GLU E N 1
ATOM 2740 C CA . GLU B 2 129 ? 8.119 -22.862 43.278 1.00 12.09 129 GLU E CA 1
ATOM 2741 C C . GLU B 2 129 ? 9.306 -22.939 44.226 1.00 12.15 129 GLU E C 1
ATOM 2742 O O . GLU B 2 129 ? 9.903 -24.026 44.413 1.00 12.40 129 GLU E O 1
ATOM 2748 N N . PRO B 2 130 ? 9.657 -21.822 44.884 1.00 12.18 130 PRO E N 1
ATOM 2749 C CA . PRO B 2 130 ? 10.861 -21.737 45.656 1.00 12.64 130 PRO E CA 1
ATOM 2750 C C . PRO B 2 130 ? 10.901 -22.624 46.839 1.00 13.56 130 PRO E C 1
ATOM 2751 O O . PRO B 2 130 ? 9.895 -22.878 47.542 1.00 13.64 130 PRO E O 1
ATOM 2755 N N . SER B 2 131 ? 12.157 -23.005 47.225 1.00 14.44 131 SER E N 1
ATOM 2756 C CA . SER B 2 131 ? 12.481 -23.725 48.403 1.00 15.84 131 SER E CA 1
ATOM 2757 C C . SER B 2 131 ? 12.222 -22.873 49.679 1.00 15.35 131 SER E C 1
ATOM 2758 O O . SER B 2 131 ? 12.686 -21.705 49.757 1.00 15.18 131 SER E O 1
ATOM 2761 N N A GLU B 2 132 ? 11.539 -23.443 50.696 0.50 16.42 132 GLU E N 1
ATOM 2762 N N B GLU B 2 132 ? 11.557 -23.430 50.678 0.50 16.23 132 GLU E N 1
ATOM 2763 C CA A GLU B 2 132 ? 11.347 -22.777 52.016 0.50 17.42 132 GLU E CA 1
ATOM 2764 C CA B GLU B 2 132 ? 11.356 -22.749 51.946 0.50 16.91 132 GLU E CA 1
ATOM 2765 C C A GLU B 2 132 ? 12.708 -22.506 52.640 0.50 16.63 132 GLU E C 1
ATOM 2766 C C B GLU B 2 132 ? 12.699 -22.551 52.709 0.50 16.48 132 GLU E C 1
ATOM 2767 O O A GLU B 2 132 ? 12.902 -21.463 53.309 0.50 16.30 132 GLU E O 1
ATOM 2768 O O B GLU B 2 132 ? 12.895 -21.605 53.524 0.50 16.06 132 GLU E O 1
ATOM 2779 N N . ALA B 2 133 ? 13.642 -23.473 52.494 1.00 16.40 133 ALA E N 1
ATOM 2780 C CA . ALA B 2 133 ? 14.972 -23.297 53.087 1.00 16.20 133 ALA E CA 1
ATOM 2781 C C . ALA B 2 133 ? 15.707 -22.098 52.484 1.00 15.01 133 ALA E C 1
ATOM 2782 O O . ALA B 2 133 ? 16.413 -21.377 53.179 1.00 15.51 133 ALA E O 1
ATOM 2784 N N . GLU B 2 134 ? 15.606 -21.944 51.151 1.00 13.97 134 GLU E N 1
ATOM 2785 C CA . GLU B 2 134 ? 16.162 -20.727 50.517 1.00 13.27 134 GLU E CA 1
ATOM 2786 C C . GLU B 2 134 ? 15.589 -19.459 51.152 1.00 13.40 134 GLU E C 1
ATOM 2787 O O . GLU B 2 134 ? 16.321 -18.530 51.467 1.00 13.53 134 GLU E O 1
ATOM 2793 N N . ILE B 2 135 ? 14.293 -19.418 51.300 1.00 13.57 135 ILE E N 1
ATOM 2794 C CA . ILE B 2 135 ? 13.603 -18.260 51.840 1.00 14.25 135 ILE E CA 1
ATOM 2795 C C . ILE B 2 135 ? 14.102 -17.926 53.264 1.00 15.27 135 ILE E C 1
ATOM 2796 O O . ILE B 2 135 ? 14.466 -16.765 53.592 1.00 15.52 135 ILE E O 1
ATOM 2801 N N . SER B 2 136 ? 14.213 -18.936 54.101 1.00 15.70 136 SER E N 1
ATOM 2802 C CA . SER B 2 136 ? 14.684 -18.780 55.495 1.00 17.21 136 SER E CA 1
ATOM 2803 C C . SER B 2 136 ? 16.125 -18.323 55.564 1.00 16.93 136 SER E C 1
ATOM 2804 O O . SER B 2 136 ? 16.528 -17.517 56.403 1.00 18.02 136 SER E O 1
ATOM 2807 N N . HIS B 2 137 ? 16.953 -18.928 54.692 1.00 16.01 137 HIS E N 1
ATOM 2808 C CA . HIS B 2 137 ? 18.402 -18.693 54.797 1.00 16.36 137 HIS E CA 1
ATOM 2809 C C . HIS B 2 137 ? 18.825 -17.380 54.149 1.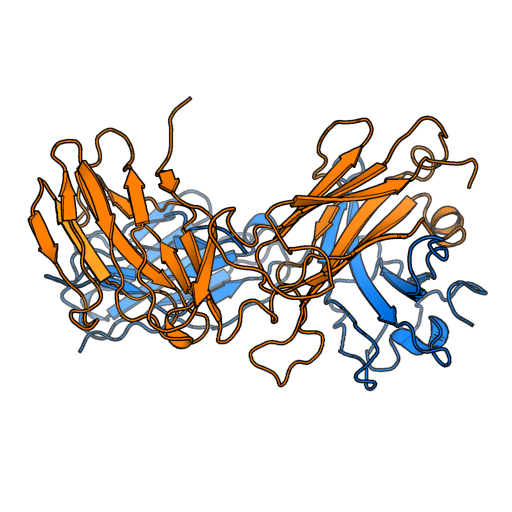00 15.59 137 HIS E C 1
ATOM 2810 O O . HIS B 2 137 ? 19.807 -16.783 54.625 1.00 15.98 137 HIS E O 1
ATOM 2817 N N . THR B 2 138 ? 18.174 -16.960 53.091 1.00 14.86 138 THR E N 1
ATOM 2818 C CA . THR B 2 138 ? 18.642 -15.844 52.271 1.00 14.77 138 THR E CA 1
ATOM 2819 C C . THR B 2 138 ? 17.736 -14.667 52.209 1.00 15.00 138 THR E C 1
ATOM 2820 O O . THR B 2 138 ? 18.131 -13.650 51.635 1.00 15.16 138 THR E O 1
ATOM 2824 N N . GLN B 2 139 ? 16.459 -14.827 52.583 1.00 14.51 139 GLN E N 1
ATOM 2825 C CA . GLN B 2 139 ? 15.437 -13.851 52.348 1.00 15.16 139 GLN E CA 1
ATOM 2826 C C . GLN B 2 139 ? 15.171 -13.565 50.889 1.00 13.75 139 GLN E C 1
ATOM 2827 O O . GLN B 2 139 ? 14.642 -12.510 50.517 1.00 13.49 139 GLN E O 1
ATOM 2833 N N . LYS B 2 140 ? 15.496 -14.534 50.022 1.00 13.27 140 LYS E N 1
ATOM 2834 C CA . LYS B 2 140 ? 15.233 -14.454 48.587 1.00 12.51 140 LYS E CA 1
ATOM 2835 C C . LYS B 2 140 ? 14.555 -15.757 48.200 1.00 11.67 140 LYS E C 1
ATOM 2836 O O . LY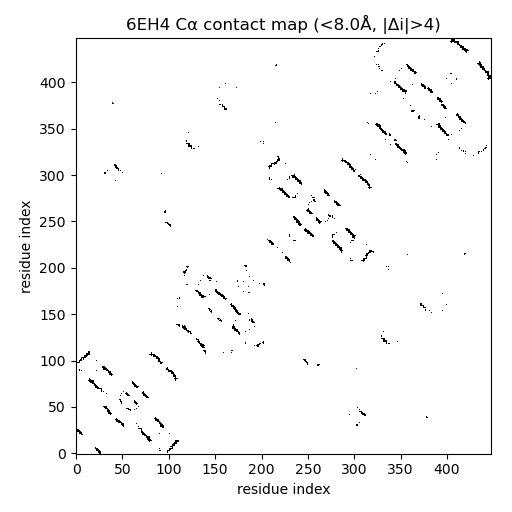S B 2 140 ? 14.578 -16.749 48.920 1.00 12.46 140 LYS E O 1
ATOM 2842 N N . ALA B 2 141 ? 13.956 -15.745 46.988 1.00 10.98 141 ALA E N 1
ATOM 2843 C CA . ALA B 2 141 ? 13.101 -16.866 46.520 1.00 11.17 141 ALA E CA 1
ATOM 2844 C C . ALA B 2 141 ? 13.334 -17.043 45.014 1.00 10.05 141 ALA E C 1
ATOM 2845 O O . ALA B 2 141 ? 13.024 -16.123 44.249 1.00 10.40 141 ALA E O 1
ATOM 2847 N N . THR B 2 142 ? 13.882 -18.181 44.624 1.00 9.69 142 THR E N 1
ATOM 2848 C CA . THR B 2 142 ? 14.145 -18.486 43.198 1.00 9.54 142 THR E CA 1
ATOM 2849 C C . THR B 2 142 ? 13.081 -19.418 42.640 1.00 9.36 142 THR E C 1
ATOM 2850 O O . THR B 2 142 ? 12.938 -20.564 43.140 1.00 10.62 142 THR E O 1
ATOM 2854 N N . LEU B 2 143 ? 12.364 -18.938 41.619 1.00 9.23 143 LEU E N 1
ATOM 2855 C CA . LEU B 2 143 ? 11.497 -19.815 40.777 1.00 9.31 143 LEU E CA 1
ATOM 2856 C C . LEU B 2 143 ? 12.317 -20.376 39.656 1.00 8.87 143 LEU E C 1
ATOM 2857 O O . LEU B 2 143 ? 13.167 -19.650 39.109 1.00 9.15 143 LEU E O 1
ATOM 2862 N N . VAL B 2 144 ? 12.037 -21.603 39.247 1.00 8.74 144 VAL E N 1
ATOM 2863 C CA . VAL B 2 144 ? 12.654 -22.186 38.012 1.00 8.58 144 VAL E CA 1
ATOM 2864 C C . VAL B 2 144 ? 11.573 -22.501 37.015 1.00 8.37 144 VAL E C 1
ATOM 2865 O O . VAL B 2 144 ? 10.517 -23.028 37.370 1.00 9.18 144 VAL E O 1
ATOM 2869 N N . CYS B 2 145 ? 11.863 -22.196 35.757 1.00 8.43 145 CYS E N 1
ATOM 2870 C CA . CYS B 2 145 ? 11.012 -22.634 34.631 1.00 8.26 145 CYS E CA 1
ATOM 2871 C C . CYS B 2 145 ? 11.787 -23.593 33.795 1.00 8.24 145 CYS E C 1
ATOM 2872 O O . CYS B 2 145 ? 12.942 -23.308 33.433 1.00 9.16 145 CYS E O 1
ATOM 2875 N N . LEU B 2 146 ? 11.184 -24.740 33.468 1.00 8.47 146 LEU E N 1
ATOM 2876 C CA . LEU B 2 146 ? 11.797 -25.712 32.541 1.00 9.01 146 LEU E CA 1
ATOM 2877 C C . LEU B 2 146 ? 10.920 -25.810 31.299 1.00 9.17 146 LEU E C 1
ATOM 2878 O O . LEU B 2 146 ? 9.666 -25.991 31.404 1.00 9.75 146 LEU E O 1
ATOM 2883 N N . ALA B 2 147 ? 11.532 -25.693 30.133 1.00 8.76 147 ALA E N 1
ATOM 2884 C CA . ALA B 2 147 ? 10.900 -25.941 28.821 1.00 9.02 147 ALA E CA 1
ATOM 2885 C C . ALA B 2 147 ? 11.558 -27.183 28.277 1.00 9.18 147 ALA E C 1
ATOM 2886 O O . ALA B 2 147 ? 12.765 -27.155 28.012 1.00 10.15 147 ALA E O 1
ATOM 2888 N N . THR B 2 148 ? 10.817 -28.292 28.101 1.00 10.35 148 THR E N 1
ATOM 2889 C CA . THR B 2 148 ? 11.453 -29.552 27.780 1.00 11.09 148 THR E CA 1
ATOM 2890 C C . THR B 2 148 ? 10.776 -30.307 26.633 1.00 11.19 148 THR E C 1
ATOM 2891 O O . THR B 2 148 ? 9.621 -30.074 26.297 1.00 11.18 148 THR E O 1
ATOM 2895 N N . GLY B 2 149 ? 11.545 -31.204 26.002 1.00 11.84 149 GLY E N 1
ATOM 2896 C CA . GLY B 2 149 ? 11.016 -32.058 24.962 1.00 12.79 149 GLY E CA 1
ATOM 2897 C C . GLY B 2 149 ? 10.701 -31.432 23.625 1.00 12.18 149 GLY E C 1
ATOM 2898 O O . GLY B 2 149 ? 9.942 -31.990 22.841 1.00 13.15 149 GLY E O 1
ATOM 2899 N N . PHE B 2 150 ? 11.279 -30.235 23.315 1.00 11.80 150 PHE E N 1
ATOM 2900 C CA . PHE B 2 150 ? 10.969 -29.557 22.048 1.00 11.87 150 PHE E CA 1
ATOM 2901 C C . PHE B 2 150 ? 11.943 -29.874 20.914 1.00 12.48 150 PHE E C 1
ATOM 2902 O O . PHE B 2 150 ? 13.111 -30.122 21.148 1.00 12.78 150 PHE E O 1
ATOM 2910 N N . PHE B 2 151 ? 11.432 -29.812 19.691 1.00 12.59 151 PHE E N 1
ATOM 2911 C CA . PHE B 2 151 ? 12.272 -29.899 18.496 1.00 13.67 151 PHE E CA 1
ATOM 2912 C C . PHE B 2 151 ? 11.484 -29.249 17.387 1.00 13.26 151 PHE E C 1
ATOM 2913 O O . PHE B 2 151 ? 10.324 -29.557 17.212 1.00 12.71 151 PHE E O 1
ATOM 2921 N N . PRO B 2 152 ? 12.154 -28.408 16.545 1.00 14.02 152 PRO E N 1
ATOM 2922 C CA . PRO B 2 152 ? 13.527 -27.936 16.687 1.00 14.01 152 PRO E CA 1
ATOM 2923 C C . PRO B 2 152 ? 13.697 -26.865 17.757 1.00 13.00 152 PRO E C 1
ATOM 2924 O O . PRO B 2 152 ? 12.722 -26.510 18.460 1.00 11.73 152 PRO E O 1
ATOM 2928 N N . ASP B 2 153 ? 14.901 -26.317 17.858 1.00 13.59 153 ASP E N 1
ATOM 2929 C CA . ASP B 2 153 ? 15.186 -25.252 18.799 1.00 13.84 153 ASP E CA 1
ATOM 2930 C C . ASP B 2 153 ? 14.696 -23.902 18.299 1.00 13.58 153 ASP E C 1
ATOM 2931 O O . ASP B 2 153 ? 15.523 -23.093 17.808 1.00 14.45 153 ASP E O 1
ATOM 2936 N N . HIS B 2 154 ? 13.386 -23.752 18.261 1.00 11.69 154 HIS E N 1
ATOM 2937 C CA . HIS B 2 154 ? 12.707 -22.510 17.774 1.00 12.49 154 HIS E CA 1
ATOM 2938 C C . HIS B 2 154 ? 11.884 -21.949 18.891 1.00 12.17 154 HIS E C 1
ATOM 2939 O O . HIS B 2 154 ? 10.672 -21.867 18.792 1.00 13.60 154 HIS E O 1
ATOM 2946 N N . VAL B 2 155 ? 12.492 -21.636 20.020 1.00 12.37 155 VAL E N 1
ATOM 2947 C CA . VAL B 2 155 ? 11.777 -21.164 21.206 1.00 11.83 155 VAL E CA 1
ATOM 2948 C C . VAL B 2 155 ? 12.295 -19.802 21.683 1.00 12.06 155 VAL E C 1
ATOM 2949 O O . VAL B 2 155 ? 13.455 -19.488 21.551 1.00 13.82 155 VAL E O 1
ATOM 2953 N N . GLU B 2 156 ? 11.380 -19.070 22.329 1.00 11.16 156 GLU E N 1
ATOM 2954 C CA . GLU B 2 156 ? 11.725 -17.843 23.043 1.00 11.00 156 GLU E CA 1
ATOM 2955 C C . GLU B 2 156 ? 11.029 -17.871 24.387 1.00 9.59 156 GLU E C 1
ATOM 2956 O O . GLU B 2 156 ? 9.788 -17.892 24.453 1.00 9.58 156 GLU E O 1
ATOM 2962 N N . LEU B 2 157 ? 11.802 -17.819 25.471 1.00 9.22 157 LEU E N 1
ATOM 2963 C CA . LEU B 2 157 ? 11.301 -17.883 26.863 1.00 9.21 157 LEU E CA 1
ATOM 2964 C C . LEU B 2 157 ? 11.372 -16.527 27.489 1.00 8.72 157 LEU E C 1
ATOM 2965 O O . LEU B 2 157 ? 12.362 -15.853 27.389 1.00 9.57 157 LEU E O 1
ATOM 2970 N N . SER B 2 158 ? 10.258 -16.153 28.175 1.00 8.16 158 SER E N 1
ATOM 2971 C CA . SER B 2 158 ? 10.243 -14.882 28.915 1.00 8.59 158 SER E CA 1
ATOM 2972 C C . SER B 2 158 ? 9.460 -15.047 30.182 1.00 8.69 158 SER E C 1
ATOM 2973 O O . SER B 2 158 ? 8.633 -15.949 30.322 1.00 9.41 158 SER E O 1
ATOM 2976 N N . TRP B 2 159 ? 9.768 -14.163 31.148 1.00 8.88 159 TRP E N 1
ATOM 2977 C CA . TRP B 2 159 ? 9.055 -14.095 32.434 1.00 8.20 159 TRP E CA 1
ATOM 2978 C C . TRP B 2 159 ? 8.267 -12.817 32.496 1.00 8.90 159 TRP E C 1
ATOM 2979 O O . TRP B 2 159 ? 8.689 -11.741 32.123 1.00 9.36 159 TRP E O 1
ATOM 2990 N N . TRP B 2 160 ? 7.092 -12.966 33.166 1.00 9.23 160 TRP E N 1
ATOM 2991 C CA . TRP B 2 160 ? 6.123 -11.883 33.330 1.00 9.71 160 TRP E CA 1
ATOM 2992 C C . TRP B 2 160 ? 5.642 -11.861 34.771 1.00 9.91 160 TRP E C 1
ATOM 2993 O O . TRP B 2 160 ? 5.222 -12.950 35.294 1.00 11.48 160 TRP E O 1
ATOM 3004 N N . VAL B 2 161 ? 5.663 -10.739 35.440 1.00 10.21 161 VAL E N 1
ATOM 3005 C CA . VAL B 2 161 ? 5.241 -10.645 36.852 1.00 10.95 161 VAL E CA 1
ATOM 3006 C C . VAL B 2 161 ? 4.152 -9.618 36.832 1.00 11.21 161 VAL E C 1
ATOM 3007 O O . VAL B 2 161 ? 4.307 -8.445 36.394 1.00 11.96 161 VAL E O 1
ATOM 3011 N N . ASN B 2 162 ? 2.929 -10.001 37.252 1.00 11.35 162 ASN E N 1
ATOM 3012 C CA . ASN B 2 162 ? 1.750 -9.151 37.207 1.00 12.85 162 ASN E CA 1
ATOM 3013 C C . ASN B 2 162 ? 1.527 -8.525 35.844 1.00 12.90 162 ASN E C 1
ATOM 3014 O O . ASN B 2 162 ? 1.089 -7.389 35.737 1.00 13.94 162 ASN E O 1
ATOM 3019 N N . GLY B 2 163 ? 1.786 -9.328 34.814 1.00 12.32 163 GLY E N 1
ATOM 3020 C CA . GLY B 2 163 ? 1.559 -8.899 33.447 1.00 13.34 163 GLY E CA 1
ATOM 3021 C C . GLY B 2 163 ? 2.678 -8.065 32.786 1.00 13.50 163 GLY E C 1
ATOM 3022 O O . GLY B 2 163 ? 2.518 -7.632 31.658 1.00 14.61 163 GLY E O 1
ATOM 3023 N N . LYS B 2 164 ? 3.747 -7.783 33.513 1.00 13.16 164 LYS E N 1
ATOM 3024 C CA . LYS B 2 164 ? 4.862 -6.932 32.987 1.00 14.56 164 LYS E CA 1
ATOM 3025 C C . LYS B 2 164 ? 6.081 -7.830 32.792 1.00 12.49 164 LYS E C 1
ATOM 3026 O O . LYS B 2 164 ? 6.396 -8.664 33.652 1.00 12.08 164 LYS E O 1
ATOM 3032 N N A GLU B 2 165 ? 6.705 -7.789 31.592 0.50 12.63 165 GLU E N 1
ATOM 3033 N N B GLU B 2 165 ? 6.793 -7.572 31.726 0.50 12.53 165 GLU E N 1
ATOM 3034 C CA A GLU B 2 165 ? 7.931 -8.599 31.322 0.50 12.26 165 GLU E CA 1
ATOM 3035 C CA B GLU B 2 165 ? 7.959 -8.357 31.386 0.50 12.09 165 GLU E CA 1
ATOM 3036 C C A GLU B 2 165 ? 9.095 -8.125 32.171 0.50 12.36 165 GLU E C 1
ATOM 3037 C C B GLU B 2 165 ? 9.086 -8.011 32.337 0.50 12.16 165 GLU E C 1
ATOM 3038 O O A GLU B 2 165 ? 9.378 -6.983 32.226 0.50 12.28 165 GLU E O 1
ATOM 3039 O O B GLU B 2 165 ? 9.222 -6.836 32.743 0.50 12.18 165 GLU E O 1
ATOM 3050 N N . VAL B 2 166 ? 9.722 -9.080 32.811 1.00 11.76 166 VAL E N 1
ATOM 3051 C CA . VAL B 2 166 ? 10.850 -8.828 33.740 1.00 12.41 166 VAL E CA 1
ATOM 3052 C C . VAL B 2 166 ? 12.157 -9.351 33.123 1.00 12.42 166 VAL E C 1
ATOM 3053 O O . VAL B 2 166 ? 12.244 -10.422 32.581 1.00 12.08 166 VAL E O 1
ATOM 3057 N N . HIS B 2 167 ? 13.213 -8.568 33.412 1.00 13.99 167 HIS E N 1
ATOM 3058 C CA . HIS B 2 167 ? 14.594 -8.977 33.110 1.00 14.68 167 HIS E CA 1
ATOM 3059 C C . HIS B 2 167 ? 15.435 -8.956 34.396 1.00 14.52 167 HIS E C 1
ATOM 3060 O O . HIS B 2 167 ? 16.380 -9.784 34.512 1.00 15.37 167 HIS E O 1
ATOM 3067 N N . SER B 2 168 ? 15.137 -8.123 35.357 1.00 14.82 168 SER E N 1
ATOM 3068 C CA . SER B 2 168 ? 15.901 -8.104 36.625 1.00 14.67 168 SER E CA 1
ATOM 3069 C C . SER B 2 168 ? 15.625 -9.376 37.367 1.00 13.57 168 SER E C 1
ATOM 3070 O O . SER B 2 168 ? 14.495 -9.853 37.444 1.00 13.98 168 SER E O 1
ATOM 3073 N N . GLY B 2 169 ? 16.666 -10.005 37.929 1.00 12.58 169 GLY E N 1
ATOM 3074 C CA . GLY B 2 169 ? 16.578 -11.229 38.603 1.00 12.55 169 GLY E CA 1
ATOM 3075 C C . GLY B 2 169 ? 16.394 -12.499 37.779 1.00 10.66 169 GLY E C 1
ATOM 3076 O O . GLY B 2 169 ? 16.136 -13.525 38.321 1.00 11.03 169 GLY E O 1
ATOM 3077 N N . VAL B 2 170 ? 16.556 -12.366 36.437 1.00 10.26 170 VAL E N 1
ATOM 3078 C CA . VAL B 2 170 ? 16.408 -13.495 35.532 1.00 10.14 170 VAL E CA 1
ATOM 3079 C C . VAL B 2 170 ? 17.724 -13.965 34.994 1.00 10.25 170 VAL E C 1
ATOM 3080 O O . VAL B 2 170 ? 18.584 -13.160 34.652 1.00 11.06 170 VAL E O 1
ATOM 3084 N N . CYS B 2 171 ? 17.822 -15.289 34.837 1.00 9.76 171 CYS E N 1
ATOM 3085 C CA . CYS B 2 171 ? 18.845 -15.832 33.948 1.00 10.19 171 CYS E CA 1
ATOM 3086 C C . CYS B 2 171 ? 18.342 -17.074 33.217 1.00 9.55 171 CYS E C 1
ATOM 3087 O O . CYS B 2 171 ? 17.901 -18.043 33.885 1.00 9.51 171 CYS E O 1
ATOM 3090 N N . THR B 2 172 ? 18.377 -17.021 31.902 1.00 9.68 172 THR E N 1
ATOM 3091 C CA . THR B 2 172 ? 17.992 -18.112 31.051 1.00 9.59 172 THR E CA 1
ATOM 3092 C C . THR B 2 172 ? 19.212 -18.710 30.417 1.00 10.36 172 THR E C 1
ATOM 3093 O O . THR B 2 172 ? 20.112 -17.981 30.019 1.00 10.72 172 THR E O 1
ATOM 3097 N N . ASP B 2 173 ? 19.331 -20.026 30.377 1.00 10.64 173 ASP E N 1
ATOM 3098 C CA . ASP B 2 173 ? 20.448 -20.643 29.717 1.00 11.86 173 ASP E CA 1
ATOM 3099 C C . ASP B 2 173 ? 20.692 -20.072 28.283 1.00 12.85 173 ASP E C 1
ATOM 3100 O O . ASP B 2 173 ? 19.733 -19.825 27.582 1.00 13.23 173 ASP E O 1
ATOM 3105 N N . PRO B 2 174 ? 21.955 -19.869 27.878 1.00 14.90 174 PRO E N 1
ATOM 3106 C CA . PRO B 2 174 ? 22.201 -19.254 26.558 1.00 15.98 174 PRO E CA 1
ATOM 3107 C C . PRO B 2 174 ? 21.819 -20.174 25.479 1.00 18.22 174 PRO E C 1
ATOM 3108 O O . PRO B 2 174 ? 21.561 -19.639 24.353 1.00 22.09 174 PRO E O 1
ATOM 3112 N N . GLN B 2 175 ? 21.951 -21.505 25.712 1.00 17.99 175 GLN E N 1
ATOM 3113 C CA . GLN B 2 175 ? 21.614 -22.568 24.704 1.00 20.17 175 GLN E CA 1
ATOM 3114 C C . GLN B 2 175 ? 20.867 -23.674 25.419 1.00 18.43 175 GLN E C 1
ATOM 3115 O O . GLN B 2 175 ? 21.157 -23.959 26.585 1.00 18.42 175 GLN E O 1
ATOM 3121 N N . PRO B 2 176 ? 20.040 -24.388 24.703 1.00 19.49 176 PRO E N 1
ATOM 3122 C CA . PRO B 2 176 ? 19.378 -25.554 25.279 1.00 20.25 176 PRO E CA 1
ATOM 3123 C C . PRO B 2 176 ? 20.314 -26.752 25.369 1.00 20.48 176 PRO E C 1
ATOM 3124 O O . PRO B 2 176 ? 21.429 -26.791 24.754 1.00 22.56 176 PRO E O 1
ATOM 3128 N N . LEU B 2 177 ? 19.937 -27.741 26.177 1.00 20.38 177 LEU E N 1
ATOM 3129 C CA . LEU B 2 177 ? 20.674 -28.979 26.242 1.00 22.98 177 LEU E CA 1
ATOM 3130 C C . LEU B 2 177 ? 19.929 -30.027 25.367 1.00 23.81 177 LEU E C 1
ATOM 3131 O O . LEU B 2 177 ? 18.715 -29.978 25.214 1.00 22.09 177 LEU E O 1
ATOM 3136 N N . LYS B 2 178 ? 20.693 -30.870 24.665 1.00 25.43 178 LYS E N 1
ATOM 3137 C CA . LYS B 2 178 ? 20.106 -31.999 23.912 1.00 25.70 178 LYS E CA 1
ATOM 3138 C C . LYS B 2 178 ? 19.777 -33.075 24.937 1.00 27.57 178 LYS E C 1
ATOM 3139 O O . LYS B 2 178 ? 20.646 -33.493 25.740 1.00 31.84 178 LYS E O 1
ATOM 3145 N N . GLU B 2 179 ? 18.546 -33.561 24.938 1.00 25.42 179 GLU E N 1
ATOM 3146 C CA . GLU B 2 179 ? 18.130 -34.621 25.874 1.00 26.64 179 GLU E CA 1
ATOM 3147 C C . GLU B 2 179 ? 18.800 -35.945 25.515 1.00 29.07 179 GLU E C 1
ATOM 3148 O O . GLU B 2 179 ? 18.966 -36.779 26.401 1.00 30.16 179 GLU E O 1
ATOM 3154 N N . GLN B 2 180 ? 19.153 -36.119 24.226 1.00 28.97 180 GLN E N 1
ATOM 3155 C CA . GLN B 2 180 ? 19.901 -37.278 23.683 1.00 32.25 180 GLN E CA 1
ATOM 3156 C C . GLN B 2 180 ? 21.056 -36.763 22.788 1.00 32.71 180 GLN E C 1
ATOM 3157 O O . GLN B 2 180 ? 20.917 -36.611 21.546 1.00 30.67 180 GLN E O 1
ATOM 3163 N N . PRO B 2 181 ? 22.193 -36.423 23.421 1.00 33.55 181 PRO E N 1
ATOM 3164 C CA . PRO B 2 181 ? 23.271 -35.673 22.741 1.00 34.92 181 PRO E CA 1
ATOM 3165 C C . PRO B 2 181 ? 23.796 -36.283 21.433 1.00 38.07 181 PRO E C 1
ATOM 3166 O O . PRO B 2 181 ? 24.315 -35.574 20.550 1.00 37.71 181 PRO E O 1
ATOM 3170 N N . ALA B 2 182 ? 23.661 -37.602 21.309 1.00 38.61 182 ALA E N 1
ATOM 3171 C CA . ALA B 2 182 ? 24.220 -38.297 20.182 1.00 40.22 182 ALA E CA 1
ATOM 3172 C C . ALA B 2 182 ? 23.392 -38.160 18.892 1.00 40.01 182 ALA E C 1
ATOM 3173 O O . ALA B 2 182 ? 23.885 -38.532 17.836 1.00 41.62 182 ALA E O 1
ATOM 3175 N N . LEU B 2 183 ? 22.145 -37.695 18.981 1.00 36.48 183 LEU E N 1
ATOM 3176 C CA . LEU B 2 183 ? 21.172 -37.790 17.863 1.00 36.94 183 LE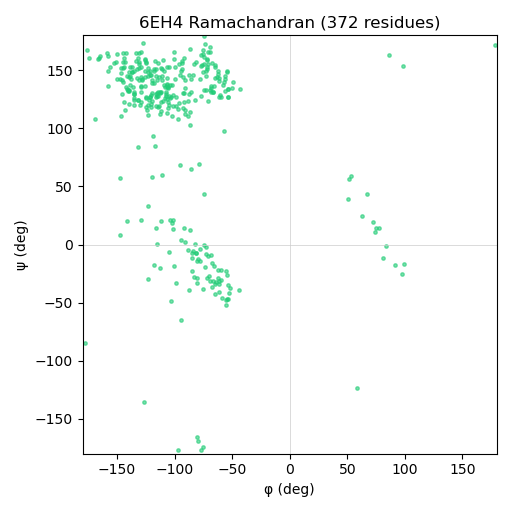U E CA 1
ATOM 3177 C C . LEU B 2 183 ? 20.884 -36.476 17.156 1.00 34.34 183 LEU E C 1
ATOM 3178 O O . LEU B 2 183 ? 20.661 -35.455 17.807 1.00 32.59 183 LEU E O 1
ATOM 3183 N N . ASN B 2 184 ? 20.822 -36.547 15.815 1.00 34.92 184 ASN E N 1
ATOM 3184 C CA . ASN B 2 184 ? 20.584 -35.346 14.976 1.00 35.12 184 ASN E CA 1
ATOM 3185 C C . ASN B 2 184 ? 19.199 -34.689 15.281 1.00 31.86 184 ASN E C 1
ATOM 3186 O O . ASN B 2 184 ? 19.013 -33.453 15.233 1.00 31.35 184 ASN E O 1
ATOM 3191 N N . ASP B 2 185 ? 18.255 -35.560 15.601 1.00 30.49 185 ASP E N 1
ATOM 3192 C CA . ASP B 2 185 ? 16.883 -35.159 15.886 1.00 28.93 185 ASP E CA 1
ATOM 3193 C C . ASP B 2 185 ? 16.519 -35.132 17.357 1.00 25.65 185 ASP E C 1
ATOM 3194 O O . ASP B 2 185 ? 15.350 -35.125 17.692 1.00 24.77 185 ASP E O 1
ATOM 3199 N N . SER B 2 186 ? 17.513 -35.093 18.232 1.00 24.60 186 SER E N 1
ATOM 3200 C CA . SER B 2 186 ? 17.240 -35.052 19.689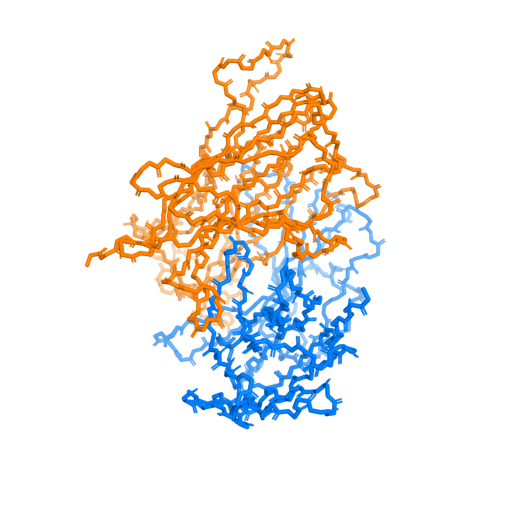 1.00 22.63 186 SER E CA 1
ATOM 3201 C C . SER B 2 186 ? 16.377 -33.867 19.994 1.00 21.13 186 SER E C 1
ATOM 3202 O O . SER B 2 186 ? 16.581 -32.753 19.482 1.00 21.60 186 SER E O 1
ATOM 3205 N N . ARG B 2 187 ? 15.449 -34.111 20.883 1.00 19.38 187 ARG E N 1
ATOM 3206 C CA . ARG B 2 187 ? 14.718 -33.031 21.540 1.00 17.78 187 ARG E CA 1
ATOM 3207 C C . ARG B 2 187 ? 15.566 -32.273 22.549 1.00 17.02 187 ARG E C 1
ATOM 3208 O O . ARG B 2 187 ? 16.605 -32.784 22.989 1.00 18.76 187 ARG E O 1
ATOM 3216 N N . TYR B 2 188 ? 15.134 -31.052 22.858 1.00 14.82 188 TYR E N 1
ATOM 3217 C CA . TYR B 2 188 ? 15.892 -30.112 23.658 1.00 14.64 188 TYR E CA 1
ATOM 3218 C C . TYR B 2 188 ? 15.166 -29.785 24.951 1.00 13.37 188 TYR E C 1
ATOM 3219 O O . TYR B 2 188 ? 13.946 -29.787 25.029 1.00 12.81 188 TYR E O 1
ATOM 3228 N N . SER B 2 189 ? 15.950 -29.319 25.925 1.00 13.50 189 SER E N 1
ATOM 3229 C CA . SER B 2 189 ? 15.462 -28.704 27.163 1.00 13.08 189 SER E CA 1
ATOM 3230 C C . SER B 2 189 ? 16.209 -27.402 27.466 1.00 12.55 189 SER E C 1
ATOM 3231 O O . SER B 2 189 ? 17.379 -27.241 27.119 1.00 15.51 189 SER E O 1
ATOM 3234 N N . LEU B 2 190 ? 15.517 -26.523 28.135 1.00 11.23 190 LEU E N 1
ATOM 3235 C CA . LEU B 2 190 ? 15.988 -25.171 28.482 1.00 11.38 190 LEU E CA 1
ATOM 3236 C C . LEU B 2 190 ? 15.511 -24.836 29.847 1.00 10.86 190 LEU E C 1
ATOM 3237 O O . LEU B 2 190 ? 14.350 -25.085 30.186 1.00 11.16 190 LEU E O 1
ATOM 3242 N N . SER B 2 191 ? 16.398 -24.267 30.641 1.00 10.41 191 SER E N 1
ATOM 3243 C CA . SER B 2 191 ? 16.033 -23.792 31.993 1.00 9.97 191 SER E CA 1
ATOM 3244 C C . SER B 2 191 ? 16.214 -22.279 32.146 1.00 8.97 191 SER E C 1
ATOM 3245 O O . SER B 2 191 ? 17.067 -21.671 31.505 1.00 9.74 191 SER E O 1
ATOM 3248 N N . SER B 2 192 ? 15.409 -21.689 33.025 1.00 8.47 192 SER E N 1
ATOM 3249 C CA . SER B 2 192 ? 15.488 -20.311 33.412 1.00 8.65 192 SER E CA 1
ATOM 3250 C C . SER B 2 192 ? 15.146 -20.139 34.883 1.00 8.82 192 SER E C 1
ATOM 3251 O O . SER B 2 192 ? 14.454 -20.971 35.480 1.00 9.95 192 SER E O 1
ATOM 3254 N N . ARG B 2 193 ? 15.694 -19.104 35.476 1.00 9.40 193 ARG E N 1
ATOM 3255 C CA . ARG B 2 193 ? 15.476 -18.757 36.906 1.00 10.23 193 ARG E CA 1
ATOM 3256 C C . ARG B 2 193 ? 14.940 -17.341 36.953 1.00 9.33 193 ARG E C 1
ATOM 3257 O O . ARG B 2 193 ? 15.430 -16.474 36.193 1.00 9.89 193 ARG E O 1
ATOM 3265 N N . LEU B 2 194 ? 14.043 -17.090 37.915 1.00 8.65 194 LEU E N 1
ATOM 3266 C CA . LEU B 2 194 ? 13.621 -15.778 38.309 1.00 8.84 194 LEU E CA 1
ATOM 3267 C C . LEU B 2 194 ? 13.729 -15.684 39.833 1.00 8.64 194 LEU E C 1
ATOM 3268 O O . LEU B 2 194 ? 13.096 -16.468 40.532 1.00 9.98 194 LEU E O 1
ATOM 3273 N N . ARG B 2 195 ? 14.531 -14.756 40.322 1.00 9.17 195 ARG E N 1
ATOM 3274 C CA . ARG B 2 195 ? 14.740 -14.577 41.805 1.00 9.69 195 ARG E CA 1
ATOM 3275 C C . ARG B 2 195 ? 14.135 -13.248 42.242 1.00 10.23 195 ARG E C 1
ATOM 3276 O O . ARG B 2 195 ? 14.391 -12.206 41.634 1.00 10.99 195 ARG E O 1
ATOM 3284 N N . VAL B 2 196 ? 13.345 -13.336 43.321 1.00 10.12 196 VAL E N 1
ATOM 3285 C CA . VAL B 2 196 ? 12.661 -12.193 43.921 1.00 10.88 196 VAL E CA 1
ATOM 3286 C C . VAL B 2 196 ? 12.962 -12.178 45.415 1.00 11.22 196 VAL E C 1
ATOM 3287 O O . VAL B 2 196 ? 13.476 -13.135 46.007 1.00 12.03 196 VAL E O 1
ATOM 3291 N N . SER B 2 197 ? 12.659 -11.048 46.060 1.00 12.44 197 SER E N 1
ATOM 3292 C CA . SER B 2 197 ? 12.740 -11.073 47.509 1.00 12.91 197 SER E CA 1
ATOM 3293 C C . SER B 2 197 ? 11.725 -12.017 48.139 1.00 13.02 197 SER E C 1
ATOM 3294 O O . SER B 2 197 ? 10.638 -12.257 47.598 1.00 12.95 197 SER E O 1
ATOM 3297 N N . ALA B 2 198 ? 12.037 -12.499 49.333 1.00 13.47 198 ALA E N 1
ATOM 3298 C CA . ALA B 2 198 ? 11.085 -13.353 50.047 1.00 14.39 198 ALA E CA 1
ATOM 3299 C C . ALA B 2 198 ? 9.774 -12.601 50.301 1.00 14.87 198 ALA E C 1
ATOM 3300 O O . ALA B 2 198 ? 8.671 -13.199 50.160 1.00 15.01 198 ALA E O 1
ATOM 3302 N N A THR B 2 199 ? 9.865 -11.303 50.655 0.50 14.54 199 THR E N 1
ATOM 3303 N N B THR B 2 199 ? 9.833 -11.318 50.657 0.50 15.12 199 THR E N 1
ATOM 3304 C CA A THR B 2 199 ? 8.673 -10.489 50.927 0.50 15.08 199 THR E CA 1
ATOM 3305 C CA B THR B 2 199 ? 8.600 -10.608 50.961 0.50 16.10 199 THR E CA 1
ATOM 3306 C C A THR B 2 199 ? 7.776 -10.499 49.677 0.50 14.56 199 THR E C 1
ATOM 3307 C C B THR B 2 199 ? 7.741 -10.427 49.691 0.50 15.15 199 THR E C 1
ATOM 3308 O O A THR B 2 199 ? 6.569 -10.681 49.749 0.50 15.06 199 THR E O 1
ATOM 3309 O O B THR B 2 199 ? 6.499 -10.353 49.794 0.50 15.71 199 THR E O 1
ATOM 3316 N N . PHE B 2 200 ? 8.359 -10.313 48.509 1.00 14.14 200 PHE E N 1
ATOM 3317 C CA . PHE B 2 200 ? 7.558 -10.262 47.260 1.00 13.62 200 PHE E CA 1
ATOM 3318 C C . PHE B 2 200 ? 6.895 -11.614 46.968 1.00 13.28 200 PHE E C 1
ATOM 3319 O O . PHE B 2 200 ? 5.705 -11.719 46.578 1.00 13.40 200 PHE E O 1
ATOM 3327 N N . TRP B 2 201 ? 7.655 -12.699 47.105 1.00 12.23 201 TRP E N 1
ATOM 3328 C CA . TRP B 2 201 ? 7.058 -14.046 46.933 1.00 12.54 201 TRP E CA 1
ATOM 3329 C C . TRP B 2 201 ? 5.955 -14.362 47.936 1.00 13.35 201 TRP E C 1
ATOM 3330 O O . TRP B 2 201 ? 5.026 -15.104 47.616 1.00 13.99 201 TRP E O 1
ATOM 3341 N N . GLN B 2 202 ? 6.033 -13.825 49.141 1.00 14.13 202 GLN E N 1
ATOM 3342 C CA . GLN B 2 202 ? 5.077 -14.111 50.194 1.00 15.62 202 GLN E CA 1
ATOM 3343 C C . GLN B 2 202 ? 3.737 -13.342 50.027 1.00 16.48 202 GLN E C 1
ATOM 3344 O O . GLN B 2 202 ? 2.817 -13.586 50.760 1.00 18.42 202 GLN E O 1
ATOM 3350 N N . ASN B 2 203 ? 3.615 -12.475 49.031 1.00 15.37 203 ASN E N 1
ATOM 3351 C CA . ASN B 2 203 ? 2.351 -11.784 48.779 1.00 16.39 203 ASN E CA 1
ATOM 3352 C C . ASN B 2 203 ? 1.546 -12.624 47.802 1.00 15.36 203 ASN E C 1
ATOM 3353 O O . ASN B 2 203 ? 1.903 -12.771 46.607 1.00 14.31 203 ASN E O 1
ATOM 3358 N N . PRO B 2 204 ? 0.384 -13.144 48.242 1.00 16.14 204 PRO E N 1
ATOM 3359 C CA . PRO B 2 204 ? -0.453 -14.016 47.342 1.00 16.71 204 PRO E CA 1
ATOM 3360 C C . PRO B 2 204 ? -1.087 -13.306 46.176 1.00 16.95 204 PRO E C 1
ATOM 3361 O O . PRO B 2 204 ? -1.585 -13.983 45.260 1.00 17.38 204 PRO E O 1
ATOM 3365 N N . ARG B 2 205 ? -1.026 -11.992 46.129 1.00 17.26 205 ARG E N 1
ATOM 3366 C CA . ARG B 2 205 ? -1.472 -11.286 44.949 1.00 18.43 205 ARG E CA 1
ATOM 3367 C C . ARG B 2 205 ? -0.462 -11.181 43.852 1.00 17.04 205 ARG E C 1
ATOM 3368 O O . ARG B 2 205 ? -0.822 -10.786 42.719 1.00 17.74 205 ARG E O 1
ATOM 3376 N N . ASN B 2 206 ? 0.760 -11.622 44.057 1.00 14.92 206 ASN E N 1
ATOM 3377 C CA . ASN B 2 206 ? 1.738 -11.540 43.008 1.00 13.51 206 ASN E CA 1
ATOM 3378 C C . ASN B 2 206 ? 1.664 -12.767 42.125 1.00 12.90 206 ASN E C 1
ATOM 3379 O O . ASN B 2 206 ? 1.645 -13.901 42.614 1.00 13.06 206 ASN E O 1
ATOM 3384 N N . HIS B 2 207 ? 1.588 -12.542 40.817 1.00 12.27 207 HIS E N 1
ATOM 3385 C CA . HIS B 2 207 ? 1.406 -13.576 39.765 1.00 12.16 207 HIS E CA 1
ATOM 3386 C C . HIS B 2 207 ? 2.637 -13.660 38.925 1.00 11.77 207 HIS E C 1
ATOM 3387 O O . HIS B 2 207 ? 3.153 -12.643 38.408 1.00 13.27 207 HIS E O 1
ATOM 3394 N N . PHE B 2 208 ? 3.135 -14.841 38.718 1.00 10.06 208 PHE E N 1
ATOM 3395 C CA . PHE B 2 208 ? 4.373 -15.148 37.968 1.00 10.25 208 PHE E CA 1
ATOM 3396 C C . PHE B 2 208 ? 4.058 -16.042 36.785 1.00 10.11 208 PHE E C 1
ATOM 3397 O O . PHE B 2 208 ? 3.316 -17.005 36.926 1.00 11.81 208 PHE E O 1
ATOM 3405 N N . ARG B 2 209 ? 4.530 -15.706 35.590 1.00 9.73 209 ARG E N 1
ATOM 3406 C CA . ARG B 2 209 ? 4.276 -16.523 34.405 1.00 9.94 209 ARG E CA 1
ATOM 3407 C C . ARG B 2 209 ? 5.555 -16.689 33.611 1.00 9.08 209 ARG E C 1
ATOM 3408 O O . ARG B 2 209 ? 6.279 -15.722 33.309 1.00 9.44 209 ARG E O 1
ATOM 3416 N N . CYS B 2 210 ? 5.835 -17.940 33.266 1.00 8.63 210 CYS E N 1
ATOM 3417 C CA . CYS B 2 210 ? 6.935 -18.303 32.342 1.00 8.76 210 CYS E CA 1
ATOM 3418 C C . CYS B 2 210 ? 6.201 -18.656 31.007 1.00 8.98 210 CYS E C 1
ATOM 3419 O O . CYS B 2 210 ? 5.385 -19.584 30.948 1.00 8.78 210 CYS E O 1
ATOM 3422 N N . GLN B 2 211 ? 6.575 -17.882 29.991 1.00 9.00 211 GLN E N 1
ATOM 3423 C CA . GLN B 2 211 ? 5.981 -18.012 28.612 1.00 9.96 211 GLN E CA 1
ATOM 3424 C C . GLN B 2 211 ? 7.014 -18.502 27.661 1.00 9.54 211 GLN E C 1
ATOM 3425 O O . GLN B 2 211 ? 8.116 -17.941 27.589 1.00 10.41 211 GLN E O 1
ATOM 3431 N N . VAL B 2 212 ? 6.642 -19.531 26.886 1.00 9.07 212 VAL E N 1
ATOM 3432 C CA . VAL B 2 212 ? 7.546 -20.001 25.823 1.00 9.28 212 VAL E CA 1
ATOM 3433 C C . VAL B 2 212 ? 6.802 -19.964 24.473 1.00 9.51 212 VAL E C 1
ATOM 3434 O O . VAL B 2 212 ? 5.826 -20.698 24.293 1.00 10.29 212 VAL E O 1
ATOM 3438 N N . GLN B 2 213 ? 7.303 -19.121 23.584 1.00 9.50 213 GLN E N 1
ATOM 3439 C CA . GLN B 2 213 ? 6.801 -19.149 22.215 1.00 10.16 213 GLN E CA 1
ATOM 3440 C C . GLN B 2 213 ? 7.557 -20.191 21.441 1.00 10.48 213 GLN E C 1
ATOM 3441 O O . GLN B 2 213 ? 8.778 -20.210 21.522 1.00 12.53 213 GLN E O 1
ATOM 3447 N N . PHE B 2 214 ? 6.854 -21.059 20.725 1.00 10.54 214 PHE E N 1
ATOM 3448 C CA . PHE B 2 214 ? 7.413 -22.108 19.909 1.00 10.24 214 PHE E CA 1
ATOM 3449 C C . PHE B 2 214 ? 6.941 -21.908 18.503 1.00 10.98 214 PHE E C 1
ATOM 3450 O O . PHE B 2 214 ? 5.771 -21.788 18.185 1.00 11.47 214 PHE E O 1
ATOM 3458 N N . TYR B 2 215 ? 7.886 -21.864 17.595 1.00 11.47 215 TYR E N 1
ATOM 3459 C CA . TYR B 2 215 ? 7.625 -21.651 16.176 1.00 12.53 215 TYR E CA 1
ATOM 3460 C C . TYR B 2 215 ? 7.709 -22.951 15.429 1.00 12.78 215 TYR E C 1
ATOM 3461 O O . TYR B 2 215 ? 8.808 -23.618 15.413 1.00 14.01 215 TYR E O 1
ATOM 3470 N N . GLY B 2 216 ? 6.590 -23.457 14.942 1.00 13.06 216 GLY E N 1
ATOM 3471 C CA . GLY B 2 216 ? 6.518 -24.842 14.500 1.00 13.89 216 GLY E CA 1
ATOM 3472 C C . GLY B 2 216 ? 5.984 -24.923 13.084 1.00 15.19 216 GLY E C 1
ATOM 3473 O O . GLY B 2 216 ? 6.349 -24.169 12.201 1.00 15.91 216 GLY E O 1
ATOM 3474 N N . LEU B 2 217 ? 5.069 -25.847 12.826 1.00 15.63 217 LEU E N 1
ATOM 3475 C CA . LEU B 2 217 ? 4.511 -26.133 11.489 1.00 17.99 217 LEU E CA 1
ATOM 3476 C C . LEU B 2 217 ? 3.502 -25.066 11.112 1.00 18.84 217 LEU E C 1
ATOM 3477 O O . LEU B 2 217 ? 2.824 -24.465 11.948 1.00 20.50 217 LEU E O 1
ATOM 3482 N N . SER B 2 218 ? 3.391 -24.936 9.803 1.00 21.11 218 SER E N 1
ATOM 3483 C CA . SER B 2 218 ? 2.470 -24.101 9.074 1.00 23.74 218 SER E CA 1
ATOM 3484 C C . SER B 2 218 ? 1.107 -24.780 8.914 1.00 26.53 218 SER E C 1
ATOM 3485 O O . SER B 2 218 ? 1.026 -25.987 8.778 1.00 26.56 218 SER E O 1
ATOM 3488 N N . GLU B 2 219 ? 0.070 -23.957 8.743 1.00 28.83 219 GLU E N 1
ATOM 3489 C CA . GLU B 2 219 ? -1.283 -24.357 8.285 1.00 33.39 219 GLU E CA 1
ATOM 3490 C C . GLU B 2 219 ? -1.223 -25.347 7.103 1.00 32.67 219 GLU E C 1
ATOM 3491 O O . GLU B 2 219 ? -2.011 -26.320 7.005 1.00 36.49 219 GLU E O 1
ATOM 3497 N N . ASN B 2 220 ? -0.276 -25.110 6.201 1.00 30.13 220 ASN E N 1
ATOM 3498 C CA . ASN B 2 220 ? -0.113 -25.864 4.954 1.00 31.95 220 ASN E CA 1
ATOM 3499 C C . ASN B 2 220 ? 0.694 -27.153 5.011 1.00 29.07 220 ASN E C 1
ATOM 3500 O O . ASN B 2 220 ? 0.685 -27.926 4.039 1.00 29.16 220 ASN E O 1
ATOM 3505 N N . ASP B 2 221 ? 1.386 -27.378 6.140 1.00 25.58 221 ASP E N 1
ATOM 3506 C CA . ASP B 2 221 ? 2.061 -28.655 6.359 1.00 25.04 221 ASP E CA 1
ATOM 3507 C C . ASP B 2 221 ? 1.043 -29.754 6.645 1.00 25.99 221 ASP E C 1
ATOM 3508 O O . ASP B 2 221 ? 0.114 -29.554 7.420 1.00 26.44 221 ASP E O 1
ATOM 3513 N N . GLU B 2 222 ? 1.198 -30.890 5.978 1.00 28.46 222 GLU E N 1
ATOM 3514 C CA . GLU B 2 222 ? 0.324 -32.032 6.272 1.00 30.49 222 GLU E CA 1
ATOM 3515 C C . GLU B 2 222 ? 0.656 -32.664 7.590 1.00 29.87 222 GLU E C 1
ATOM 3516 O O . GLU B 2 222 ? 1.824 -32.643 8.021 1.00 30.54 222 GLU E O 1
ATOM 3522 N N . TRP B 2 223 ? -0.382 -33.149 8.274 1.00 28.37 223 TRP E N 1
ATOM 3523 C CA . TRP B 2 223 ? -0.216 -33.801 9.547 1.00 27.53 223 TRP E CA 1
ATOM 3524 C C . TRP B 2 223 ? -1.145 -35.001 9.625 1.00 30.93 223 TRP E C 1
ATOM 3525 O O . TRP B 2 223 ? -2.343 -34.818 9.607 1.00 32.47 223 TRP E O 1
ATOM 3536 N N . THR B 2 224 ? -0.565 -36.179 9.819 1.00 31.81 224 THR E N 1
ATOM 3537 C CA . THR B 2 224 ? -1.373 -37.426 9.902 1.00 35.48 224 THR E CA 1
ATOM 3538 C C . THR B 2 224 ? -1.047 -38.270 11.124 1.00 36.78 224 THR E C 1
ATOM 3539 O O . THR B 2 224 ? -1.349 -39.483 11.142 1.00 39.34 224 THR E O 1
ATOM 3543 N N . GLN B 2 225 ? -0.461 -37.665 12.134 1.00 34.65 225 GLN E N 1
ATOM 3544 C CA . GLN B 2 225 ? -0.193 -38.366 13.384 1.00 34.91 225 GLN E CA 1
ATOM 3545 C C . GLN B 2 225 ? -1.357 -38.169 14.335 1.00 35.07 225 GLN E C 1
ATOM 3546 O O . GLN B 2 225 ? -2.150 -37.225 14.221 1.00 34.68 225 GLN E O 1
ATOM 3552 N N . ASP B 2 226 ? -1.423 -39.064 15.314 1.00 37.34 226 ASP E N 1
ATOM 3553 C CA . ASP B 2 226 ? -2.433 -39.016 16.353 1.00 36.89 226 ASP E CA 1
ATOM 3554 C C . ASP B 2 226 ? -2.292 -37.841 17.293 1.00 34.28 226 ASP E C 1
ATOM 3555 O O . ASP B 2 226 ? -3.266 -37.249 17.773 1.00 35.10 226 ASP E O 1
ATOM 3560 N N . ARG B 2 227 ? -1.063 -37.479 17.585 1.00 30.31 227 ARG E N 1
ATOM 3561 C CA . ARG B 2 227 ? -0.887 -36.393 18.519 1.00 28.28 227 ARG E CA 1
ATOM 3562 C C . ARG B 2 227 ? -1.222 -35.034 17.849 1.00 26.08 227 ARG E C 1
ATOM 3563 O O . ARG B 2 227 ? -1.289 -34.940 16.592 1.00 25.94 227 ARG E O 1
ATOM 3571 N N . ALA B 2 228 ? -1.472 -34.036 18.674 1.00 24.48 228 ALA E N 1
ATOM 3572 C CA . ALA B 2 228 ? -1.797 -32.676 18.209 1.00 23.76 228 ALA E CA 1
ATOM 3573 C C . ALA B 2 228 ? -0.725 -32.142 17.227 1.00 21.11 228 ALA E C 1
ATOM 3574 O O . ALA B 2 228 ? 0.477 -32.191 17.517 1.00 21.20 228 ALA E O 1
ATOM 3576 N N . LYS B 2 229 ? -1.171 -31.571 16.122 1.00 19.99 229 LYS E N 1
ATOM 3577 C CA . LYS B 2 229 ? -0.262 -30.912 15.176 1.00 19.52 229 LYS E CA 1
ATOM 3578 C C . LYS B 2 229 ? 0.598 -29.893 15.859 1.00 17.06 229 LYS E C 1
ATOM 3579 O O . LYS B 2 229 ? 0.065 -29.001 16.536 1.00 17.34 229 LYS E O 1
ATOM 3585 N N . PRO B 2 230 ? 1.970 -29.940 15.713 1.00 15.73 230 PRO E N 1
ATOM 3586 C CA . PRO B 2 230 ? 2.870 -29.039 16.504 1.00 14.50 230 PRO E CA 1
ATOM 3587 C C . PRO B 2 230 ? 3.036 -27.681 15.788 1.00 14.12 230 PRO E C 1
ATOM 3588 O O . PRO B 2 230 ? 4.088 -27.369 15.225 1.00 14.31 230 PRO E O 1
ATOM 3592 N N . VAL B 2 231 ? 1.930 -26.938 15.681 1.00 14.21 231 VAL E N 1
ATOM 3593 C CA . VAL B 2 231 ? 1.875 -25.630 15.118 1.00 14.16 231 VAL E CA 1
ATOM 3594 C C . VAL B 2 231 ? 2.585 -24.600 16.005 1.00 12.89 231 VAL E C 1
ATOM 3595 O O . VAL B 2 231 ? 2.882 -24.844 17.180 1.00 12.58 231 VAL E O 1
ATOM 3599 N N . THR B 2 232 ? 2.847 -23.413 15.413 1.00 12.91 232 THR E N 1
ATOM 3600 C CA . THR B 2 232 ? 3.274 -22.275 16.175 1.00 12.50 232 THR E CA 1
ATOM 3601 C C . THR B 2 232 ? 2.283 -21.999 17.328 1.00 11.54 232 THR E C 1
ATOM 3602 O O . THR B 2 232 ? 1.054 -22.016 17.107 1.00 12.28 232 THR E O 1
ATOM 3606 N N . GLN B 2 233 ? 2.836 -21.762 18.518 1.00 10.95 233 GLN E N 1
ATOM 3607 C CA . GLN B 2 233 ? 2.008 -21.745 19.759 1.00 11.04 233 GLN E CA 1
ATOM 3608 C C . GLN B 2 233 ? 2.768 -21.142 20.852 1.00 10.65 233 GLN E C 1
ATOM 3609 O O . GLN B 2 233 ? 3.996 -21.062 20.828 1.00 11.31 233 GLN E O 1
ATOM 3615 N N . ILE B 2 234 ? 2.077 -20.675 21.905 1.00 10.65 234 ILE E N 1
ATOM 3616 C CA . ILE B 2 234 ? 2.676 -20.354 23.202 1.00 10.52 234 ILE E CA 1
ATOM 3617 C C . ILE B 2 234 ? 2.310 -21.474 24.156 1.00 9.98 234 ILE E C 1
ATOM 3618 O O . ILE B 2 234 ? 1.146 -21.867 24.251 1.00 11.34 234 ILE E O 1
ATOM 3623 N N . VAL B 2 235 ? 3.283 -21.894 24.938 1.00 9.40 235 VAL E N 1
ATOM 3624 C CA . VAL B 2 235 ? 3.090 -22.830 26.060 1.00 9.71 235 VAL E CA 1
ATOM 3625 C C . VAL B 2 235 ? 3.576 -22.059 27.283 1.00 9.25 235 VAL E C 1
ATOM 3626 O O . VAL B 2 235 ? 4.665 -21.537 27.288 1.00 9.32 235 VAL E O 1
ATOM 3630 N N . SER B 2 236 ? 2.758 -21.995 28.352 1.00 10.12 236 SER E N 1
ATOM 3631 C CA . SER B 2 236 ? 3.087 -21.250 29.526 1.00 10.28 236 SER E CA 1
ATOM 3632 C C . SER B 2 236 ? 2.817 -22.069 30.813 1.00 10.36 236 SER E C 1
ATOM 3633 O O . SER B 2 236 ? 2.041 -23.020 30.815 1.00 11.07 236 SER E O 1
ATOM 3636 N N . ALA B 2 237 ? 3.397 -21.562 31.900 1.00 9.55 237 ALA E N 1
ATOM 3637 C CA . ALA B 2 237 ? 3.076 -22.064 33.258 1.00 9.86 237 ALA E CA 1
ATOM 3638 C C . ALA B 2 237 ? 3.130 -20.886 34.158 1.00 10.36 237 ALA E C 1
ATOM 3639 O O . ALA B 2 237 ? 3.796 -19.898 33.923 1.00 10.77 237 ALA E O 1
ATOM 3641 N N . GLU B 2 238 ? 2.439 -21.014 35.280 1.00 11.49 238 GLU E N 1
ATOM 3642 C CA . GLU B 2 238 ? 2.273 -19.868 36.235 1.00 12.02 238 GLU E CA 1
ATOM 3643 C C . GLU B 2 238 ? 2.316 -20.333 37.652 1.00 12.11 238 GLU E C 1
ATOM 3644 O O . GLU B 2 238 ? 2.150 -21.528 38.010 1.00 14.18 238 GLU E O 1
ATOM 3650 N N . ALA B 2 239 ? 2.491 -19.316 38.503 1.00 11.50 239 ALA E N 1
ATOM 3651 C CA . ALA B 2 239 ? 2.400 -19.503 39.982 1.00 11.33 239 ALA E CA 1
ATOM 3652 C C . ALA B 2 239 ? 1.935 -18.209 40.594 1.00 11.55 239 ALA E C 1
ATOM 3653 O O . ALA B 2 239 ? 2.094 -17.120 39.986 1.00 11.39 239 ALA E O 1
ATOM 3655 N N A TRP B 2 240 ? 1.324 -18.303 41.781 0.50 11.46 240 TRP E N 1
ATOM 3656 N N B TRP B 2 240 ? 1.475 -18.291 41.808 0.50 11.60 240 TRP E N 1
ATOM 3657 C CA A TRP B 2 240 ? 0.980 -17.149 42.670 0.50 11.97 240 TRP E CA 1
ATOM 3658 C CA B TRP B 2 240 ? 1.219 -17.130 42.597 0.50 12.23 240 TRP E CA 1
ATOM 3659 C C A TRP B 2 240 ? 1.811 -17.255 43.981 0.50 12.02 240 TRP E C 1
ATOM 3660 C C B TRP B 2 240 ? 2.069 -17.239 43.848 0.50 12.01 240 TRP E C 1
ATOM 3661 O O A TRP B 2 240 ? 2.051 -18.365 44.529 0.50 11.86 240 TRP E O 1
ATOM 3662 O O B TRP B 2 240 ? 2.474 -18.308 44.283 0.50 11.87 240 TRP E O 1
ATOM 3683 N N . GLY B 2 241 ? 2.262 -16.103 44.472 1.00 12.19 241 GLY E N 1
ATOM 3684 C CA . GLY B 2 241 ? 2.952 -16.022 45.753 1.00 12.94 241 GLY E CA 1
ATOM 3685 C C . GLY B 2 241 ? 2.105 -16.676 46.824 1.00 15.17 241 GLY E C 1
ATOM 3686 O O . GLY B 2 241 ? 0.918 -16.916 46.707 1.00 15.87 241 GLY E O 1
ATOM 3687 N N . ARG B 2 242 ? 2.736 -16.910 47.993 1.00 16.98 242 ARG E N 1
ATOM 3688 C CA . ARG B 2 242 ? 1.984 -17.504 49.104 1.00 20.69 242 ARG E CA 1
ATOM 3689 C C . ARG B 2 242 ? 2.697 -17.163 50.433 1.00 21.53 242 ARG E C 1
ATOM 3690 O O . ARG B 2 242 ? 3.881 -17.082 50.491 1.00 21.77 242 ARG E O 1
ATOM 3698 N N . ALA B 2 243 ? 1.947 -17.045 51.512 1.00 25.89 243 ALA E N 1
ATOM 3699 C CA . ALA B 2 243 ? 2.697 -16.979 52.835 1.00 32.47 243 ALA E CA 1
ATOM 3700 C C . ALA B 2 243 ? 3.617 -18.277 53.001 1.00 37.38 243 ALA E C 1
ATOM 3701 O O . ALA B 2 243 ? 3.115 -19.336 53.332 1.00 40.83 243 ALA E O 1
ATOM 3703 N N . ASP B 2 244 ? 4.947 -18.163 52.665 1.00 37.55 244 ASP E N 1
ATOM 3704 C CA . ASP B 2 244 ? 5.978 -19.296 52.340 1.00 41.51 244 ASP E CA 1
ATOM 3705 C C . ASP B 2 244 ? 7.429 -19.192 53.025 1.00 42.72 244 ASP E C 1
ATOM 3706 O O . ASP B 2 244 ? 8.335 -20.171 53.202 1.00 36.25 244 ASP E O 1
#

Secondary structure (DSSP, 8-state):
---EEEE-SEEEEETT--EEEEEEES----SEEEEEEE-TTS-EEEEEEEETT-SEEEETTEEEEEETTTTEEEEEE-S--GGG-EEEEEEEE-SS-EEE---EEEEEE---SS---EEEEPPPPTT---EEEEEES--TTPPPPPPSSTT-EEEEEEEEEEGGGTEEEEEEEEEE--SS--HHHHTTTS---TT-B--TTS--/-----EEE-SEEEEETT--EEEEEEPPTT--EEEEEEEETTTEEEEEEEEETTEEEEE-S--TTEEEEE-TTS-EEEEE-S--GGG-EEEEEEEES-TTTS--EE---EEEEEES-GGG-BPPEEEEEPPPHHHHHHHSEEEEEEEEEEEBSS-EEEEEEETTEEE-TTEEE-SSPEESSTT-TT--EEEEEEEEEEHHHHT-TT-EEEEEEEE--B-TTS---SSSPP-BSEEEEEEEE----

Foldseek 3Di:
DKDKAKPDQEDEEAFQAKDKIKIFIDDLQFQWKWKWWAAPPGDIDTDDIAGSVGQWDDDVQWIKGDDSVRRIMMIMGGRGDQVVFTWMKMKTHHPDDIDIYPTYGYGHFYAAPDAAWAKFWDDDDPPDLKTKIKTKRHGPVWWQDADPDPQKGKDTWDKDDPPVVRHIMTMMMIMGNDPPDWSQCNRVVTDDDPPYHCPVPSTD/DFDAKDKPDQEEEAEFFAKDKIKIDHGPLFFKKWKWWADPVPGTFTAFIDGQFDTDDGGDDDPQWAKTADRSNMIMIMHGRDDQVSQTFIKMWTFNDVVPTDTGIDPGHGYGYDNDQVLFDFWAKEKDWFDPVCCVPPQKTKIKMKTWFGPDPAKDKFKAKPRHTDDPQKDKDPDWDFPDVVDPSGITMIMMMHMDGNVQLADQPIKMKMKMWGAGDDPPDDDDDPDDRRHTDIHMYMDGGHND

Sequence (448 aa):
KQEVTQIPAALSVVPEGENLVLNCSSFTDSSAIYNLQQWFRQDPGKGLTSLLLIQSSQREQTSGRLNASLDKSSGRSTLYIAASQPGDSATYLCCAVTNFNKFYFGSGTKLNVKPNIQQNPDPAVYQLLRDSKSSDKSVCLFTDFDDSQTNVSQSKKDSDVYITTDKKCVLDMRRSMMDFKSNSAVAWSNKSDFACANAFNNSIIPEDTFFPSPESSMKAGVTQTPRYLIKTRGQQVTLSCSPISGHRSVSWYQQTPGQGLLQFLFEYFSSETQRNKKGNFPGRFSSGRQFSNSRSEMNNVSTLELGDSALYLCCASSFDSGNSPLHFGNGTRLTVVEDDLNNKVFPPEVAVFEPSEEAEISHTQKATLVCLATGFFPDHVELSWWVNGKEEVHSGVCTDPQPLKEQPALNDSRYSLSSRLRVSATTFWQNPRNHFRCQVQFYGLSENDEWTQDRAKPVTQIVSAEAWWGRAD